Protein AF-0000000073468893 (afdb_homodimer)

Organism: Methanocorpusculum labreanum (strain ATCC 43576 / DSM 4855 / Z) (NCBI:txid410358)

Secondary structure (DSSP, 8-state):
-EEEEEE--TT--HHHHHHHHHHHHH-TTPPTTPPPEEEEEEESSSS-EE-TT--EE--SEEGGG----TTEEEEE---S-TTSGGGHHHHHHHHHHHHTT-EEEEETHHHHHHHHTTTTTTS-B--SSTTHHHHH-TT---GGGB--SSEEEETTEEEE-TT-HHHHHHHHHHHHT-S-HHHHHHHHHHHHH--HHHHHHHHHHS--GGG-/-EEEEEE--TT--HHHHHHHHHHHHH-TTPPTTPPPEEEEEEESSSS-EE-TT--EE--SEEGGG----TTEEEEE---S-TTSGGGHHHHHHHHHHHHTT-EEEEETHHHHHHHHTTTTTTS-B--SSTTHHHHH-TT---GGGB--SSEEEETTEEEE-TT-HHHHHHHHHHHHT-S-HHHHHHHHHHHHH--HHHHHHHHHHS--GGG-

Radius of gyration: 21.03 Å; Cα contacts (8 Å, |Δi|>4): 987; chains: 2; bounding box: 68×58×49 Å

InterPro domains:
  IPR002818 DJ-1/PfpI [PF01965] (4-174)
  IPR029062 Class I glutamine amidotransferase-like [G3DSA:3.40.50.880] (2-208)
  IPR029062 Class I glutamine amidotransferase-like [SSF52317] (1-176)

Sequence (424 aa):
MFTIYVYVLDTLADWETGYVTSELNSGRFFKKGAERVSLKTVSYSNEPITTMGGMTIVPDCLIDDIVVSETSVLILPGANTWNDPKHSAILEKAGEFLSIGATVCAICGATAALANLGLLDKRPHTSNGPGFLEMFCPGYKGQSFYVDEPSVADNNLITAGSTGGLLWAKQIIEHLGVFESNTLEAWYDYFSTGKPEYFFALMQSLPSGKENMFTIYVYVLDTLADWETGYVTSELNSGRFFKKGAERVSLKTVSYSNEPITTMGGMTIVPDCLIDDIVVSETSVLILPGANTWNDPKHSAILEKAGEFLSIGATVCAICGATAALANLGLLDKRPHTSNGPGFLEMFCPGYKGQSFYVDEPSVADNNLITAGSTGGLLWAKQIIEHLGVFESNTLEAWYDYFSTGKPEYFFALMQSLPSGKEN

Nearest PDB structures (foldseek):
  3efe-assembly2_B  TM=9.711E-01  e=8.981E-28  Bacillus anthracis
  2fex-assembly2_C-2  TM=8.981E-01  e=1.646E-16  Agrobacterium fabrum str. C58
  3er6-assembly3_E  TM=7.528E-01  e=3.570E-07  Vibrio parahaemolyticus
  3p9q-assembly1_B  TM=8.268E-01  e=2.074E-05  Escherichia coli K-12
  1qws-assembly1_A  TM=6.050E-01  e=2.662E-05  Escherichia coli

Solvent-accessible surface area (backbone atoms only — not comparable to full-atom values): 21409 Å² total; per-residue (Å²): 104,36,42,34,38,36,52,56,49,52,33,25,43,41,48,45,50,12,56,40,33,24,49,55,52,56,43,82,69,49,35,88,85,40,70,53,65,47,70,43,34,22,16,86,45,76,61,67,32,42,29,29,34,57,49,34,34,47,41,74,40,40,61,86,70,64,74,88,45,57,49,24,34,38,38,35,55,21,37,83,48,67,85,44,72,76,48,49,64,60,56,51,48,46,54,54,32,50,73,64,56,4,31,37,35,27,24,23,45,30,34,36,50,40,26,54,72,50,71,35,37,87,34,61,29,28,32,73,46,91,63,47,48,62,71,74,12,85,68,48,66,23,72,91,27,56,45,99,42,49,41,31,78,41,93,43,37,35,22,10,11,72,55,10,29,67,60,35,25,50,51,53,45,56,73,68,55,31,44,41,72,67,30,47,52,19,47,52,49,17,57,75,67,53,45,65,70,28,47,53,46,27,62,66,54,48,77,76,77,72,82,116,104,36,42,34,38,36,53,55,50,54,33,25,43,42,48,47,50,13,56,40,33,24,49,57,53,58,42,82,67,47,34,87,86,39,70,51,66,46,70,42,35,24,16,84,46,74,60,66,32,42,30,29,35,57,48,33,34,48,42,73,39,40,62,87,68,65,74,86,45,57,49,24,33,38,39,35,55,22,37,82,48,66,86,43,72,75,49,49,64,58,56,52,48,46,54,55,30,51,74,65,56,3,31,36,33,26,24,24,44,30,33,39,52,40,25,54,71,50,73,36,37,86,34,61,29,28,31,72,45,91,62,45,48,63,71,75,12,86,68,50,66,2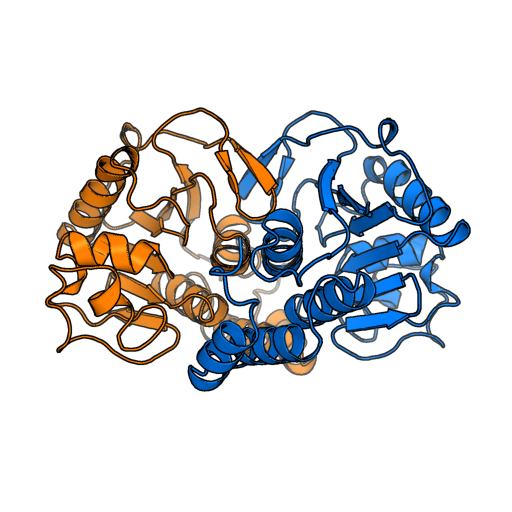3,72,93,26,55,43,100,42,49,42,31,78,43,93,43,36,34,20,10,11,71,55,10,28,66,60,36,26,51,52,52,45,55,72,69,54,31,45,42,72,67,30,47,52,19,47,52,47,17,58,74,68,54,43,64,71,28,47,54,46,27,60,68,53,49,76,75,76,71,79,116

pLDDT: mean 96.66, std 8.34, range [28.33, 99.0]

Foldseek 3Di:
DAEEEEEDAAQFDPVQQVLQCCCQVVVPQFAPPADHYHYFYEYLDQAWHAYVVGDTDGGPYYLVPDDADLRYEYEATDGPCLVPCSCVSVLVVLVVCVVRNHAYEYEENRVLSNQLVVNQQDAQEEEQAPPPSVVSRVNGRNVVRYDGDQWDDDRRYIYGYPPSRLVSSLVVCVNSVRHDPQLSVLVSCCVVPVDVVSVVSNVVRGPDVPPD/DAEEEEEDAAQFDPVQQVLQCCCQVVVPQFAPPADHYHYFYEYLDQAWHAYVVGDTDGGPYYLVPDDADLRYEYEATDGPCLVPCSCVSVLVVLVVCVVRNHAYEYEENRVLSNQLVVNQQDAQEEEQAPPPSVVSRVNGRNVVRYDGDQWDDDRRYIYGYPPSRLVSSLVVCVNSVRHDPQLSVLVSCCVVPVDVVSVVSNVVRGPDVPPD

Structure (mmCIF, N/CA/C/O backbone):
data_AF-0000000073468893-model_v1
#
loop_
_entity.id
_entity.type
_entity.pdbx_description
1 polymer 'ThiJ/PfpI domain protein'
#
loop_
_atom_site.group_PDB
_atom_site.id
_atom_site.type_symbol
_atom_site.label_atom_id
_atom_site.label_alt_id
_atom_site.label_comp_id
_atom_site.label_asym_id
_atom_site.label_entity_id
_atom_site.label_seq_id
_atom_site.pdbx_PDB_ins_code
_atom_site.Cartn_x
_atom_site.Cartn_y
_atom_site.Cartn_z
_atom_site.occupancy
_atom_site.B_iso_or_equiv
_atom_site.auth_seq_id
_atom_site.auth_comp_id
_atom_site.auth_asym_id
_atom_site.auth_atom_id
_atom_site.pdbx_PDB_model_num
ATOM 1 N N . MET A 1 1 ? -17.656 -19.625 -1.646 1 95.44 1 MET A N 1
ATOM 2 C CA . MET A 1 1 ? -16.828 -18.719 -0.859 1 95.44 1 MET A CA 1
ATOM 3 C C . MET A 1 1 ? -15.367 -18.797 -1.302 1 95.44 1 MET A C 1
ATOM 5 O O . MET A 1 1 ? -14.82 -19.891 -1.486 1 95.44 1 MET A O 1
ATOM 9 N N . PHE A 1 2 ? -14.773 -17.641 -1.579 1 98.31 2 PHE A N 1
ATOM 10 C CA . PHE A 1 2 ? -13.344 -17.594 -1.84 1 98.31 2 PHE A CA 1
ATOM 11 C C . PHE A 1 2 ? -12.562 -17.438 -0.54 1 98.31 2 PHE A C 1
ATOM 13 O O . PHE A 1 2 ? -12.93 -16.641 0.326 1 98.31 2 PHE A O 1
ATOM 20 N N . THR A 1 3 ? -11.531 -18.25 -0.362 1 98.75 3 THR A N 1
ATOM 21 C CA . THR A 1 3 ? -10.57 -18.047 0.715 1 98.75 3 THR A CA 1
ATOM 22 C C . THR A 1 3 ? -9.25 -17.531 0.165 1 98.75 3 THR A C 1
ATOM 24 O O . THR A 1 3 ? -8.57 -18.219 -0.593 1 98.75 3 THR A O 1
ATOM 27 N N . ILE A 1 4 ? -8.914 -16.328 0.541 1 98.88 4 ILE A N 1
ATOM 28 C CA . ILE A 1 4 ? -7.699 -15.68 0.067 1 98.88 4 ILE A CA 1
ATOM 29 C C . ILE A 1 4 ? -6.625 -15.734 1.152 1 98.88 4 ILE A C 1
ATOM 31 O O . ILE A 1 4 ? -6.844 -15.273 2.275 1 98.88 4 ILE A O 1
ATOM 35 N N . TYR A 1 5 ? -5.492 -16.328 0.828 1 98.94 5 TYR A N 1
ATOM 36 C CA . TYR A 1 5 ? -4.309 -16.344 1.68 1 98.94 5 TYR A CA 1
ATOM 37 C C . TYR A 1 5 ? -3.268 -15.344 1.186 1 98.94 5 TYR A C 1
ATOM 39 O O . TYR A 1 5 ? -2.736 -15.484 0.082 1 98.94 5 TYR A O 1
ATOM 47 N N . VAL A 1 6 ? -3.02 -14.344 1.93 1 98.94 6 VAL A N 1
ATOM 48 C CA . VAL A 1 6 ? -1.945 -13.398 1.645 1 98.94 6 VAL A CA 1
ATOM 49 C C . VAL A 1 6 ? -0.69 -13.797 2.42 1 98.94 6 VAL A C 1
ATOM 51 O O . VAL A 1 6 ? -0.675 -13.75 3.652 1 98.94 6 VAL A O 1
ATOM 54 N N . TYR A 1 7 ? 0.34 -14.188 1.716 1 99 7 TYR A N 1
ATOM 55 C CA . TYR A 1 7 ? 1.576 -14.547 2.398 1 99 7 TYR A CA 1
ATOM 56 C C . TYR A 1 7 ? 2.326 -13.305 2.869 1 99 7 TYR A C 1
ATOM 58 O O . TYR A 1 7 ? 2.67 -12.438 2.062 1 99 7 TYR A O 1
ATOM 66 N N . VAL A 1 8 ? 2.541 -13.188 4.16 1 98.94 8 VAL A N 1
ATOM 67 C CA . VAL A 1 8 ? 3.293 -12.062 4.711 1 98.94 8 VAL A CA 1
ATOM 68 C C . VAL A 1 8 ? 4.66 -12.547 5.191 1 98.94 8 VAL A C 1
ATOM 70 O O . VAL A 1 8 ? 4.781 -13.633 5.762 1 98.94 8 VAL A O 1
ATOM 73 N N . LEU A 1 9 ? 5.688 -11.758 4.84 1 98.88 9 LEU A N 1
ATOM 74 C CA . LEU A 1 9 ? 7.078 -12.078 5.141 1 98.88 9 LEU A CA 1
ATOM 75 C C . LEU A 1 9 ? 7.891 -10.812 5.375 1 98.88 9 LEU A C 1
ATOM 77 O O . LEU A 1 9 ? 7.465 -9.719 4.988 1 98.88 9 LEU A O 1
ATOM 81 N N . ASP A 1 10 ? 9.023 -10.984 6.066 1 98.75 10 ASP A N 1
ATOM 82 C CA . ASP A 1 10 ? 9.906 -9.844 6.293 1 98.75 10 ASP A CA 1
ATOM 83 C C . ASP A 1 10 ? 10.266 -9.156 4.977 1 98.75 10 ASP A C 1
ATOM 85 O O . ASP A 1 10 ? 10.523 -9.828 3.975 1 98.75 10 ASP A O 1
ATOM 89 N N . THR A 1 11 ? 10.266 -7.852 4.969 1 98.75 11 THR A N 1
ATOM 90 C CA . THR A 1 11 ? 10.664 -6.957 3.885 1 98.75 11 THR A CA 1
ATOM 91 C C . THR A 1 11 ? 9.602 -6.93 2.791 1 98.75 11 THR A C 1
ATOM 93 O O . THR A 1 11 ? 9.852 -6.445 1.685 1 98.75 11 THR A O 1
ATOM 96 N N . LEU A 1 12 ? 8.422 -7.422 3.104 1 98.69 12 LEU A N 1
ATOM 97 C CA . LEU A 1 12 ? 7.301 -7.316 2.178 1 98.69 12 LEU A CA 1
ATOM 98 C C . LEU A 1 12 ? 7.156 -5.891 1.657 1 98.69 12 LEU A C 1
ATOM 100 O O . LEU A 1 12 ? 7.262 -4.934 2.426 1 98.69 12 LEU A O 1
ATOM 104 N N . ALA A 1 13 ? 7.039 -5.734 0.311 1 98.88 13 ALA A N 1
ATOM 105 C CA . ALA A 1 13 ? 6.848 -4.43 -0.317 1 98.88 13 ALA A CA 1
ATOM 106 C C . ALA A 1 13 ? 5.426 -3.92 -0.103 1 98.88 13 ALA A C 1
ATOM 108 O O . ALA A 1 13 ? 4.488 -4.387 -0.753 1 98.88 13 ALA A O 1
ATOM 109 N N . ASP A 1 14 ? 5.262 -2.898 0.65 1 98.81 14 ASP A N 1
ATOM 110 C CA . ASP A 1 14 ? 3.969 -2.457 1.161 1 98.81 14 ASP A CA 1
ATOM 111 C C . ASP A 1 14 ? 3.076 -1.946 0.031 1 98.81 14 ASP A C 1
ATOM 113 O O . ASP A 1 14 ? 1.857 -2.125 0.065 1 98.81 14 ASP A O 1
ATOM 117 N N . TRP A 1 15 ? 3.623 -1.338 -1.012 1 98.75 15 TRP A N 1
ATOM 118 C CA . TRP A 1 15 ? 2.828 -0.643 -2.02 1 98.75 15 TRP A CA 1
ATOM 119 C C . TRP A 1 15 ? 2.162 -1.635 -2.967 1 98.75 15 TRP A C 1
ATOM 121 O O . TRP A 1 15 ? 1.261 -1.269 -3.725 1 98.75 15 TRP A O 1
ATOM 131 N N . GLU A 1 16 ? 2.562 -2.842 -2.898 1 98.94 16 GLU A N 1
ATOM 132 C CA . GLU A 1 16 ? 2.18 -3.771 -3.957 1 98.94 16 GLU A CA 1
ATOM 133 C C . GLU A 1 16 ? 0.814 -4.391 -3.678 1 98.94 16 GLU A C 1
ATOM 135 O O . GLU A 1 16 ? 0.033 -4.629 -4.602 1 98.94 16 GLU A O 1
ATOM 140 N N . THR A 1 17 ? 0.473 -4.641 -2.416 1 98.81 17 THR A N 1
ATOM 141 C CA . THR A 1 17 ? -0.725 -5.426 -2.137 1 98.81 17 THR A CA 1
ATOM 142 C C . THR A 1 17 ? -1.868 -4.52 -1.681 1 98.81 17 THR A C 1
ATOM 144 O O . THR A 1 17 ? -3.002 -4.977 -1.523 1 98.81 17 THR A O 1
ATOM 147 N N . GLY A 1 18 ? -1.596 -3.229 -1.525 1 98.81 18 GLY A N 1
ATOM 148 C CA . GLY A 1 18 ? -2.533 -2.344 -0.851 1 98.81 18 GLY A CA 1
ATOM 149 C C . GLY A 1 18 ? -3.895 -2.295 -1.519 1 98.81 18 GLY A C 1
ATOM 150 O O . GLY A 1 18 ? -4.922 -2.428 -0.853 1 98.81 18 GLY A O 1
ATOM 151 N N . TYR A 1 19 ? -3.943 -2.158 -2.855 1 98.88 19 TYR A N 1
ATOM 152 C CA . TYR A 1 19 ? -5.203 -2.043 -3.578 1 98.88 19 TYR A CA 1
ATOM 153 C C . TYR A 1 19 ? -6.008 -3.336 -3.482 1 98.88 19 TYR A C 1
ATOM 155 O O . TYR A 1 19 ? -7.172 -3.322 -3.072 1 98.88 19 TYR A O 1
ATOM 163 N N . VAL A 1 20 ? -5.375 -4.469 -3.777 1 98.94 20 VAL A N 1
ATOM 164 C CA . VAL A 1 20 ? -6.102 -5.727 -3.941 1 98.94 20 VAL A CA 1
ATOM 165 C C . VAL A 1 20 ? -6.621 -6.203 -2.588 1 98.94 20 VAL A C 1
ATOM 167 O O . VAL A 1 20 ? -7.777 -6.625 -2.473 1 98.94 20 VAL A O 1
ATOM 170 N N . THR A 1 21 ? -5.805 -6.082 -1.514 1 98.94 21 THR A N 1
ATOM 171 C CA . THR A 1 21 ? -6.25 -6.578 -0.216 1 98.94 21 THR A CA 1
ATOM 172 C C . THR A 1 21 ? -7.359 -5.695 0.348 1 98.94 21 THR A C 1
ATOM 174 O O . THR A 1 21 ? -8.32 -6.195 0.933 1 98.94 21 THR A O 1
ATOM 177 N N . SER A 1 22 ? -7.246 -4.352 0.187 1 98.88 22 SER A N 1
ATOM 178 C CA . SER A 1 22 ? -8.266 -3.451 0.71 1 98.88 22 SER A CA 1
ATOM 179 C C . SER A 1 22 ? -9.625 -3.719 0.065 1 98.88 22 SER A C 1
ATOM 181 O O . SER A 1 22 ? -10.641 -3.791 0.755 1 98.88 22 SER A O 1
ATOM 183 N N . GLU A 1 23 ? -9.625 -3.9 -1.253 1 98.81 23 GLU A N 1
ATOM 184 C CA . GLU A 1 23 ? -10.891 -4.09 -1.954 1 98.81 23 GLU A CA 1
ATOM 185 C C . GLU A 1 23 ? -11.492 -5.457 -1.639 1 98.81 23 GLU A C 1
ATOM 187 O O . GLU A 1 23 ? -12.703 -5.57 -1.42 1 98.81 23 GLU A O 1
ATOM 192 N N . LEU A 1 24 ? -10.68 -6.465 -1.558 1 98.88 24 LEU A N 1
ATOM 193 C CA . LEU A 1 24 ? -11.188 -7.82 -1.372 1 98.88 24 LEU A CA 1
ATOM 194 C C . LEU A 1 24 ? -11.617 -8.047 0.073 1 98.88 24 LEU A C 1
ATOM 196 O O . LEU A 1 24 ? -12.602 -8.734 0.331 1 98.88 24 LEU A O 1
ATOM 200 N N . ASN A 1 25 ? -10.867 -7.5 1.003 1 98.88 25 ASN A N 1
ATOM 201 C CA . ASN A 1 25 ? -11.211 -7.688 2.408 1 98.88 25 ASN A CA 1
ATOM 202 C C . ASN A 1 25 ? -12.422 -6.848 2.805 1 98.88 25 ASN A C 1
ATOM 204 O O . ASN A 1 25 ? -13.305 -7.324 3.52 1 98.88 25 ASN A O 1
ATOM 208 N N . SER A 1 26 ? -12.469 -5.566 2.369 1 98.31 26 SER A N 1
ATOM 209 C CA . SER A 1 26 ? -13.547 -4.672 2.762 1 98.31 26 SER A CA 1
ATOM 210 C C . SER A 1 26 ? -14.844 -5.02 2.031 1 98.31 26 SER A C 1
ATOM 212 O O . SER A 1 26 ? -15.938 -4.82 2.566 1 98.31 26 SER A O 1
ATOM 214 N N . GLY A 1 27 ? -14.742 -5.438 0.77 1 98.19 27 GLY A N 1
ATOM 215 C CA . GLY A 1 27 ? -15.914 -5.742 -0.044 1 98.19 27 GLY A CA 1
ATOM 216 C C . GLY A 1 27 ? -16.734 -4.516 -0.378 1 98.19 27 GLY A C 1
ATOM 217 O O . GLY A 1 27 ? -17.906 -4.633 -0.769 1 98.19 27 GLY A O 1
ATOM 218 N N . ARG A 1 28 ? -16.156 -3.385 -0.237 1 96.94 28 ARG A N 1
ATOM 219 C CA . ARG A 1 28 ? -16.922 -2.145 -0.238 1 96.94 28 ARG A CA 1
ATOM 220 C C . ARG A 1 28 ? -17.531 -1.87 -1.614 1 96.94 28 ARG A C 1
ATOM 222 O O . ARG A 1 28 ? -18.484 -1.102 -1.74 1 96.94 28 ARG A O 1
ATOM 229 N N . PHE A 1 29 ? -17.031 -2.525 -2.674 1 98.19 29 PHE A N 1
ATOM 230 C CA . PHE A 1 29 ? -17.547 -2.281 -4.016 1 98.19 29 PHE A CA 1
ATOM 231 C C . PHE A 1 29 ? -18.047 -3.576 -4.641 1 98.19 29 PHE A C 1
ATOM 233 O O . PHE A 1 29 ? -18.141 -3.686 -5.867 1 98.19 29 PHE A O 1
ATOM 240 N N . PHE A 1 30 ? -18.312 -4.586 -3.771 1 98.38 30 PHE A N 1
ATOM 241 C CA . PHE A 1 30 ? -18.797 -5.867 -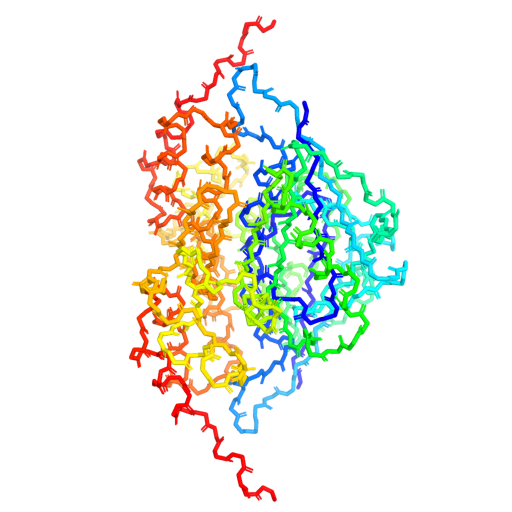4.262 1 98.38 30 PHE A CA 1
ATOM 242 C C . PHE A 1 30 ? -20.188 -5.711 -4.879 1 98.38 30 PHE A C 1
ATOM 244 O O . PHE A 1 30 ? -21 -4.918 -4.398 1 98.38 30 PHE A O 1
ATOM 251 N N . LYS A 1 31 ? -20.422 -6.484 -5.887 1 97.88 31 LYS A N 1
ATOM 252 C CA . LYS A 1 31 ? -21.75 -6.527 -6.488 1 97.88 31 LYS A CA 1
ATOM 253 C C . LYS A 1 31 ? -22.734 -7.277 -5.594 1 97.88 31 LYS A C 1
ATOM 255 O O . LYS A 1 31 ? -22.328 -8.031 -4.711 1 97.88 31 LYS A O 1
ATOM 260 N N . LYS A 1 32 ? -24 -7.051 -5.852 1 95.75 32 LYS A N 1
ATOM 261 C CA . LYS A 1 32 ? -25.031 -7.812 -5.152 1 95.75 32 LYS A CA 1
ATOM 262 C C . LYS A 1 32 ? -24.891 -9.305 -5.438 1 95.75 32 LYS A C 1
ATOM 264 O O . LYS A 1 32 ? -24.734 -9.711 -6.594 1 95.75 32 LYS A O 1
ATOM 269 N N . GLY A 1 33 ? -24.891 -10.031 -4.406 1 95.88 33 GLY A N 1
ATOM 270 C CA . GLY A 1 33 ? -24.844 -11.477 -4.566 1 95.88 33 GLY A CA 1
ATOM 271 C C . GLY A 1 33 ? -23.453 -12.008 -4.828 1 95.88 33 GLY A C 1
ATOM 272 O O . GLY A 1 33 ? -23.281 -13.18 -5.164 1 95.88 33 GLY A O 1
ATOM 273 N N . ALA A 1 34 ? -22.484 -11.156 -4.719 1 97.06 34 ALA A N 1
ATOM 274 C CA . ALA A 1 34 ? -21.109 -11.602 -4.906 1 97.06 34 ALA A CA 1
ATOM 275 C C . ALA A 1 34 ? -20.766 -12.75 -3.957 1 97.06 34 ALA A C 1
ATOM 277 O O . ALA A 1 34 ? -21.281 -12.805 -2.836 1 97.06 34 ALA A O 1
ATOM 278 N N . GLU A 1 35 ? -19.922 -13.648 -4.461 1 97.25 35 GLU A N 1
ATOM 279 C CA . GLU A 1 35 ? -19.391 -14.695 -3.592 1 97.25 35 GLU A CA 1
ATOM 280 C C . GLU A 1 35 ? -18.703 -14.102 -2.361 1 97.25 35 GLU A C 1
ATOM 282 O O . GLU A 1 35 ? -18.031 -13.07 -2.453 1 97.25 35 GLU A O 1
ATOM 287 N N . ARG A 1 36 ? -18.938 -14.75 -1.257 1 97.75 36 ARG A N 1
ATOM 288 C CA . ARG A 1 36 ? -18.266 -14.312 -0.036 1 97.75 36 ARG A CA 1
ATOM 289 C C . ARG A 1 36 ? -16.75 -14.484 -0.15 1 97.75 36 ARG A C 1
ATOM 291 O O . ARG A 1 36 ? -16.281 -15.422 -0.795 1 97.75 36 ARG A O 1
ATOM 298 N N . VAL A 1 37 ? -16.016 -13.586 0.467 1 98.62 37 VAL A N 1
ATOM 299 C CA . VAL A 1 37 ? -14.562 -13.625 0.479 1 98.62 37 VAL A CA 1
ATOM 300 C C . VAL A 1 37 ? -14.055 -13.625 1.92 1 98.62 37 VAL A C 1
ATOM 302 O O . VAL A 1 37 ? -14.508 -12.828 2.744 1 98.62 37 VAL A O 1
ATOM 305 N N . SER A 1 38 ? -13.258 -14.594 2.252 1 98.5 38 SER A N 1
ATOM 306 C CA . SER A 1 38 ? -12.5 -14.602 3.498 1 98.5 38 SER A CA 1
ATOM 307 C C . SER A 1 38 ? -11.016 -14.398 3.24 1 98.5 38 SER A C 1
ATOM 309 O O . SER A 1 38 ? -10.391 -15.164 2.498 1 98.5 38 SER A O 1
ATOM 311 N N . LEU A 1 39 ? -10.469 -13.336 3.785 1 98.75 39 LEU A N 1
ATOM 312 C CA . LEU A 1 39 ? -9.055 -13.031 3.602 1 98.75 39 LEU A CA 1
ATOM 313 C C . LEU A 1 39 ? -8.281 -13.234 4.898 1 98.75 39 LEU A C 1
ATOM 315 O O . LEU A 1 39 ? -8.688 -12.734 5.953 1 98.75 39 LEU A O 1
ATOM 319 N N . LYS A 1 40 ? -7.188 -13.977 4.82 1 98.44 40 LYS A N 1
ATOM 320 C CA . LYS A 1 40 ? -6.301 -14.219 5.953 1 98.44 40 LYS A CA 1
ATOM 321 C C . LYS A 1 40 ? -4.836 -14.062 5.551 1 98.44 40 LYS A C 1
ATOM 323 O O . LYS A 1 40 ? -4.453 -14.406 4.43 1 98.44 40 LYS A O 1
ATOM 328 N N . THR A 1 41 ? -4.094 -13.578 6.5 1 98.88 41 THR A N 1
ATOM 329 C CA . THR A 1 41 ? -2.65 -13.547 6.305 1 98.88 41 THR A CA 1
ATOM 330 C C . THR A 1 41 ? -2.006 -14.836 6.797 1 98.88 41 THR A C 1
ATOM 332 O O . THR A 1 41 ? -2.424 -15.398 7.812 1 98.88 41 THR A O 1
ATOM 335 N N . VAL A 1 42 ? -1.035 -15.305 6.023 1 98.94 42 VAL A N 1
ATOM 336 C CA . VAL A 1 42 ? -0.349 -16.562 6.328 1 98.94 42 VAL A CA 1
ATOM 337 C C . VAL A 1 42 ? 1.162 -16.344 6.297 1 98.94 42 VAL A C 1
ATOM 339 O O . VAL A 1 42 ? 1.661 -15.523 5.516 1 98.94 42 VAL A O 1
ATOM 342 N N . SER A 1 43 ? 1.872 -16.984 7.152 1 98.88 43 SER A N 1
ATOM 343 C CA . SER A 1 43 ? 3.33 -16.891 7.168 1 98.88 43 SER A CA 1
ATOM 344 C C . SER A 1 43 ? 3.953 -18.219 7.594 1 98.88 43 SER A C 1
ATOM 346 O O . SER A 1 43 ? 3.24 -19.188 7.895 1 98.88 43 SER A O 1
ATOM 348 N N . TYR A 1 44 ? 5.281 -18.328 7.477 1 98.62 44 TYR A N 1
ATOM 349 C CA . TYR A 1 44 ? 6.031 -19.531 7.836 1 98.62 44 TYR A CA 1
ATOM 350 C C . TYR A 1 44 ? 6.082 -19.719 9.352 1 98.62 44 TYR A C 1
ATOM 352 O O . TYR A 1 44 ? 6.398 -20.797 9.844 1 98.62 44 TYR A O 1
ATOM 360 N N . SER A 1 45 ? 5.824 -18.641 10.094 1 98.25 45 SER A N 1
ATOM 361 C CA . SER A 1 45 ? 5.754 -18.672 11.547 1 98.25 45 SER A CA 1
ATOM 362 C C . SER A 1 45 ? 4.691 -17.719 12.07 1 98.25 45 SER A C 1
ATOM 364 O O . SER A 1 45 ? 4.168 -16.891 11.32 1 98.25 45 SER A O 1
ATOM 366 N N . ASN A 1 46 ? 4.438 -17.828 13.375 1 97.38 46 ASN A N 1
ATOM 367 C CA . ASN A 1 46 ? 3.457 -16.953 13.992 1 97.38 46 ASN A CA 1
ATOM 368 C C . ASN A 1 46 ? 4.109 -15.68 14.539 1 97.38 46 ASN A C 1
ATOM 370 O O . ASN A 1 46 ? 3.424 -14.797 15.062 1 97.38 46 ASN A O 1
ATOM 374 N N . GLU A 1 47 ? 5.367 -15.562 14.336 1 98.19 47 GLU A N 1
ATOM 375 C CA . GLU A 1 47 ? 6.066 -14.367 14.797 1 98.19 47 GLU A CA 1
ATOM 376 C C . GLU A 1 47 ? 5.746 -13.164 13.914 1 98.19 47 GLU A C 1
ATOM 378 O O . GLU A 1 47 ? 5.574 -13.305 12.703 1 98.19 47 GLU A O 1
ATOM 383 N N . PRO A 1 48 ? 5.652 -12 14.523 1 98.5 48 PRO A N 1
ATOM 384 C CA . PRO A 1 48 ? 5.449 -10.805 13.695 1 98.5 48 PRO A CA 1
ATOM 385 C C . PRO A 1 48 ? 6.539 -10.625 12.641 1 98.5 48 PRO A C 1
ATOM 387 O O . PRO A 1 48 ? 7.691 -11 12.867 1 98.5 48 PRO A O 1
ATOM 390 N N . ILE A 1 49 ? 6.184 -10.141 11.523 1 98.38 49 ILE A N 1
ATOM 391 C CA . ILE A 1 49 ? 7.156 -9.789 10.492 1 98.38 49 ILE A CA 1
ATOM 392 C C . ILE A 1 49 ? 7.219 -8.273 10.344 1 98.38 49 ILE A C 1
ATOM 394 O O . ILE A 1 49 ? 6.301 -7.559 10.758 1 98.38 49 ILE A O 1
ATOM 398 N N . THR A 1 50 ? 8.32 -7.781 9.812 1 98.81 50 THR A N 1
ATOM 399 C CA . THR A 1 50 ? 8.5 -6.359 9.539 1 98.81 50 THR A CA 1
ATOM 400 C C . THR A 1 50 ? 8.555 -6.102 8.039 1 98.81 50 THR A C 1
ATOM 402 O O . THR A 1 50 ? 9.414 -6.633 7.344 1 98.81 50 THR A O 1
ATOM 405 N N . THR A 1 51 ? 7.652 -5.324 7.555 1 98.88 51 THR A N 1
ATOM 406 C CA . THR A 1 51 ? 7.598 -5.02 6.129 1 98.88 51 THR A CA 1
ATOM 407 C C . THR A 1 51 ? 8.711 -4.055 5.738 1 98.88 51 THR A C 1
ATOM 409 O O . THR A 1 51 ? 9.422 -3.531 6.602 1 98.88 51 THR A O 1
ATOM 412 N N . MET A 1 52 ? 8.875 -3.861 4.461 1 98.81 52 MET A N 1
ATOM 413 C CA . MET A 1 52 ? 9.82 -2.869 3.953 1 98.81 52 MET A CA 1
ATOM 414 C C . MET A 1 52 ? 9.492 -1.481 4.5 1 98.81 52 MET A C 1
ATOM 416 O O . MET A 1 52 ? 10.398 -0.691 4.773 1 98.81 52 MET A O 1
ATOM 420 N N . GLY A 1 53 ? 8.188 -1.176 4.684 1 98.81 53 GLY A N 1
ATOM 421 C CA . GLY A 1 53 ? 7.723 0.12 5.152 1 98.81 53 GLY A CA 1
ATOM 422 C C . GLY A 1 53 ? 7.789 0.27 6.66 1 98.81 53 GLY A C 1
ATOM 423 O O . GLY A 1 53 ? 7.434 1.318 7.203 1 98.81 53 GLY A O 1
ATOM 424 N N . GLY A 1 54 ? 8.148 -0.821 7.363 1 98.81 54 GLY A N 1
ATOM 425 C CA . GLY A 1 54 ? 8.336 -0.73 8.805 1 98.81 54 GLY A CA 1
ATOM 426 C C . GLY A 1 54 ? 7.105 -1.131 9.586 1 98.81 54 GLY A C 1
ATOM 427 O O . GLY A 1 54 ? 7.035 -0.907 10.797 1 98.81 54 GLY A O 1
ATOM 428 N N . MET A 1 55 ? 6.098 -1.66 8.961 1 98.88 55 MET A N 1
ATOM 429 C CA . MET A 1 55 ? 4.934 -2.178 9.672 1 98.88 55 MET A CA 1
ATOM 430 C C . MET A 1 55 ? 5.25 -3.512 10.336 1 98.88 55 MET A C 1
ATOM 432 O O . MET A 1 55 ? 5.941 -4.352 9.758 1 98.88 55 MET A O 1
ATOM 436 N N . THR A 1 56 ? 4.797 -3.674 11.539 1 98.88 56 THR A N 1
ATOM 437 C CA . THR A 1 56 ? 4.855 -4.961 12.219 1 98.88 56 THR A CA 1
ATOM 438 C C . THR A 1 56 ? 3.537 -5.715 12.062 1 98.88 56 THR A C 1
ATOM 440 O O . THR A 1 56 ? 2.525 -5.336 12.656 1 98.88 56 THR A O 1
ATOM 443 N N . ILE A 1 57 ? 3.533 -6.77 11.312 1 98.88 57 ILE A N 1
ATOM 444 C CA . ILE A 1 57 ? 2.328 -7.52 10.984 1 98.88 57 ILE A CA 1
ATOM 445 C C . ILE A 1 57 ? 2.312 -8.836 11.758 1 98.88 57 ILE A C 1
ATOM 447 O O . ILE A 1 57 ? 3.322 -9.547 11.812 1 98.88 57 ILE A O 1
ATOM 451 N N . VAL A 1 58 ? 1.176 -9.148 12.336 1 98.81 58 VAL A N 1
ATOM 452 C CA . VAL A 1 58 ? 0.961 -10.453 12.953 1 98.81 58 VAL A CA 1
ATOM 453 C C . VAL A 1 58 ? 0.159 -11.344 12.008 1 98.81 58 VAL A C 1
ATOM 455 O O . VAL A 1 58 ? -0.984 -11.031 11.672 1 98.81 58 VAL A O 1
ATOM 458 N N . PRO A 1 59 ? 0.786 -12.461 11.578 1 98.81 59 PRO A N 1
ATOM 459 C CA . PRO A 1 59 ? 0.049 -13.352 10.68 1 98.81 59 PRO A CA 1
ATOM 460 C C . PRO A 1 59 ? -1.156 -14.008 11.352 1 98.81 59 PRO A C 1
ATOM 462 O O . PRO A 1 59 ? -1.124 -14.273 12.555 1 98.81 59 PRO A O 1
ATOM 465 N N . ASP A 1 60 ? -2.203 -14.312 10.586 1 98.75 60 ASP A N 1
ATOM 466 C CA . ASP A 1 60 ? -3.404 -14.969 11.086 1 98.75 60 ASP A CA 1
ATOM 467 C C . ASP A 1 60 ? -3.166 -16.469 11.289 1 98.75 60 ASP A C 1
ATOM 469 O O . ASP A 1 60 ? -3.785 -17.078 12.164 1 98.75 60 ASP A O 1
ATOM 473 N N . CYS A 1 61 ? -2.352 -17.078 10.422 1 98.69 61 CYS A N 1
ATOM 474 C CA . CYS A 1 61 ? -2.205 -18.516 10.469 1 98.69 61 CYS A CA 1
ATOM 475 C C . CYS A 1 61 ? -0.885 -18.953 9.844 1 98.69 61 CYS A C 1
ATOM 477 O O . CYS A 1 61 ? -0.112 -18.125 9.375 1 98.69 61 CYS A O 1
ATOM 479 N N . LEU A 1 62 ? -0.609 -20.234 9.914 1 98.81 62 LEU A N 1
ATOM 480 C CA . LEU A 1 62 ? 0.593 -20.844 9.359 1 98.81 62 LEU A CA 1
ATOM 481 C C . LEU A 1 62 ? 0.301 -21.484 8 1 98.81 62 LEU A C 1
ATOM 483 O O . LEU A 1 62 ? -0.857 -21.75 7.676 1 98.81 62 LEU A O 1
ATOM 487 N N . ILE A 1 63 ? 1.361 -21.672 7.262 1 98.81 63 ILE A N 1
ATOM 488 C CA . ILE A 1 63 ? 1.253 -22.328 5.961 1 98.81 63 ILE A CA 1
ATOM 489 C C . ILE A 1 63 ? 0.536 -23.672 6.117 1 98.81 63 ILE A C 1
ATOM 491 O O . ILE A 1 63 ? -0.29 -24.047 5.277 1 98.81 63 ILE A O 1
ATOM 495 N N . ASP A 1 64 ? 0.768 -24.359 7.207 1 98.12 64 ASP A N 1
ATOM 496 C CA . ASP A 1 64 ? 0.179 -25.688 7.441 1 98.12 64 ASP A CA 1
ATOM 497 C C . ASP A 1 64 ? -1.334 -25.578 7.621 1 98.12 64 ASP A C 1
ATOM 499 O O . ASP A 1 64 ? -2.045 -26.578 7.516 1 98.12 64 ASP A O 1
ATOM 503 N N . ASP A 1 65 ? -1.844 -24.422 7.918 1 98.19 65 ASP A N 1
ATOM 504 C CA . ASP A 1 65 ? -3.27 -24.219 8.156 1 98.19 65 ASP A CA 1
ATOM 505 C C . ASP A 1 65 ? -4.02 -24.016 6.84 1 98.19 65 ASP A C 1
ATOM 507 O O . ASP A 1 65 ? -5.254 -24.016 6.82 1 98.19 65 ASP A O 1
ATOM 511 N N . ILE A 1 66 ? -3.312 -23.844 5.73 1 98.44 66 ILE A N 1
ATOM 512 C CA . ILE A 1 66 ? -3.939 -23.578 4.441 1 98.44 66 ILE A CA 1
ATOM 513 C C . ILE A 1 66 ? -4.746 -24.797 3.996 1 98.44 66 ILE A C 1
ATOM 515 O O . ILE A 1 66 ? -4.23 -25.922 3.979 1 98.44 66 ILE A O 1
ATOM 519 N N . VAL A 1 67 ? -5.977 -24.562 3.682 1 96.81 67 VAL A N 1
ATOM 520 C CA . VAL A 1 67 ? -6.824 -25.547 3.029 1 96.81 67 VAL A CA 1
ATOM 521 C C . VAL A 1 67 ? -6.961 -25.219 1.545 1 96.81 67 VAL A C 1
ATOM 523 O O . VAL A 1 67 ? -7.594 -24.219 1.183 1 96.81 67 VAL A O 1
ATOM 526 N N . VAL A 1 68 ? -6.438 -26.094 0.723 1 96.94 68 VAL A N 1
ATOM 527 C CA . VAL A 1 68 ? -6.398 -25.828 -0.71 1 96.94 68 VAL A CA 1
ATOM 528 C C . VAL A 1 68 ? -7.664 -26.375 -1.371 1 96.94 68 VAL A C 1
ATOM 530 O O . VAL A 1 68 ? -8.031 -27.531 -1.164 1 96.94 68 VAL A O 1
ATOM 533 N N . SER A 1 69 ? -8.367 -25.609 -2.012 1 97.75 69 SER A N 1
ATOM 534 C CA . SER A 1 69 ? -9.508 -25.953 -2.855 1 97.75 69 SER A CA 1
ATOM 535 C C . SER A 1 69 ? -9.523 -25.109 -4.133 1 97.75 69 SER A C 1
ATOM 537 O O . SER A 1 69 ? -8.703 -24.203 -4.297 1 97.75 69 SER A O 1
ATOM 539 N N . GLU A 1 70 ? -10.414 -25.359 -4.988 1 97.56 70 GLU A N 1
ATOM 540 C CA . GLU A 1 70 ? -10.477 -24.656 -6.266 1 97.56 70 GLU A CA 1
ATOM 541 C C . GLU A 1 70 ? -10.82 -23.188 -6.07 1 97.56 70 GLU A C 1
ATOM 543 O O . GLU A 1 70 ? -10.555 -22.359 -6.945 1 97.56 70 GLU A O 1
ATOM 548 N N . THR A 1 71 ? -11.367 -22.859 -4.914 1 98.06 71 THR A N 1
ATOM 549 C CA . THR A 1 71 ? -11.781 -21.484 -4.641 1 98.06 71 THR A CA 1
ATOM 550 C C . THR A 1 71 ? -10.766 -20.781 -3.748 1 98.06 71 THR A C 1
ATOM 552 O O . THR A 1 71 ? -11.031 -19.703 -3.229 1 98.06 71 THR A O 1
ATOM 555 N N . SER A 1 72 ? -9.578 -21.406 -3.559 1 98.75 72 SER A N 1
ATOM 556 C CA . SER A 1 72 ? -8.5 -20.766 -2.814 1 98.75 72 SER A CA 1
ATOM 557 C C . SER A 1 72 ? -7.684 -19.844 -3.707 1 98.75 72 SER A C 1
ATOM 559 O O . SER A 1 72 ? -7.484 -20.125 -4.891 1 98.75 72 SER A O 1
ATOM 561 N N . VAL A 1 73 ? -7.301 -18.719 -3.184 1 98.94 73 VAL A N 1
ATOM 562 C CA . VAL A 1 73 ? -6.441 -17.734 -3.842 1 98.94 73 VAL A CA 1
ATOM 563 C C . VAL A 1 73 ? -5.207 -17.469 -2.984 1 98.94 73 VAL A C 1
ATOM 565 O O . VAL A 1 73 ? -5.316 -17.234 -1.778 1 98.94 73 VAL A O 1
ATOM 568 N N . LEU A 1 74 ? -4.039 -17.594 -3.545 1 98.94 74 LEU A N 1
ATOM 569 C CA . LEU A 1 74 ? -2.781 -17.281 -2.877 1 98.94 74 LEU A CA 1
ATOM 570 C C . LEU A 1 74 ? -2.166 -16.016 -3.447 1 98.94 74 LEU A C 1
ATOM 572 O O . LEU A 1 74 ? -1.938 -15.914 -4.656 1 98.94 74 LEU A O 1
ATOM 576 N N . ILE A 1 75 ? -1.959 -15.039 -2.629 1 99 75 ILE A N 1
ATOM 577 C CA . ILE A 1 75 ? -1.327 -13.781 -3.01 1 99 75 ILE A CA 1
ATOM 578 C C . ILE A 1 75 ? 0.088 -13.727 -2.439 1 99 75 ILE A C 1
ATOM 580 O O . ILE A 1 75 ? 0.28 -13.82 -1.225 1 99 75 ILE A O 1
ATOM 584 N N . LEU A 1 76 ? 1.052 -13.562 -3.34 1 98.94 76 LEU A N 1
ATOM 585 C CA . LEU A 1 76 ? 2.469 -13.508 -2.996 1 98.94 76 LEU A CA 1
ATOM 586 C C . LEU A 1 76 ? 3.059 -12.148 -3.352 1 98.94 76 LEU A C 1
ATOM 588 O O . LEU A 1 76 ? 3.254 -11.836 -4.531 1 98.94 76 LEU A O 1
ATOM 592 N N . PRO A 1 77 ? 3.385 -11.352 -2.322 1 98.94 77 PRO A N 1
ATOM 593 C CA . PRO A 1 77 ? 3.945 -10.023 -2.572 1 98.94 77 PRO A CA 1
ATOM 594 C C . PRO A 1 77 ? 5.441 -10.055 -2.869 1 98.94 77 PRO A C 1
ATOM 596 O O . PRO A 1 77 ? 6.094 -11.086 -2.66 1 98.94 77 PRO A O 1
ATOM 599 N N . GLY A 1 78 ? 5.973 -8.938 -3.381 1 98.81 78 GLY A N 1
ATOM 600 C CA . GLY A 1 78 ? 7.418 -8.781 -3.449 1 98.81 78 GLY A CA 1
ATOM 601 C C . GLY A 1 78 ? 8.07 -8.648 -2.086 1 98.81 78 GLY A C 1
ATOM 602 O O . GLY A 1 78 ? 7.414 -8.258 -1.115 1 98.81 78 GLY A O 1
ATOM 603 N N . ALA A 1 79 ? 9.281 -8.969 -2.02 1 98.69 79 ALA A N 1
ATOM 604 C CA . ALA A 1 79 ? 10.125 -8.891 -0.828 1 98.69 79 ALA A CA 1
ATOM 605 C C . ALA A 1 79 ? 11.602 -9.039 -1.188 1 98.69 79 ALA A C 1
ATOM 607 O O . ALA A 1 79 ? 11.938 -9.508 -2.277 1 98.69 79 ALA A O 1
ATOM 608 N N . ASN A 1 80 ? 12.43 -8.664 -0.26 1 97.56 80 ASN A N 1
ATOM 609 C CA . ASN A 1 80 ? 13.859 -8.82 -0.468 1 97.56 80 ASN A CA 1
ATOM 610 C C . ASN A 1 80 ? 14.352 -10.188 0.01 1 97.56 80 ASN A C 1
ATOM 612 O O . ASN A 1 80 ? 15.523 -10.523 -0.166 1 97.56 80 ASN A O 1
ATOM 616 N N . THR A 1 81 ? 13.453 -11.016 0.548 1 98 81 THR A N 1
ATOM 617 C CA . THR A 1 81 ? 13.953 -12.164 1.292 1 98 81 THR A CA 1
ATOM 618 C C . THR A 1 81 ? 13.445 -13.469 0.678 1 98 81 THR A C 1
ATOM 620 O O . THR A 1 81 ? 13.531 -14.531 1.302 1 98 81 THR A O 1
ATOM 623 N N . TRP A 1 82 ? 12.961 -13.5 -0.493 1 97.38 82 TRP A N 1
ATOM 624 C CA . TRP A 1 82 ? 12.352 -14.68 -1.103 1 97.38 82 TRP A CA 1
ATOM 625 C C . TRP A 1 82 ? 13.375 -15.797 -1.276 1 97.38 82 TRP A C 1
ATOM 627 O O . TRP A 1 82 ? 13.008 -16.969 -1.402 1 97.38 82 TRP A O 1
ATOM 637 N N . ASN A 1 83 ? 14.68 -15.445 -1.284 1 94.81 83 ASN A N 1
ATOM 638 C CA . ASN A 1 83 ? 15.711 -16.453 -1.472 1 94.81 83 ASN A CA 1
ATOM 639 C C . ASN A 1 83 ? 15.969 -17.25 -0.189 1 94.81 83 ASN A C 1
ATOM 641 O O . ASN A 1 83 ? 16.688 -18.25 -0.2 1 94.81 83 ASN A O 1
ATOM 645 N N . ASP A 1 84 ? 15.391 -16.828 0.914 1 97.5 84 ASP A N 1
ATOM 646 C CA . ASP A 1 84 ? 15.508 -17.547 2.174 1 97.5 84 ASP A CA 1
ATOM 647 C C . ASP A 1 84 ? 14.75 -18.875 2.117 1 97.5 84 ASP A C 1
ATOM 649 O O . ASP A 1 84 ? 13.562 -18.906 1.801 1 97.5 84 ASP A O 1
ATOM 653 N N . PRO A 1 85 ? 15.32 -20 2.488 1 97.31 85 PRO A N 1
ATOM 654 C CA . PRO A 1 85 ? 14.711 -21.328 2.393 1 97.31 85 PRO A CA 1
ATOM 655 C C . PRO A 1 85 ? 13.453 -21.453 3.248 1 97.31 85 PRO A C 1
ATOM 657 O O . PRO A 1 85 ? 12.641 -22.359 3.029 1 97.31 85 PRO A O 1
ATOM 660 N N . LYS A 1 86 ? 13.273 -20.609 4.195 1 97.88 86 LYS A N 1
ATOM 661 C CA . LYS A 1 86 ? 12.102 -20.703 5.062 1 97.88 86 LYS A CA 1
ATOM 662 C C . LYS A 1 86 ? 10.812 -20.469 4.273 1 97.88 86 LYS A C 1
ATOM 664 O O . LYS A 1 86 ? 9.719 -20.781 4.754 1 97.88 86 LYS A O 1
ATOM 669 N N . HIS A 1 87 ? 10.953 -19.953 3.037 1 98.38 87 HIS A N 1
ATOM 670 C CA . HIS A 1 87 ? 9.773 -19.672 2.232 1 98.38 87 HIS A CA 1
ATOM 671 C C . HIS A 1 87 ? 9.484 -20.797 1.259 1 98.38 87 HIS A C 1
ATOM 673 O O . HIS A 1 87 ? 8.516 -20.75 0.497 1 98.38 87 HIS A O 1
ATOM 679 N N . SER A 1 88 ? 10.25 -21.891 1.307 1 98.12 88 SER A N 1
ATOM 680 C CA . SER A 1 88 ? 10.094 -23 0.365 1 98.12 88 SER A CA 1
ATOM 681 C C . SER A 1 88 ? 8.703 -23.625 0.481 1 98.12 88 SER A C 1
ATOM 683 O O . SER A 1 88 ? 8.109 -24 -0.526 1 98.12 88 SER A O 1
ATOM 685 N N . ALA A 1 89 ? 8.156 -23.703 1.706 1 98.62 89 ALA A N 1
ATOM 686 C CA . ALA A 1 89 ? 6.887 -24.391 1.933 1 98.62 89 ALA A CA 1
ATOM 687 C C . ALA A 1 89 ? 5.746 -23.672 1.221 1 98.62 89 ALA A C 1
ATOM 689 O O . ALA A 1 89 ? 4.879 -24.312 0.621 1 98.62 89 ALA A O 1
ATOM 690 N N . ILE A 1 90 ? 5.723 -22.328 1.253 1 98.88 90 ILE A N 1
ATOM 691 C CA . ILE A 1 90 ? 4.637 -21.594 0.617 1 98.88 90 ILE A CA 1
ATOM 692 C C . ILE A 1 90 ? 4.762 -21.703 -0.901 1 98.88 90 ILE A C 1
ATOM 694 O O . ILE A 1 90 ? 3.756 -21.719 -1.613 1 98.88 90 ILE A O 1
ATOM 698 N N . LEU A 1 91 ? 5.988 -21.766 -1.376 1 98.56 91 LEU A N 1
ATOM 699 C CA . LEU A 1 91 ? 6.203 -21.891 -2.812 1 98.56 91 LEU A CA 1
ATOM 700 C C . LEU A 1 91 ? 5.746 -23.266 -3.307 1 98.56 91 LEU A C 1
ATOM 702 O O . LEU A 1 91 ? 5.18 -23.375 -4.395 1 98.56 91 LEU A O 1
ATOM 706 N N . GLU A 1 92 ? 5.98 -24.266 -2.479 1 98.12 92 GLU A N 1
ATOM 707 C CA . GLU A 1 92 ? 5.434 -25.578 -2.789 1 98.12 92 GLU A CA 1
ATOM 708 C C . GLU A 1 92 ? 3.906 -25.547 -2.805 1 98.12 92 GLU A C 1
ATOM 710 O O . GLU A 1 92 ? 3.279 -26.141 -3.684 1 98.12 92 GLU A O 1
ATOM 715 N N . LYS A 1 93 ? 3.316 -24.875 -1.833 1 98.62 93 LYS A N 1
ATOM 716 C CA . LYS A 1 93 ? 1.867 -24.719 -1.794 1 98.62 93 LYS A CA 1
ATOM 717 C C . LYS A 1 93 ? 1.357 -24.031 -3.061 1 98.62 93 LYS A C 1
ATOM 719 O O . LYS A 1 93 ? 0.283 -24.359 -3.562 1 98.62 93 LYS A O 1
ATOM 724 N N . ALA A 1 94 ? 2.072 -23.031 -3.584 1 98.81 94 ALA A N 1
ATOM 725 C CA . ALA A 1 94 ? 1.69 -22.359 -4.824 1 98.81 94 ALA A CA 1
ATOM 726 C C . ALA A 1 94 ? 1.546 -23.359 -5.965 1 98.81 94 ALA A C 1
ATOM 728 O O . ALA A 1 94 ? 0.599 -23.281 -6.754 1 98.81 94 ALA A O 1
ATOM 729 N N . GLY A 1 95 ? 2.516 -24.266 -6.047 1 98.44 95 GLY A N 1
ATOM 730 C CA . GLY A 1 95 ? 2.41 -25.328 -7.039 1 98.44 95 GLY A CA 1
ATOM 731 C C . GLY A 1 95 ? 1.162 -26.172 -6.879 1 98.44 95 GLY A C 1
ATOM 732 O O . GLY A 1 95 ? 0.495 -26.5 -7.863 1 98.44 95 GLY A O 1
ATOM 733 N N . GLU A 1 96 ? 0.873 -26.547 -5.641 1 98.56 96 GLU A N 1
ATOM 734 C CA . GLU A 1 96 ? -0.339 -27.297 -5.34 1 98.56 96 GLU A CA 1
ATOM 735 C C . GLU A 1 96 ? -1.588 -26.531 -5.77 1 98.56 96 GLU A C 1
ATOM 737 O O . GLU A 1 96 ? -2.488 -27.109 -6.391 1 98.56 96 GLU A O 1
ATOM 742 N N . PHE A 1 97 ? -1.661 -25.234 -5.434 1 98.75 97 PHE A N 1
ATOM 743 C CA . PHE A 1 97 ? -2.771 -24.375 -5.844 1 98.75 97 PHE A CA 1
ATOM 744 C C . PHE A 1 97 ? -3.004 -24.469 -7.344 1 98.75 97 PHE A C 1
ATOM 746 O O . PHE A 1 97 ? -4.102 -24.812 -7.789 1 98.75 97 PHE A O 1
ATOM 753 N N . LEU A 1 98 ? -1.952 -24.234 -8.102 1 98.5 98 LEU A N 1
ATOM 754 C CA . LEU A 1 98 ? -2.061 -24.203 -9.562 1 98.5 98 LEU A CA 1
ATOM 755 C C . LEU A 1 98 ? -2.512 -25.547 -10.109 1 98.5 98 LEU A C 1
ATOM 757 O O . LEU A 1 98 ? -3.316 -25.594 -11.047 1 98.5 98 LEU A O 1
ATOM 761 N N . SER A 1 99 ? -2.066 -26.625 -9.508 1 97.75 99 SER A N 1
ATOM 762 C CA . SER A 1 99 ? -2.314 -27.953 -10.039 1 97.75 99 SER A CA 1
ATOM 763 C C . SER A 1 99 ? -3.783 -28.344 -9.898 1 97.75 99 SER A C 1
ATOM 765 O O . SER A 1 99 ? -4.305 -29.125 -10.703 1 97.75 99 SER A O 1
ATOM 767 N N . ILE A 1 100 ? -4.5 -27.766 -8.945 1 97.88 100 ILE A N 1
ATOM 768 C CA . ILE A 1 100 ? -5.871 -28.203 -8.719 1 97.88 100 ILE A CA 1
ATOM 769 C C . ILE A 1 100 ? -6.844 -27.156 -9.266 1 97.88 100 ILE A C 1
ATOM 771 O O . ILE A 1 100 ? -8.047 -27.219 -9.016 1 97.88 100 ILE A O 1
ATOM 775 N N . GLY A 1 101 ? -6.301 -26.109 -9.805 1 97.81 101 GLY A N 1
ATOM 776 C CA . GLY A 1 101 ? -7.148 -25.109 -10.422 1 97.81 101 GLY A CA 1
ATOM 777 C C . GLY A 1 101 ? -7.391 -23.906 -9.531 1 97.81 101 GLY A C 1
ATOM 778 O O . GLY A 1 101 ? -8.141 -23 -9.891 1 97.81 101 GLY A O 1
ATOM 779 N N . ALA A 1 102 ? -6.758 -23.891 -8.344 1 98.69 102 ALA A N 1
ATOM 780 C CA . ALA A 1 102 ? -6.793 -22.703 -7.48 1 98.69 102 ALA A CA 1
ATOM 781 C C . ALA A 1 102 ? -5.922 -21.594 -8.047 1 98.69 102 ALA A C 1
ATOM 783 O O . ALA A 1 102 ? -5.16 -21.812 -8.992 1 98.69 102 ALA A O 1
ATOM 784 N N . THR A 1 103 ? -6.035 -20.359 -7.57 1 98.88 103 THR A N 1
ATOM 785 C CA . THR A 1 103 ? -5.422 -19.188 -8.164 1 98.88 103 THR A CA 1
ATOM 786 C C . THR A 1 103 ? -4.176 -18.766 -7.391 1 98.88 103 THR A C 1
ATOM 788 O O . THR A 1 103 ? -4.168 -18.781 -6.16 1 98.88 103 THR A O 1
ATOM 791 N N . VAL A 1 104 ? -3.125 -18.5 -8.102 1 98.94 104 VAL A N 1
ATOM 792 C CA . VAL A 1 104 ? -1.904 -17.938 -7.535 1 98.94 104 VAL A CA 1
ATOM 793 C C . VAL A 1 104 ? -1.627 -16.562 -8.156 1 98.94 104 VAL A C 1
ATOM 795 O O . VAL A 1 104 ? -1.606 -16.422 -9.375 1 98.94 104 VAL A O 1
ATOM 798 N N . CYS A 1 105 ? -1.459 -15.578 -7.316 1 99 105 CYS A N 1
ATOM 799 C CA . CYS A 1 105 ? -1.121 -14.211 -7.699 1 99 105 CYS A CA 1
ATOM 800 C C . CYS A 1 105 ? 0.237 -13.812 -7.137 1 99 105 CYS A C 1
ATOM 802 O O . CYS A 1 105 ? 0.42 -13.758 -5.918 1 99 105 CYS A O 1
ATOM 804 N N . ALA A 1 106 ? 1.174 -13.539 -8 1 98.94 106 ALA A N 1
ATOM 805 C CA . ALA A 1 106 ? 2.533 -13.211 -7.582 1 98.94 106 ALA A CA 1
ATOM 806 C C . ALA A 1 106 ? 2.992 -11.891 -8.203 1 98.94 106 ALA A C 1
ATOM 808 O O . ALA A 1 106 ? 2.734 -11.633 -9.383 1 98.94 106 ALA A O 1
ATOM 809 N N . ILE A 1 107 ? 3.635 -11.086 -7.43 1 98.94 107 ILE A N 1
ATOM 810 C CA . ILE A 1 107 ? 4.09 -9.789 -7.914 1 98.94 107 ILE A CA 1
ATOM 811 C C . ILE A 1 107 ? 5.551 -9.57 -7.516 1 98.94 107 ILE A C 1
ATOM 813 O O . ILE A 1 107 ? 5.965 -9.961 -6.422 1 98.94 107 ILE A O 1
ATOM 817 N N . CYS A 1 108 ? 6.391 -8.914 -8.484 1 98.62 108 CYS A N 1
ATOM 818 C CA . CYS A 1 108 ? 7.75 -8.461 -8.203 1 98.62 108 CYS A CA 1
ATOM 819 C C . CYS A 1 108 ? 8.641 -9.633 -7.793 1 98.62 108 CYS A C 1
ATOM 821 O O . CYS A 1 108 ? 8.734 -10.625 -8.516 1 98.62 108 CYS A O 1
ATOM 823 N N . GLY A 1 109 ? 9.273 -9.641 -6.652 1 97.94 109 GLY A N 1
ATOM 824 C CA . GLY A 1 109 ? 10.203 -10.672 -6.223 1 97.94 109 GLY A CA 1
ATOM 825 C C . GLY A 1 109 ? 9.562 -12.047 -6.129 1 97.94 109 GLY A C 1
ATOM 826 O O . GLY A 1 109 ? 10.227 -13.062 -6.312 1 97.94 109 GLY A O 1
ATOM 827 N N . ALA A 1 110 ? 8.305 -12.125 -5.898 1 98.75 110 ALA A N 1
ATOM 828 C CA . ALA A 1 110 ? 7.594 -13.391 -5.801 1 98.75 110 ALA A CA 1
ATOM 829 C C . ALA A 1 110 ? 7.594 -14.125 -7.141 1 98.75 110 ALA A C 1
ATOM 831 O O . ALA A 1 110 ? 7.598 -15.359 -7.18 1 98.75 110 ALA A O 1
ATOM 832 N N . THR A 1 111 ? 7.57 -13.383 -8.234 1 98.75 111 THR A N 1
ATOM 833 C CA . THR A 1 111 ? 7.605 -14.016 -9.547 1 98.75 111 THR A CA 1
ATOM 834 C C . THR A 1 111 ? 8.93 -14.742 -9.766 1 98.75 111 THR A C 1
ATOM 836 O O . THR A 1 111 ? 8.961 -15.812 -10.375 1 98.75 111 THR A O 1
ATOM 839 N N . ALA A 1 112 ? 10.062 -14.117 -9.273 1 97.94 112 ALA A N 1
ATOM 840 C CA . ALA A 1 112 ? 11.359 -14.789 -9.383 1 97.94 112 ALA A CA 1
ATOM 841 C C . ALA A 1 112 ? 11.367 -16.094 -8.578 1 97.94 112 ALA A C 1
ATOM 843 O O . ALA A 1 112 ? 11.93 -17.094 -9.023 1 97.94 112 ALA A O 1
ATOM 844 N N . ALA A 1 113 ? 10.766 -16.031 -7.402 1 97.62 113 ALA A N 1
ATOM 845 C CA . ALA A 1 113 ? 10.688 -17.234 -6.566 1 97.62 113 ALA A CA 1
ATOM 846 C C . ALA A 1 113 ? 9.914 -18.344 -7.273 1 97.62 113 ALA A C 1
ATOM 848 O O . ALA A 1 113 ? 10.344 -19.5 -7.266 1 97.62 113 ALA A O 1
ATOM 849 N N . LEU A 1 114 ? 8.773 -18.031 -7.922 1 98.25 114 LEU A N 1
ATOM 850 C CA . LEU A 1 114 ? 7.984 -19.016 -8.664 1 98.25 114 LEU A CA 1
ATOM 851 C C . LEU A 1 114 ? 8.758 -19.531 -9.875 1 98.25 114 LEU A C 1
ATOM 853 O O . LEU A 1 114 ? 8.711 -20.719 -10.18 1 98.25 114 LEU A O 1
ATOM 857 N N . ALA A 1 115 ? 9.438 -18.594 -10.531 1 98.19 115 ALA A N 1
ATOM 858 C CA . ALA A 1 115 ? 10.227 -18.969 -11.711 1 98.19 115 ALA A CA 1
ATOM 859 C C . ALA A 1 115 ? 11.312 -19.969 -11.352 1 98.19 115 ALA A C 1
ATOM 861 O O . ALA A 1 115 ? 11.578 -20.906 -12.109 1 98.19 115 ALA A O 1
ATOM 862 N N . ASN A 1 116 ? 11.922 -19.766 -10.227 1 96.19 116 ASN A N 1
ATOM 863 C CA . ASN A 1 116 ? 12.992 -20.641 -9.758 1 96.19 116 ASN A CA 1
ATOM 864 C C . ASN A 1 116 ? 12.492 -22.062 -9.555 1 96.19 116 ASN A C 1
ATOM 866 O O . ASN A 1 116 ? 13.281 -23.016 -9.594 1 96.19 116 ASN A O 1
ATOM 870 N N . LEU A 1 117 ? 11.227 -22.266 -9.352 1 95.81 117 LEU A N 1
ATOM 871 C CA . LEU A 1 117 ? 10.633 -23.578 -9.148 1 95.81 117 LEU A CA 1
ATOM 872 C C . LEU A 1 117 ? 10.07 -24.125 -10.461 1 95.81 117 LEU A C 1
ATOM 874 O O . LEU A 1 117 ? 9.484 -25.203 -10.484 1 95.81 117 LEU A O 1
ATOM 878 N N . GLY A 1 118 ? 10.18 -23.344 -11.5 1 97.25 118 GLY A N 1
ATOM 879 C CA . GLY A 1 118 ? 9.711 -23.766 -12.812 1 97.25 118 GLY A CA 1
ATOM 880 C C . GLY A 1 118 ? 8.219 -23.594 -13 1 97.25 118 GLY A C 1
ATOM 881 O O . GLY A 1 118 ? 7.652 -24.062 -13.992 1 97.25 118 GLY A O 1
ATOM 882 N N . LEU A 1 119 ? 7.531 -22.859 -12.117 1 97.69 119 LEU A N 1
ATOM 883 C CA . LEU A 1 119 ? 6.078 -22.734 -12.133 1 97.69 119 LEU A CA 1
ATOM 884 C C . LEU A 1 119 ? 5.633 -21.766 -13.227 1 97.69 119 LEU A C 1
ATOM 886 O O . LEU A 1 119 ? 4.449 -21.719 -13.578 1 97.69 119 LEU A O 1
ATOM 890 N N . LEU A 1 120 ? 6.59 -21 -13.797 1 98.31 120 LEU A N 1
ATOM 891 C CA . LEU A 1 120 ? 6.254 -20.016 -14.82 1 98.31 120 LEU A CA 1
ATOM 892 C C . LEU A 1 120 ? 6.664 -20.516 -16.203 1 98.31 120 LEU A C 1
ATOM 894 O O . LEU A 1 120 ? 6.352 -19.875 -17.219 1 98.31 120 LEU A O 1
ATOM 898 N N . ASP A 1 121 ? 7.289 -21.688 -16.344 1 97.62 121 ASP A N 1
ATOM 899 C CA . ASP A 1 121 ? 7.996 -22.125 -17.531 1 97.62 121 ASP A CA 1
ATOM 900 C C . ASP A 1 121 ? 7.031 -22.328 -18.703 1 97.62 121 ASP A C 1
ATOM 902 O O . ASP A 1 121 ? 7.426 -22.203 -19.859 1 97.62 121 ASP A O 1
ATOM 906 N N . LYS A 1 122 ? 5.758 -22.609 -18.391 1 97.69 122 LYS A N 1
ATOM 907 C CA . LYS A 1 122 ? 4.832 -22.984 -19.453 1 97.69 122 LYS A CA 1
ATOM 908 C C . LYS A 1 122 ? 3.547 -22.156 -19.375 1 97.69 122 LYS A C 1
ATOM 910 O O . LYS A 1 122 ? 2.488 -22.609 -19.828 1 97.69 122 LYS A O 1
ATOM 915 N N . ARG A 1 123 ? 3.615 -21.062 -18.734 1 98 123 ARG A N 1
ATOM 916 C CA . ARG A 1 123 ? 2.453 -20.203 -18.531 1 98 123 ARG A CA 1
ATOM 917 C C . ARG A 1 123 ? 2.783 -18.75 -18.859 1 98 123 ARG A C 1
ATOM 919 O O . ARG A 1 123 ? 3.826 -18.25 -18.438 1 98 123 ARG A O 1
ATOM 926 N N . PRO A 1 124 ? 1.893 -18.078 -19.641 1 98.75 124 PRO A N 1
ATOM 927 C CA . PRO A 1 124 ? 2.105 -16.625 -19.781 1 98.75 124 PRO A CA 1
ATOM 928 C C . PRO A 1 124 ? 2.285 -15.938 -18.422 1 98.75 124 PRO A C 1
ATOM 930 O O . PRO A 1 124 ? 1.559 -16.234 -17.469 1 98.75 124 PRO A O 1
ATOM 933 N N . HIS A 1 125 ? 3.275 -15.172 -18.281 1 98.88 125 HIS A N 1
ATOM 934 C CA . HIS A 1 125 ? 3.602 -14.469 -17.047 1 98.88 125 HIS A CA 1
ATOM 935 C C . HIS A 1 125 ? 4.406 -13.203 -17.328 1 98.88 125 HIS A C 1
ATOM 937 O O . HIS A 1 125 ? 4.855 -12.984 -18.453 1 98.88 125 HIS A O 1
ATOM 943 N N . THR A 1 126 ? 4.5 -12.328 -16.375 1 98.88 126 THR A N 1
ATOM 944 C CA . THR A 1 126 ? 5.379 -11.172 -16.391 1 98.88 126 THR A CA 1
ATOM 945 C C . THR A 1 126 ? 6.137 -11.039 -15.062 1 98.88 126 THR A C 1
ATOM 947 O O . THR A 1 126 ? 6.066 -11.93 -14.219 1 98.88 126 THR A O 1
ATOM 950 N N . SER A 1 127 ? 6.965 -10.086 -14.969 1 98.5 127 SER A N 1
ATOM 951 C CA . SER A 1 127 ? 7.758 -9.734 -13.797 1 98.5 127 SER A CA 1
ATOM 952 C C . SER A 1 127 ? 8.219 -8.281 -13.852 1 98.5 127 SER A C 1
ATOM 954 O O . SER A 1 127 ? 7.473 -7.402 -14.305 1 98.5 127 SER A O 1
ATOM 956 N N . ASN A 1 128 ? 9.375 -7.945 -13.273 1 97.62 128 ASN A N 1
ATOM 957 C CA . ASN A 1 128 ? 9.82 -6.57 -13.07 1 97.62 128 ASN A CA 1
ATOM 958 C C . ASN A 1 128 ? 10.422 -5.984 -14.344 1 97.62 128 ASN A C 1
ATOM 960 O O . ASN A 1 128 ? 10.961 -4.879 -14.328 1 97.62 128 ASN A O 1
ATOM 964 N N . GLY A 1 129 ? 10.297 -6.684 -15.453 1 96.19 129 GLY A N 1
ATOM 965 C CA . GLY A 1 129 ? 10.836 -6.258 -16.734 1 96.19 129 GLY A CA 1
ATOM 966 C C . GLY A 1 129 ? 11.617 -7.352 -17.453 1 96.19 129 GLY A C 1
ATOM 967 O O . GLY A 1 129 ? 12.008 -8.344 -16.828 1 96.19 129 GLY A O 1
ATOM 968 N N . PRO A 1 130 ? 11.758 -7.113 -18.766 1 94 130 PRO A N 1
ATOM 969 C CA . PRO A 1 130 ? 12.578 -8.086 -19.5 1 94 130 PRO A CA 1
ATOM 970 C C . PRO A 1 130 ? 13.969 -8.25 -18.906 1 94 130 PRO A C 1
ATOM 972 O O . PRO A 1 130 ? 14.617 -7.262 -18.547 1 94 130 PRO A O 1
ATOM 975 N N . GLY A 1 131 ? 14.422 -9.508 -18.766 1 93.25 131 GLY A N 1
ATOM 976 C CA . GLY A 1 131 ? 15.766 -9.766 -18.281 1 93.25 131 GLY A CA 1
ATOM 977 C C . GLY A 1 131 ? 15.828 -9.961 -16.766 1 93.25 131 GLY A C 1
ATOM 978 O O . GLY A 1 131 ? 16.781 -10.531 -16.25 1 93.25 131 GLY A O 1
ATOM 979 N N . PHE A 1 132 ? 14.875 -9.477 -16.078 1 95.38 132 PHE A N 1
ATOM 980 C CA . PHE A 1 132 ? 14.883 -9.578 -14.617 1 95.38 132 PHE A CA 1
ATOM 981 C C . PHE A 1 132 ? 14.945 -11.039 -14.18 1 95.38 132 PHE A C 1
ATOM 983 O O . PHE A 1 132 ? 15.805 -11.414 -13.375 1 95.38 132 PHE A O 1
ATOM 990 N N . LEU A 1 133 ? 14.055 -11.867 -14.68 1 97.44 133 LEU A N 1
ATOM 991 C CA . LEU A 1 133 ? 13.992 -13.258 -14.258 1 97.44 133 LEU A CA 1
ATOM 992 C C . LEU A 1 133 ? 15.258 -14.008 -14.656 1 97.44 133 LEU A C 1
ATOM 994 O O . LEU A 1 133 ? 15.742 -14.859 -13.914 1 97.44 133 LEU A O 1
ATOM 998 N N . GLU A 1 134 ? 15.828 -13.672 -15.797 1 95.31 134 GLU A N 1
ATOM 999 C CA . GLU A 1 134 ? 17.094 -14.273 -16.219 1 95.31 134 GLU A CA 1
ATOM 1000 C C . GLU A 1 134 ? 18.219 -13.93 -15.242 1 95.31 134 GLU A C 1
ATOM 1002 O O . GLU A 1 134 ? 19.094 -14.75 -14.984 1 95.31 134 GLU A O 1
ATOM 1007 N N . MET A 1 135 ? 18.125 -12.797 -14.734 1 92.06 135 MET A N 1
ATOM 1008 C CA . MET A 1 135 ? 19.172 -12.305 -13.844 1 92.06 135 MET A CA 1
ATOM 1009 C C . MET A 1 135 ? 19.078 -12.961 -12.477 1 92.06 135 MET A C 1
ATOM 1011 O O . MET A 1 135 ? 20.094 -13.289 -11.867 1 92.06 135 MET A O 1
ATOM 1015 N N . PHE A 1 136 ? 17.891 -13.211 -12 1 92.12 136 PHE A N 1
ATOM 1016 C CA . PHE A 1 136 ? 17.734 -13.57 -10.594 1 92.12 136 PHE A CA 1
ATOM 1017 C C . PHE A 1 136 ? 17.328 -15.039 -10.461 1 92.12 136 PHE A C 1
ATOM 1019 O O . PHE A 1 136 ? 17.312 -15.578 -9.352 1 92.12 136 PHE A O 1
ATOM 1026 N N . CYS A 1 137 ? 17.031 -15.648 -11.586 1 93 137 CYS A N 1
ATOM 1027 C CA . CYS A 1 137 ? 16.625 -17.047 -11.586 1 93 137 CYS A CA 1
ATOM 1028 C C . CYS A 1 137 ? 17.453 -17.859 -12.586 1 93 137 CYS A C 1
ATOM 1030 O O . CYS A 1 137 ? 17.078 -17.984 -13.75 1 93 137 CYS A O 1
ATOM 1032 N N . PRO A 1 138 ? 18.531 -18.484 -12.203 1 87.5 138 PRO A N 1
ATOM 1033 C CA . PRO A 1 138 ? 19.406 -19.219 -13.125 1 87.5 138 PRO A CA 1
ATOM 1034 C C . PRO A 1 138 ? 18.672 -20.344 -13.852 1 87.5 138 PRO A C 1
ATOM 1036 O O . PRO A 1 138 ? 19 -20.656 -15 1 87.5 138 PRO A O 1
ATOM 1039 N N . GLY A 1 139 ? 17.656 -20.906 -13.281 1 89.62 139 GLY A N 1
ATOM 1040 C CA . GLY A 1 139 ? 16.969 -22.031 -13.891 1 89.62 139 GLY A CA 1
ATOM 1041 C C . GLY A 1 139 ? 15.703 -21.625 -14.625 1 89.62 139 GLY A C 1
ATOM 1042 O O . GLY A 1 139 ? 14.906 -22.484 -15.016 1 89.62 139 GLY A O 1
ATOM 1043 N N . TYR A 1 140 ? 15.617 -20.344 -14.828 1 96.31 140 TYR A N 1
ATOM 1044 C CA . TYR A 1 140 ? 14.43 -19.812 -15.492 1 96.31 140 TYR A CA 1
ATOM 1045 C C . TYR A 1 140 ? 14.359 -20.297 -16.938 1 96.31 140 TYR A C 1
ATOM 1047 O O . TYR A 1 140 ? 15.32 -20.141 -17.703 1 96.31 140 TYR A O 1
ATOM 1055 N N . LYS A 1 141 ? 13.234 -20.891 -17.344 1 97.38 141 LYS A N 1
ATOM 1056 C CA . LYS A 1 141 ? 13.07 -21.438 -18.688 1 97.38 141 LYS A CA 1
ATOM 1057 C C . LYS A 1 141 ? 11.766 -20.969 -19.328 1 97.38 141 LYS A C 1
ATOM 1059 O O . LYS A 1 141 ? 11.242 -21.609 -20.234 1 97.38 141 LYS A O 1
ATOM 1064 N N . GLY A 1 142 ? 11.18 -19.953 -18.812 1 97.62 142 GLY A N 1
ATOM 1065 C CA . GLY A 1 142 ? 9.859 -19.547 -19.25 1 97.62 142 GLY A CA 1
ATOM 1066 C C . GLY A 1 142 ? 9.898 -18.391 -20.25 1 97.62 142 GLY A C 1
ATOM 1067 O O . GLY A 1 142 ? 8.906 -17.703 -20.453 1 97.62 142 GLY A O 1
ATOM 1068 N N . GLN A 1 143 ? 11.047 -18.109 -20.953 1 97.31 143 GLN A N 1
ATOM 1069 C CA . GLN A 1 143 ? 11.242 -16.953 -21.812 1 97.31 143 GLN A CA 1
ATOM 1070 C C . GLN A 1 143 ? 10.172 -16.891 -22.906 1 97.31 143 GLN A C 1
ATOM 1072 O O . GLN A 1 143 ? 9.695 -15.805 -23.25 1 97.31 143 GLN A O 1
ATOM 1077 N N . SER A 1 144 ? 9.758 -17.953 -23.453 1 97.75 144 SER A N 1
ATOM 1078 C CA . SER A 1 144 ? 8.805 -18 -24.562 1 97.75 144 SER A CA 1
ATOM 1079 C C . SER A 1 144 ? 7.402 -17.625 -24.094 1 97.75 144 SER A C 1
ATOM 1081 O O . SER A 1 144 ? 6.535 -17.328 -24.922 1 97.75 144 SER A O 1
ATOM 1083 N N . PHE A 1 145 ? 7.145 -17.578 -22.797 1 98.44 145 PHE A N 1
ATOM 1084 C CA . PHE A 1 145 ? 5.824 -17.281 -22.25 1 98.44 145 PHE A CA 1
ATOM 1085 C C . PHE A 1 145 ? 5.832 -15.938 -21.531 1 98.44 145 PHE A C 1
ATOM 1087 O O . PHE A 1 145 ? 4.805 -15.492 -21.016 1 98.44 145 PHE A O 1
ATOM 1094 N N . TYR A 1 146 ? 6.98 -15.258 -21.531 1 98.56 146 TYR A N 1
ATOM 1095 C CA . TYR A 1 146 ? 7.051 -13.945 -20.906 1 98.56 146 TYR A CA 1
ATOM 1096 C C . TYR A 1 146 ? 6.289 -12.906 -21.719 1 98.56 146 TYR A C 1
ATOM 1098 O O . TYR A 1 146 ? 6.449 -12.828 -22.938 1 98.56 146 TYR A O 1
ATOM 1106 N N . VAL A 1 147 ? 5.43 -12.18 -21.094 1 98.62 147 VAL A N 1
ATOM 1107 C CA . VAL A 1 147 ? 4.691 -11.078 -21.703 1 98.62 147 VAL A CA 1
ATOM 1108 C C . VAL A 1 147 ? 5.109 -9.758 -21.062 1 98.62 147 VAL A C 1
ATOM 1110 O O . VAL A 1 147 ? 5 -9.594 -19.844 1 98.62 147 VAL A O 1
ATOM 1113 N N . ASP A 1 148 ? 5.57 -8.805 -21.844 1 97.81 148 ASP A N 1
ATOM 1114 C CA . ASP A 1 148 ? 6.074 -7.531 -21.344 1 97.81 148 ASP A CA 1
ATOM 1115 C C . ASP A 1 148 ? 4.93 -6.555 -21.094 1 97.81 148 ASP A C 1
ATOM 1117 O O . ASP A 1 148 ? 4.711 -5.629 -21.875 1 97.81 148 ASP A O 1
ATOM 1121 N N . GLU A 1 149 ? 4.199 -6.785 -20.031 1 98.25 149 GLU A N 1
ATOM 1122 C CA . GLU A 1 149 ? 3.098 -5.973 -19.531 1 98.25 149 GLU A CA 1
ATOM 1123 C C . GLU A 1 149 ? 3.184 -5.801 -18.016 1 98.25 149 GLU A C 1
ATOM 1125 O O . GLU A 1 149 ? 3.826 -6.598 -17.344 1 98.25 149 GLU A O 1
ATOM 1130 N N . PRO A 1 150 ? 2.609 -4.75 -17.516 1 98.5 150 PRO A N 1
ATOM 1131 C CA . PRO A 1 150 ? 2.695 -4.512 -16.062 1 98.5 150 PRO A CA 1
ATOM 1132 C C . PRO A 1 150 ? 2.104 -5.652 -15.242 1 98.5 150 PRO A C 1
ATOM 1134 O O . PRO A 1 150 ? 2.539 -5.895 -14.117 1 98.5 150 PRO A O 1
ATOM 1137 N N . SER A 1 151 ? 1.104 -6.281 -15.773 1 98.88 151 SER A N 1
ATOM 1138 C CA . SER A 1 151 ? 0.432 -7.422 -15.164 1 98.88 151 SER A CA 1
ATOM 1139 C C . SER A 1 151 ? -0.147 -8.352 -16.219 1 98.88 151 SER A C 1
ATOM 1141 O O . SER A 1 151 ? -0.592 -7.902 -17.281 1 98.88 151 SER A O 1
ATOM 1143 N N . VAL A 1 152 ? -0.095 -9.625 -15.961 1 98.94 152 VAL A N 1
ATOM 1144 C CA . VAL A 1 152 ? -0.578 -10.648 -16.891 1 98.94 152 VAL A CA 1
ATOM 1145 C C . VAL A 1 152 ? -1.446 -11.656 -16.141 1 98.94 152 VAL A C 1
ATOM 1147 O O . VAL A 1 152 ? -1.034 -12.195 -15.109 1 98.94 152 VAL A O 1
ATOM 1150 N N . ALA A 1 153 ? -2.656 -11.844 -16.594 1 98.81 153 ALA A N 1
ATOM 1151 C CA . ALA A 1 153 ? -3.568 -12.867 -16.078 1 98.81 153 ALA A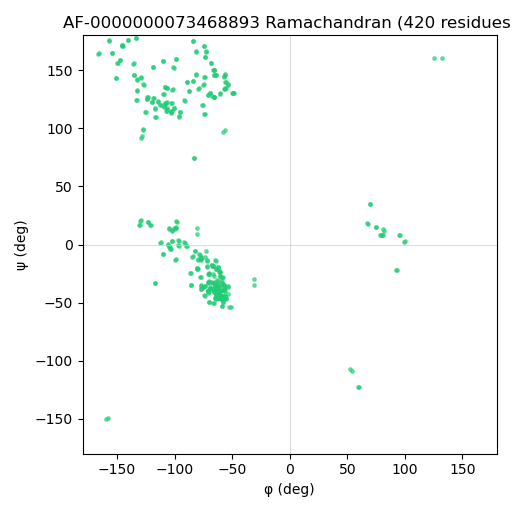 CA 1
ATOM 1152 C C . ALA A 1 153 ? -3.713 -14.016 -17.078 1 98.81 153 ALA A C 1
ATOM 1154 O O . ALA A 1 153 ? -4.141 -13.812 -18.219 1 98.81 153 ALA A O 1
ATOM 1155 N N . ASP A 1 154 ? -3.291 -15.164 -16.641 1 97.56 154 ASP A N 1
ATOM 1156 C CA . ASP A 1 154 ? -3.451 -16.375 -17.438 1 97.56 154 ASP A CA 1
ATOM 1157 C C . ASP A 1 154 ? -4.141 -17.469 -16.625 1 97.56 154 ASP A C 1
ATOM 1159 O O . ASP A 1 154 ? -3.486 -18.203 -15.875 1 97.56 154 ASP A O 1
ATOM 1163 N N . ASN A 1 155 ? -5.484 -17.609 -16.875 1 94.38 155 ASN A N 1
ATOM 1164 C CA . ASN A 1 155 ? -6.289 -18.562 -16.125 1 94.38 155 ASN A CA 1
ATOM 1165 C C . ASN A 1 155 ? -6.133 -18.391 -14.617 1 94.38 155 ASN A C 1
ATOM 1167 O O . ASN A 1 155 ? -6.527 -17.359 -14.07 1 94.38 155 ASN A O 1
ATOM 1171 N N . ASN A 1 156 ? -5.406 -19.359 -13.953 1 98.06 156 ASN A N 1
ATOM 1172 C CA . ASN A 1 156 ? -5.355 -19.297 -12.5 1 98.06 156 ASN A CA 1
ATOM 1173 C C . ASN A 1 156 ? -4.008 -18.781 -12 1 98.06 156 ASN A C 1
ATOM 1175 O O . ASN A 1 156 ? -3.672 -18.953 -10.828 1 98.06 156 ASN A O 1
ATOM 1179 N N . LEU A 1 157 ? -3.189 -18.188 -12.898 1 98.94 157 LEU A N 1
ATOM 1180 C CA . LEU A 1 157 ? -1.947 -17.516 -12.539 1 98.94 157 LEU A CA 1
ATOM 1181 C C . LEU A 1 157 ? -1.986 -16.047 -12.953 1 98.94 157 LEU A C 1
ATOM 1183 O O . LEU A 1 157 ? -2.191 -15.742 -14.133 1 98.94 157 LEU A O 1
ATOM 1187 N N . ILE A 1 158 ? -1.812 -15.133 -12.023 1 98.94 158 ILE A N 1
ATOM 1188 C CA . ILE A 1 158 ? -1.775 -13.695 -12.281 1 98.94 158 ILE A CA 1
ATOM 1189 C C . ILE A 1 158 ? -0.482 -13.109 -11.727 1 98.94 158 ILE A C 1
ATOM 1191 O O . ILE A 1 158 ? -0.244 -13.148 -10.516 1 98.94 158 ILE A O 1
ATOM 1195 N N . THR A 1 159 ? 0.402 -12.609 -12.578 1 98.94 159 THR A N 1
ATOM 1196 C CA . THR A 1 159 ? 1.715 -12.094 -12.203 1 98.94 159 THR A CA 1
ATOM 1197 C C . THR A 1 159 ? 1.839 -10.617 -12.555 1 98.94 159 THR A C 1
ATOM 1199 O O . THR A 1 159 ? 1.171 -10.133 -13.477 1 98.94 159 THR A O 1
ATOM 1202 N N . ALA A 1 160 ? 2.629 -9.898 -11.867 1 98.94 160 ALA A N 1
ATOM 1203 C CA . ALA A 1 160 ? 2.854 -8.477 -12.125 1 98.94 160 ALA A CA 1
ATOM 1204 C C . ALA A 1 160 ? 4.266 -8.062 -11.727 1 98.94 160 ALA A C 1
ATOM 1206 O O . ALA A 1 160 ? 4.949 -8.789 -11 1 98.94 160 ALA A O 1
ATOM 1207 N N . GLY A 1 161 ? 4.742 -6.98 -12.344 1 98.69 161 GLY A N 1
ATOM 1208 C CA . GLY A 1 161 ? 5.949 -6.312 -11.883 1 98.69 161 GLY A CA 1
ATOM 1209 C C . GLY A 1 161 ? 5.695 -5.324 -10.766 1 98.69 161 GLY A C 1
ATOM 1210 O O . GLY A 1 161 ? 4.543 -5.035 -10.43 1 98.69 161 GLY A O 1
ATOM 1211 N N . SER A 1 162 ? 6.754 -4.781 -10.258 1 98.38 162 SER A N 1
ATOM 1212 C CA . SER A 1 162 ? 6.727 -3.936 -9.07 1 98.38 162 SER A CA 1
ATOM 1213 C C . SER A 1 162 ? 5.848 -2.707 -9.289 1 98.38 162 SER A C 1
ATOM 1215 O O . SER A 1 162 ? 5.34 -2.125 -8.328 1 98.38 162 SER A O 1
ATOM 1217 N N . THR A 1 163 ? 5.609 -2.244 -10.516 1 98.44 163 THR A N 1
ATOM 1218 C CA . THR A 1 163 ? 4.828 -1.048 -10.812 1 98.44 163 THR A CA 1
ATOM 1219 C C . THR A 1 163 ? 3.426 -1.42 -11.281 1 98.44 163 THR A C 1
ATOM 1221 O O . THR A 1 163 ? 2.65 -0.552 -11.688 1 98.44 163 THR A O 1
ATOM 1224 N N . GLY A 1 164 ? 3.109 -2.684 -11.289 1 98.75 164 GLY A N 1
ATOM 1225 C CA . GLY A 1 164 ? 1.865 -3.135 -11.891 1 98.75 164 GLY A CA 1
ATOM 1226 C C . GLY A 1 164 ? 0.772 -3.402 -10.875 1 98.75 164 GLY A C 1
ATOM 1227 O O . GLY A 1 164 ? -0.231 -4.047 -11.188 1 98.75 164 GLY A O 1
ATOM 1228 N N . GLY A 1 165 ? 0.938 -2.945 -9.625 1 98.81 165 GLY A N 1
ATOM 1229 C CA . GLY A 1 165 ? 0.066 -3.301 -8.516 1 98.81 165 GLY A CA 1
ATOM 1230 C C . GLY A 1 165 ? -1.392 -2.967 -8.773 1 98.81 165 GLY A C 1
ATOM 1231 O O . GLY A 1 165 ? -2.283 -3.727 -8.391 1 98.81 165 GLY A O 1
ATOM 1232 N N . LEU A 1 166 ? -1.694 -1.806 -9.406 1 98.88 166 LEU A N 1
ATOM 1233 C CA . LEU A 1 166 ? -3.072 -1.393 -9.648 1 98.88 166 LEU A CA 1
ATOM 1234 C C . LEU A 1 166 ? -3.73 -2.287 -10.695 1 98.88 166 LEU A C 1
ATOM 1236 O O . LEU A 1 166 ? -4.844 -2.777 -10.484 1 98.88 166 LEU A O 1
ATOM 1240 N N . LEU A 1 167 ? -3.072 -2.494 -11.836 1 98.88 167 LEU A N 1
ATOM 1241 C CA . LEU A 1 167 ? -3.611 -3.389 -12.852 1 98.88 167 LEU A CA 1
ATOM 1242 C C . LEU A 1 167 ? -3.715 -4.816 -12.32 1 98.88 167 LEU A C 1
ATOM 1244 O O . LEU A 1 167 ? -4.668 -5.531 -12.641 1 98.88 167 LEU A O 1
ATOM 1248 N N . TRP A 1 168 ? -2.707 -5.242 -11.547 1 98.94 168 TRP A N 1
ATOM 1249 C CA . TRP A 1 168 ? -2.709 -6.551 -10.906 1 98.94 168 TRP A CA 1
ATOM 1250 C C . TRP A 1 168 ? -3.961 -6.734 -10.055 1 98.94 168 TRP A C 1
ATOM 1252 O O . TRP A 1 168 ? -4.645 -7.754 -10.156 1 98.94 168 TRP A O 1
ATOM 1262 N N . ALA A 1 169 ? -4.293 -5.707 -9.242 1 98.94 169 ALA A N 1
ATOM 1263 C CA . ALA A 1 169 ? -5.5 -5.723 -8.422 1 98.94 169 ALA A CA 1
ATOM 1264 C C . ALA A 1 169 ? -6.75 -5.844 -9.289 1 98.94 169 ALA A C 1
ATOM 1266 O O . ALA A 1 169 ? -7.645 -6.641 -8.992 1 98.94 169 ALA A O 1
ATOM 1267 N N . LYS A 1 170 ? -6.809 -5.07 -10.336 1 98.94 170 LYS A N 1
ATOM 1268 C CA . LYS A 1 170 ? -7.953 -5.121 -11.242 1 98.94 170 LYS A CA 1
ATOM 1269 C C . LYS A 1 170 ? -8.164 -6.527 -11.789 1 98.94 170 LYS A C 1
ATOM 1271 O O . LYS A 1 170 ? -9.281 -7.043 -11.773 1 98.94 170 LYS A O 1
ATOM 1276 N N . GLN A 1 171 ? -7.09 -7.145 -12.219 1 98.94 171 GLN A N 1
ATOM 1277 C CA . GLN A 1 171 ? -7.184 -8.453 -12.859 1 98.94 171 GLN A CA 1
ATOM 1278 C C . GLN A 1 171 ? -7.582 -9.531 -11.852 1 98.94 171 GLN A C 1
ATOM 1280 O O . GLN A 1 171 ? -8.336 -10.445 -12.18 1 98.94 171 GLN A O 1
ATOM 1285 N N . ILE A 1 172 ? -7.059 -9.43 -10.633 1 98.94 172 ILE A N 1
ATOM 1286 C CA . ILE A 1 172 ? -7.418 -10.391 -9.594 1 98.94 172 ILE A CA 1
ATOM 1287 C C . ILE A 1 172 ? -8.898 -10.25 -9.25 1 98.94 172 ILE A C 1
ATOM 1289 O O . ILE A 1 172 ? -9.617 -11.25 -9.18 1 98.94 172 ILE A O 1
ATOM 1293 N N . ILE A 1 173 ? -9.375 -9.008 -9.07 1 98.88 173 ILE A N 1
ATOM 1294 C CA . ILE A 1 173 ? -10.773 -8.742 -8.75 1 98.88 173 ILE A CA 1
ATOM 1295 C C . ILE A 1 173 ? -11.672 -9.227 -9.883 1 98.88 173 ILE A C 1
ATOM 1297 O O . ILE A 1 173 ? -12.719 -9.82 -9.648 1 98.88 173 ILE A O 1
ATOM 1301 N N . GLU A 1 174 ? -11.242 -8.945 -11.102 1 98.75 174 GLU A N 1
ATOM 1302 C CA . GLU A 1 174 ? -11.969 -9.422 -12.273 1 98.75 174 GLU A CA 1
ATOM 1303 C C . GLU A 1 174 ? -12.062 -10.945 -12.289 1 98.75 174 GLU A C 1
ATOM 1305 O O . GLU A 1 174 ? -13.133 -11.5 -12.539 1 98.75 174 GLU A O 1
ATOM 1310 N N . HIS A 1 175 ? -10.953 -11.602 -12.047 1 98.69 175 HIS A N 1
ATOM 1311 C CA . HIS A 1 175 ? -10.891 -13.055 -12.031 1 98.69 175 HIS A CA 1
ATOM 1312 C C . HIS A 1 175 ? -11.875 -13.641 -11.016 1 98.69 175 HIS A C 1
ATOM 1314 O O . HIS A 1 175 ? -12.523 -14.656 -11.281 1 98.69 175 HIS A O 1
ATOM 1320 N N . LEU A 1 176 ? -12.023 -13 -9.875 1 98.56 176 LEU A N 1
ATOM 1321 C CA . LEU A 1 176 ? -12.891 -13.492 -8.812 1 98.56 176 LEU A CA 1
ATOM 1322 C C . LEU A 1 176 ? -14.352 -13.141 -9.094 1 98.56 176 LEU A C 1
ATOM 1324 O O . LEU A 1 176 ? -15.258 -13.719 -8.484 1 98.56 176 LEU A O 1
ATOM 1328 N N . GLY A 1 177 ? -14.555 -12.141 -9.953 1 98.38 177 GLY A N 1
ATOM 1329 C CA . GLY A 1 177 ? -15.898 -11.797 -10.383 1 98.38 177 GLY A CA 1
ATOM 1330 C C . GLY A 1 177 ? -16.734 -11.172 -9.281 1 98.38 177 GLY A C 1
ATOM 1331 O O . GLY A 1 177 ? -17.953 -11.367 -9.227 1 98.38 177 GLY A O 1
ATOM 1332 N N . VAL A 1 178 ? -16.094 -10.398 -8.43 1 98.56 178 VAL A N 1
ATOM 1333 C CA . VAL A 1 178 ? -16.828 -9.914 -7.266 1 98.56 178 VAL A CA 1
ATOM 1334 C C . VAL A 1 178 ? -17.312 -8.484 -7.512 1 98.56 178 VAL A C 1
ATOM 1336 O O . VAL A 1 178 ? -18.109 -7.953 -6.746 1 98.56 178 VAL A O 1
ATOM 1339 N N . PHE A 1 179 ? -16.828 -7.801 -8.539 1 98.69 179 PHE A N 1
ATOM 1340 C CA . PHE A 1 179 ? -17.312 -6.492 -8.969 1 98.69 179 PHE A CA 1
ATOM 1341 C C . PHE A 1 179 ? -18.234 -6.621 -10.18 1 98.69 179 PHE A C 1
ATOM 1343 O O . PHE A 1 179 ? -18.078 -7.547 -10.984 1 98.69 179 PHE A O 1
ATOM 1350 N N . GLU A 1 180 ? -19.156 -5.652 -10.32 1 98.31 180 GLU A N 1
ATOM 1351 C CA . GLU A 1 180 ? -19.734 -5.441 -11.641 1 98.31 180 GLU A CA 1
ATOM 1352 C C . GLU A 1 180 ? -18.688 -4.922 -12.625 1 98.31 180 GLU A C 1
ATOM 1354 O O . GLU A 1 180 ? -17.75 -4.23 -12.234 1 98.31 180 GLU A O 1
ATOM 1359 N N . SER A 1 181 ? -18.906 -5.281 -13.914 1 98.12 181 SER A N 1
ATOM 1360 C CA . SER A 1 181 ? -17.922 -4.887 -14.93 1 98.12 181 SER A CA 1
ATOM 1361 C C . SER A 1 181 ? -17.75 -3.375 -14.969 1 98.12 181 SER A C 1
ATOM 1363 O O . SER A 1 181 ? -16.625 -2.879 -15.023 1 98.12 181 SER A O 1
ATOM 1365 N N . ASN A 1 182 ? -18.844 -2.635 -14.93 1 98.38 182 ASN A N 1
ATOM 1366 C CA . ASN A 1 182 ? -18.75 -1.18 -14.992 1 98.38 182 ASN A CA 1
ATOM 1367 C C . ASN A 1 182 ? -18.156 -0.602 -13.711 1 98.38 182 ASN A C 1
ATOM 1369 O O . ASN A 1 182 ? -17.469 0.423 -13.75 1 98.38 182 ASN A O 1
ATOM 1373 N N . THR A 1 183 ? -18.391 -1.255 -12.508 1 98.81 183 THR A N 1
ATOM 1374 C CA . THR A 1 183 ? -17.766 -0.857 -11.25 1 98.81 183 THR A CA 1
ATOM 1375 C C . THR A 1 183 ? -16.25 -1.021 -11.32 1 98.81 183 THR A C 1
ATOM 1377 O O . THR A 1 183 ? -15.508 -0.11 -10.961 1 98.81 183 THR A O 1
ATOM 1380 N N . LEU A 1 184 ? -15.859 -2.156 -11.836 1 98.88 184 LEU A N 1
ATOM 1381 C CA . LEU A 1 184 ? -14.438 -2.445 -11.93 1 98.88 184 LEU A CA 1
ATOM 1382 C C . LEU A 1 184 ? -13.742 -1.455 -12.859 1 98.88 184 LEU A C 1
ATOM 1384 O O . LEU A 1 184 ? -12.656 -0.963 -12.555 1 98.88 184 LEU A O 1
ATOM 1388 N N . GLU A 1 185 ? -14.328 -1.166 -13.992 1 98.81 185 GLU A N 1
ATOM 1389 C CA . GLU A 1 185 ? -13.75 -0.223 -14.945 1 98.81 185 GLU A CA 1
ATOM 1390 C C . GLU A 1 185 ? -13.656 1.178 -14.344 1 98.81 185 GLU A C 1
ATOM 1392 O O . GLU A 1 185 ? -12.625 1.84 -14.469 1 98.81 185 GLU A O 1
ATOM 1397 N N . ALA A 1 186 ? -14.695 1.656 -13.695 1 98.81 186 ALA A N 1
ATOM 1398 C CA . ALA A 1 186 ? -14.695 2.975 -13.07 1 98.81 186 ALA A CA 1
ATOM 1399 C C . ALA A 1 186 ? -13.68 3.045 -11.938 1 98.81 186 ALA A C 1
ATOM 1401 O O . ALA A 1 186 ? -12.992 4.055 -11.766 1 98.81 186 ALA A O 1
ATOM 1402 N N . TRP A 1 187 ? -13.625 1.937 -11.164 1 98.88 187 TRP A N 1
ATOM 1403 C CA . TRP A 1 187 ? -12.656 1.836 -10.078 1 98.88 187 TRP A CA 1
ATOM 1404 C C . TRP A 1 187 ? -11.227 1.993 -10.602 1 98.88 187 TRP A C 1
ATOM 1406 O O . TRP A 1 187 ? -10.453 2.799 -10.078 1 98.88 187 TRP A O 1
ATOM 1416 N N . TYR A 1 188 ? -10.898 1.247 -11.656 1 98.94 188 TYR A N 1
ATOM 1417 C CA . TYR A 1 188 ? -9.562 1.299 -12.227 1 98.94 188 TYR A CA 1
ATOM 1418 C C . TYR A 1 188 ? -9.266 2.682 -12.797 1 98.94 188 TYR A C 1
ATOM 1420 O O . TYR A 1 188 ? -8.172 3.221 -12.594 1 98.94 188 TYR A O 1
ATOM 1428 N N . ASP A 1 189 ? -10.227 3.264 -13.508 1 98.75 189 ASP A N 1
ATOM 1429 C CA . ASP A 1 189 ? -10.055 4.59 -14.086 1 98.75 189 ASP A CA 1
ATOM 1430 C C . ASP A 1 189 ? -9.852 5.645 -13 1 98.75 189 ASP A C 1
ATOM 1432 O O . ASP A 1 189 ? -9.008 6.539 -13.141 1 98.75 189 ASP A O 1
ATOM 1436 N N . TYR A 1 190 ? -10.586 5.516 -11.93 1 98.56 190 TYR A N 1
ATOM 1437 C CA . TYR A 1 190 ? -10.461 6.473 -10.836 1 98.56 190 TYR A CA 1
ATOM 1438 C C . TYR A 1 190 ? -9.07 6.406 -10.211 1 98.56 190 TYR A C 1
ATOM 1440 O O . TYR A 1 190 ? -8.367 7.418 -10.133 1 98.56 190 TYR A O 1
ATOM 1448 N N . PHE A 1 191 ? -8.57 5.23 -9.922 1 98.62 191 PHE A N 1
ATOM 1449 C CA . PHE A 1 191 ? -7.316 5.102 -9.195 1 98.62 191 PHE A CA 1
ATOM 1450 C C . PHE A 1 191 ? -6.125 5.301 -10.125 1 98.62 191 PHE A C 1
ATOM 1452 O O . PHE A 1 191 ? -5.031 5.648 -9.68 1 98.62 191 PHE A O 1
ATOM 1459 N N . SER A 1 192 ? -6.309 5.121 -11.453 1 98.06 192 SER A N 1
ATOM 1460 C CA . SER A 1 192 ? -5.199 5.312 -12.383 1 98.06 192 SER A CA 1
ATOM 1461 C C . SER A 1 192 ? -5.074 6.773 -12.797 1 98.06 192 SER A C 1
ATOM 1463 O O . SER A 1 192 ? -3.984 7.238 -13.148 1 98.06 192 SER A O 1
ATOM 1465 N N . THR A 1 193 ? -6.254 7.555 -12.703 1 97.06 193 THR A N 1
ATOM 1466 C CA . THR A 1 193 ? -6.219 8.898 -13.266 1 97.06 193 THR A CA 1
ATOM 1467 C C . THR A 1 193 ? -6.422 9.945 -12.172 1 97.06 193 THR A C 1
ATOM 1469 O O . THR A 1 193 ? -5.969 11.086 -12.305 1 97.06 193 THR A O 1
ATOM 1472 N N . GLY A 1 194 ? -7.242 9.555 -11.172 1 96.81 194 GLY A N 1
ATOM 1473 C CA . GLY A 1 194 ? -7.609 10.492 -10.117 1 96.81 194 GLY A CA 1
ATOM 1474 C C . GLY A 1 194 ? -8.688 11.469 -10.539 1 96.81 194 GLY A C 1
ATOM 1475 O O . GLY A 1 194 ? -8.992 12.422 -9.812 1 96.81 194 GLY A O 1
ATOM 1476 N N . LYS A 1 195 ? -9.281 11.273 -11.695 1 96.25 195 LYS A N 1
ATOM 1477 C CA . LYS A 1 195 ? -10.273 12.219 -12.211 1 96.25 195 LYS A CA 1
ATOM 1478 C C . LYS A 1 195 ? -11.625 12.008 -11.539 1 96.25 195 LYS A C 1
ATOM 1480 O O . LYS A 1 195 ? -12.102 10.875 -11.438 1 96.25 195 LYS A O 1
ATOM 1485 N N . PRO A 1 196 ? -12.297 13.031 -11.117 1 94.81 196 PRO A N 1
ATOM 1486 C CA . PRO A 1 196 ? -13.531 12.93 -10.336 1 94.81 196 PRO A CA 1
ATOM 1487 C C . PRO A 1 196 ? -14.664 12.258 -11.109 1 94.81 196 PRO A C 1
ATOM 1489 O O . PRO A 1 196 ? -15.516 11.594 -10.516 1 94.81 196 PRO A O 1
ATOM 1492 N N . GLU A 1 197 ? -14.672 12.422 -12.461 1 96.5 197 GLU A N 1
ATOM 1493 C CA . GLU A 1 197 ? -15.742 11.812 -13.25 1 96.5 197 GLU A CA 1
ATOM 1494 C C . GLU A 1 197 ? -15.789 10.305 -13.055 1 96.5 197 GLU A C 1
ATOM 1496 O O . GLU A 1 197 ? -16.859 9.695 -13.078 1 96.5 197 GLU A O 1
ATOM 1501 N N . TYR A 1 198 ? -14.633 9.727 -12.875 1 97.69 198 TYR A N 1
ATOM 1502 C CA . TYR A 1 198 ? -14.594 8.281 -12.695 1 97.69 198 TYR A CA 1
ATOM 1503 C C . TYR A 1 198 ? -15.008 7.898 -11.273 1 97.69 198 TYR A C 1
ATOM 1505 O O . TYR A 1 198 ? -15.523 6.801 -11.047 1 97.69 198 TYR A O 1
ATOM 1513 N N . PHE A 1 199 ? 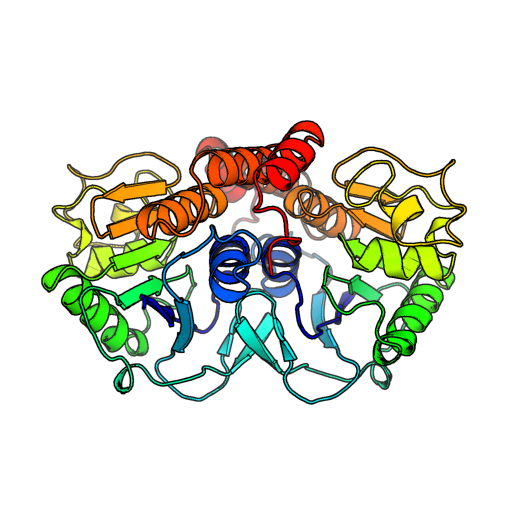-14.797 8.766 -10.305 1 96 199 PHE A N 1
ATOM 1514 C CA . PHE A 1 199 ? -15.336 8.531 -8.977 1 96 199 PHE A CA 1
ATOM 1515 C C . PHE A 1 199 ? -16.859 8.516 -8.992 1 96 199 PHE A C 1
ATOM 1517 O O . PHE A 1 199 ? -17.484 7.629 -8.406 1 96 199 PHE A O 1
ATOM 1524 N N . PHE A 1 200 ? -17.406 9.508 -9.672 1 96 200 PHE A N 1
ATOM 1525 C CA . PHE A 1 200 ? -18.859 9.578 -9.789 1 96 200 PHE A CA 1
ATOM 1526 C C . PHE A 1 200 ? -19.406 8.344 -10.492 1 96 200 PHE A C 1
ATOM 1528 O O . PHE A 1 200 ? -20.422 7.773 -10.07 1 96 200 PHE A O 1
ATOM 1535 N N . ALA A 1 201 ? -18.719 7.93 -11.531 1 97.69 201 ALA A N 1
ATOM 1536 C CA . ALA A 1 201 ? -19.125 6.715 -12.234 1 97.69 201 ALA A CA 1
ATOM 1537 C C . ALA A 1 201 ? -19.062 5.5 -11.32 1 97.69 201 ALA A C 1
ATOM 1539 O O . ALA A 1 201 ? -19.953 4.645 -11.359 1 97.69 201 ALA A O 1
ATOM 1540 N N . LEU A 1 202 ? -18.047 5.434 -10.492 1 97.88 202 LEU A N 1
ATOM 1541 C CA . LEU A 1 202 ? -17.891 4.344 -9.539 1 97.88 202 LEU A CA 1
ATOM 1542 C C . LEU A 1 202 ? -19.047 4.312 -8.547 1 97.88 202 LEU A C 1
ATOM 1544 O O . LEU A 1 202 ? -19.688 3.271 -8.359 1 97.88 202 LEU A O 1
ATOM 1548 N N . MET A 1 203 ? -19.406 5.445 -8.016 1 95.81 203 MET A N 1
ATOM 1549 C CA . MET A 1 203 ? -20.484 5.527 -7.039 1 95.81 203 MET A CA 1
ATOM 1550 C C . MET A 1 203 ? -21.812 5.172 -7.68 1 95.81 203 MET A C 1
ATOM 1552 O O . MET A 1 203 ? -22.641 4.488 -7.07 1 95.81 203 MET A O 1
ATOM 1556 N N . GLN A 1 204 ? -21.969 5.586 -8.852 1 96.19 204 GLN A N 1
ATOM 1557 C CA . GLN A 1 204 ? -23.219 5.344 -9.562 1 96.19 204 GLN A CA 1
ATOM 1558 C C . GLN A 1 204 ? -23.375 3.865 -9.914 1 96.19 204 GLN A C 1
ATOM 1560 O O . GLN A 1 204 ? -24.5 3.381 -10.094 1 96.19 204 GLN A O 1
ATOM 1565 N N . SER A 1 205 ? -22.297 3.197 -10.016 1 96.69 205 SER A N 1
ATOM 1566 C CA . SER A 1 205 ? -22.312 1.804 -10.453 1 96.69 205 SER A CA 1
ATOM 1567 C C . SER A 1 205 ? -22.703 0.874 -9.305 1 96.69 205 SER A C 1
ATOM 1569 O O . SER A 1 205 ? -23 -0.301 -9.523 1 96.69 205 SER A O 1
ATOM 1571 N N . LEU A 1 206 ? -22.703 1.373 -8.062 1 94.38 206 LEU A N 1
ATOM 1572 C CA . LEU A 1 206 ? -22.906 0.534 -6.887 1 94.38 206 LEU A CA 1
ATOM 1573 C C . LEU A 1 206 ? -24.391 0.267 -6.664 1 94.38 206 LEU A C 1
ATOM 1575 O O . LEU A 1 206 ? -25.234 1.08 -7.047 1 94.38 206 LEU A O 1
ATOM 1579 N N . PRO A 1 207 ? -24.734 -0.982 -6.148 1 84.75 207 PRO A N 1
ATOM 1580 C CA . PRO A 1 207 ? -26.141 -1.296 -5.891 1 84.75 207 PRO A CA 1
ATOM 1581 C C . PRO A 1 207 ? -26.812 -0.292 -4.953 1 84.75 207 PRO A C 1
ATOM 1583 O O . PRO A 1 207 ? -26.156 0.239 -4.047 1 84.75 207 PRO A O 1
ATOM 1586 N N . SER A 1 208 ? -28.047 0.195 -5.305 1 70.75 208 SER A N 1
ATOM 1587 C CA . SER A 1 208 ? -28.828 1.139 -4.512 1 70.75 208 SER A CA 1
ATOM 1588 C C . SER A 1 208 ? -29.078 0.605 -3.105 1 70.75 208 SER A C 1
ATOM 1590 O O . SER A 1 208 ? -29.344 -0.583 -2.928 1 70.75 208 SER A O 1
ATOM 1592 N N . GLY A 1 209 ? -28.359 0.945 -2.031 1 55.62 209 GLY A N 1
ATOM 1593 C CA . GLY A 1 209 ? -28.641 0.59 -0.649 1 55.62 209 GLY A CA 1
ATOM 1594 C C . GLY A 1 209 ? -30.125 0.448 -0.353 1 55.62 209 GLY A C 1
ATOM 1595 O O . GLY A 1 209 ? -30.516 0.145 0.778 1 55.62 209 GLY A O 1
ATOM 1596 N N . LYS A 1 210 ? -31.172 1.111 -0.839 1 41.91 210 LYS A N 1
ATOM 1597 C CA . LYS A 1 210 ? -32.562 1.164 -0.357 1 41.91 210 LYS A CA 1
ATOM 1598 C C . LYS A 1 210 ? -33.125 -0.238 -0.202 1 41.91 210 LYS A C 1
ATOM 1600 O O . LYS A 1 210 ? -34.25 -0.4 0.284 1 41.91 210 LYS A O 1
ATOM 1605 N N . GLU A 1 211 ? -32.906 -1.194 -1.126 1 35.69 211 GLU A N 1
ATOM 1606 C CA . GLU A 1 211 ? -33.938 -2.234 -1.133 1 35.69 211 GLU A CA 1
ATOM 1607 C C . GLU A 1 211 ? -33.812 -3.145 0.085 1 35.69 211 GLU A C 1
ATOM 1609 O O . GLU A 1 211 ? -34.531 -4.137 0.206 1 35.69 211 GLU A O 1
ATOM 1614 N N . ASN A 1 212 ? -32.812 -3.137 1.069 1 28.33 212 ASN A N 1
ATOM 1615 C CA . ASN A 1 212 ? -33.375 -3.943 2.141 1 28.33 212 ASN A CA 1
ATOM 1616 C C . ASN A 1 212 ? -34.375 -3.135 2.98 1 28.33 212 ASN A C 1
ATOM 1618 O O . ASN A 1 212 ? -34.125 -1.962 3.271 1 28.33 212 ASN A O 1
ATOM 1622 N N . MET B 1 1 ? 18.688 14.141 12.258 1 95.44 1 MET B N 1
ATOM 1623 C CA . MET B 1 1 ? 17.906 12.922 12.125 1 95.44 1 MET B CA 1
ATOM 1624 C C . MET B 1 1 ? 16.422 13.242 12.062 1 95.44 1 MET B C 1
ATOM 1626 O O . MET B 1 1 ? 15.914 14.039 12.852 1 95.44 1 MET B O 1
ATOM 1630 N N . PHE B 1 2 ? 15.742 12.703 11.062 1 98.31 2 PHE B N 1
ATOM 1631 C CA . PHE B 1 2 ? 14.289 12.805 11.008 1 98.31 2 PHE B CA 1
ATOM 1632 C C . PHE B 1 2 ? 13.641 11.664 11.781 1 98.31 2 PHE B C 1
ATOM 1634 O O . PHE B 1 2 ? 14.055 10.508 11.664 1 98.31 2 PHE B O 1
ATOM 1641 N N . THR B 1 3 ? 12.68 11.984 12.625 1 98.75 3 THR B N 1
ATOM 1642 C CA . THR B 1 3 ? 11.82 10.977 13.234 1 98.75 3 THR B CA 1
ATOM 1643 C C . THR B 1 3 ? 10.43 11.008 12.625 1 98.75 3 THR B C 1
ATOM 1645 O O . THR B 1 3 ? 9.711 12 12.758 1 98.75 3 THR B O 1
ATOM 1648 N N . ILE B 1 4 ? 10.07 9.953 11.969 1 98.88 4 ILE B N 1
ATOM 1649 C CA . ILE B 1 4 ? 8.781 9.852 11.289 1 98.88 4 ILE B CA 1
ATOM 1650 C C . ILE B 1 4 ? 7.832 8.992 12.109 1 98.88 4 ILE B C 1
ATOM 1652 O O . ILE B 1 4 ? 8.141 7.84 12.43 1 98.88 4 ILE B O 1
ATOM 1656 N N . TYR B 1 5 ? 6.699 9.555 12.484 1 98.94 5 TYR B N 1
ATOM 1657 C CA . TYR B 1 5 ? 5.613 8.844 13.141 1 98.94 5 TYR B CA 1
ATOM 1658 C C . TYR B 1 5 ? 4.48 8.547 12.164 1 98.94 5 TYR B C 1
ATOM 1660 O O . TYR B 1 5 ? 3.846 9.469 11.648 1 98.94 5 TYR B O 1
ATOM 1668 N N . VAL B 1 6 ? 4.262 7.332 11.883 1 98.94 6 VAL B N 1
ATOM 1669 C CA . VAL B 1 6 ? 3.119 6.91 11.078 1 98.94 6 VAL B CA 1
ATOM 1670 C C . VAL B 1 6 ? 1.973 6.492 11.992 1 98.94 6 VAL B C 1
ATOM 1672 O O . VAL B 1 6 ? 2.082 5.504 12.727 1 98.94 6 VAL B O 1
ATOM 1675 N N . TYR B 1 7 ? 0.899 7.234 11.969 1 99 7 TYR B N 1
ATOM 1676 C CA . TYR B 1 7 ? -0.242 6.867 12.797 1 99 7 TYR B CA 1
ATOM 1677 C C . TYR B 1 7 ? -0.997 5.688 12.203 1 99 7 TYR B C 1
ATOM 1679 O O . TYR B 1 7 ? -1.451 5.746 11.055 1 99 7 TYR B O 1
ATOM 1687 N N . VAL B 1 8 ? -1.092 4.598 12.938 1 98.94 8 VAL B N 1
ATOM 1688 C CA . VAL B 1 8 ? -1.838 3.428 12.484 1 98.94 8 VAL B CA 1
ATOM 1689 C C . VAL B 1 8 ? -3.123 3.287 13.297 1 98.94 8 VAL B C 1
ATOM 1691 O O . VAL B 1 8 ? -3.129 3.527 14.508 1 98.94 8 VAL B O 1
ATOM 1694 N N . LEU B 1 9 ? -4.215 3.014 12.57 1 98.88 9 LEU B N 1
ATOM 1695 C CA . LEU B 1 9 ? -5.551 2.91 13.148 1 98.88 9 LEU B CA 1
ATOM 1696 C C . LEU B 1 9 ? -6.395 1.893 12.391 1 98.88 9 LEU B C 1
ATOM 1698 O O . LEU B 1 9 ? -6.074 1.531 11.258 1 98.88 9 LEU B O 1
ATOM 1702 N N . ASP B 1 10 ? -7.445 1.406 13.078 1 98.81 10 ASP B N 1
ATOM 1703 C CA . ASP B 1 10 ? -8.352 0.473 12.422 1 98.81 10 ASP B CA 1
ATOM 1704 C C . ASP B 1 10 ? -8.883 1.05 11.117 1 98.81 10 ASP B C 1
ATOM 1706 O O . ASP B 1 10 ? -9.211 2.236 11.039 1 98.81 10 ASP B O 1
ATOM 1710 N N . THR B 1 11 ? -8.945 0.25 10.094 1 98.75 11 THR B N 1
ATOM 1711 C CA . THR B 1 11 ? -9.5 0.512 8.766 1 98.75 11 THR B CA 1
ATOM 1712 C C . THR B 1 11 ? -8.555 1.399 7.957 1 98.75 11 THR B C 1
ATOM 1714 O O . THR B 1 11 ? -8.945 1.938 6.918 1 98.75 11 THR B O 1
ATOM 1717 N N . LEU B 1 12 ? -7.332 1.518 8.406 1 98.69 12 LEU B N 1
ATOM 1718 C CA . LEU B 1 12 ? -6.32 2.229 7.637 1 98.69 12 LEU B CA 1
ATOM 1719 C C . LEU B 1 12 ? -6.301 1.743 6.188 1 98.69 12 LEU B C 1
ATOM 1721 O O . LEU B 1 12 ? -6.371 0.539 5.934 1 98.69 12 LEU B O 1
ATOM 1725 N N . ALA B 1 13 ? -6.336 2.701 5.219 1 98.88 13 ALA B N 1
ATOM 1726 C CA . ALA B 1 13 ? -6.277 2.379 3.797 1 98.88 13 ALA B CA 1
ATOM 1727 C C . ALA B 1 13 ? -4.867 1.96 3.385 1 98.88 13 ALA B C 1
ATOM 1729 O O . ALA B 1 13 ? -3.98 2.803 3.246 1 98.88 13 ALA B O 1
ATOM 1730 N N . ASP B 1 14 ? -4.676 0.744 3.033 1 98.81 14 ASP B N 1
ATOM 1731 C CA . ASP B 1 14 ? -3.359 0.132 2.875 1 98.81 14 ASP B CA 1
ATOM 1732 C C . ASP B 1 14 ? -2.611 0.733 1.688 1 98.81 14 ASP B C 1
ATOM 1734 O O . ASP B 1 14 ? -1.387 0.867 1.721 1 98.81 14 ASP B O 1
ATOM 1738 N N . TRP B 1 15 ? -3.291 1.143 0.628 1 98.75 15 TRP B N 1
ATOM 1739 C CA . TRP B 1 15 ? -2.639 1.527 -0.619 1 98.75 15 TRP B CA 1
ATOM 1740 C C . TRP B 1 15 ? -2.027 2.92 -0.507 1 98.75 15 TRP B C 1
ATOM 1742 O O . TRP B 1 15 ? -1.231 3.326 -1.357 1 98.75 15 TRP B O 1
ATOM 1752 N N . GLU B 1 16 ? -2.354 3.604 0.525 1 98.94 16 GLU B N 1
ATOM 1753 C CA . GLU B 1 16 ? -2.037 5.027 0.551 1 98.94 16 GLU B CA 1
ATOM 1754 C C . GLU B 1 16 ? -0.619 5.27 1.06 1 98.94 16 GLU B C 1
ATOM 1756 O O . GLU B 1 16 ? 0.073 6.172 0.583 1 98.94 16 GLU B O 1
ATOM 1761 N N . THR B 1 17 ? -0.129 4.465 1.996 1 98.81 17 THR B N 1
ATOM 1762 C CA . THR B 1 17 ? 1.131 4.801 2.65 1 98.81 17 THR B CA 1
ATOM 1763 C C . THR B 1 17 ? 2.268 3.932 2.115 1 98.81 17 THR B C 1
ATOM 1765 O O . THR B 1 17 ? 3.434 4.152 2.449 1 98.81 17 THR B O 1
ATOM 1768 N N . GLY B 1 18 ? 1.945 2.986 1.234 1 98.81 18 GLY B N 1
ATOM 1769 C CA . GLY B 1 18 ? 2.902 1.953 0.871 1 98.81 18 GLY B CA 1
ATOM 1770 C C . GLY B 1 18 ? 4.184 2.508 0.278 1 98.81 18 GLY B C 1
ATOM 1771 O O . GLY B 1 18 ? 5.281 2.117 0.68 1 98.81 18 GLY B O 1
ATOM 1772 N N . TYR B 1 19 ? 4.09 3.467 -0.659 1 98.88 19 TYR B N 1
ATOM 1773 C CA . TYR B 1 19 ? 5.262 4.02 -1.327 1 98.88 19 TYR B CA 1
ATOM 1774 C C . TYR B 1 19 ? 6.133 4.793 -0.346 1 98.88 19 TYR B C 1
ATOM 1776 O O . TYR B 1 19 ? 7.332 4.531 -0.231 1 98.88 19 TYR B O 1
ATOM 1784 N N . VAL B 1 20 ? 5.527 5.699 0.424 1 98.94 20 VAL B N 1
ATOM 1785 C CA . VAL B 1 20 ? 6.293 6.652 1.226 1 98.94 20 VAL B CA 1
ATOM 1786 C C . VAL B 1 20 ? 6.973 5.922 2.383 1 98.94 20 VAL B C 1
ATOM 1788 O O . VAL B 1 20 ? 8.148 6.152 2.662 1 98.94 20 VAL B O 1
ATOM 1791 N N . THR B 1 21 ? 6.262 4.973 3.037 1 98.94 21 THR B N 1
ATOM 1792 C CA . THR B 1 21 ? 6.859 4.297 4.18 1 98.94 21 THR B CA 1
ATOM 1793 C C . THR B 1 21 ? 7.977 3.359 3.729 1 98.94 21 THR B C 1
ATOM 1795 O O . THR B 1 21 ? 9.016 3.266 4.379 1 98.94 21 THR B O 1
ATOM 1798 N N . SER B 1 22 ? 7.785 2.639 2.596 1 98.88 22 SER B N 1
ATOM 1799 C CA . SER B 1 22 ? 8.812 1.718 2.111 1 98.88 22 SER B CA 1
ATOM 1800 C C . SER B 1 22 ? 10.102 2.455 1.778 1 98.88 22 SER B C 1
ATOM 1802 O O . SER B 1 22 ? 11.188 2.014 2.154 1 98.88 22 SER B O 1
ATOM 1804 N N . GLU B 1 23 ? 9.977 3.594 1.105 1 98.81 23 GLU B N 1
ATOM 1805 C CA . GLU B 1 23 ? 11.172 4.32 0.685 1 98.81 23 GLU B CA 1
ATOM 1806 C C . GLU B 1 23 ? 11.875 4.961 1.877 1 98.81 23 GLU B C 1
ATOM 1808 O O . GLU B 1 23 ? 13.102 4.926 1.974 1 98.81 23 GLU B O 1
ATOM 1813 N N . LEU B 1 24 ? 11.117 5.488 2.803 1 98.88 24 LEU B N 1
ATOM 1814 C CA . LEU B 1 24 ? 11.711 6.219 3.918 1 98.88 24 LEU B CA 1
ATOM 1815 C C . LEU B 1 24 ? 12.297 5.258 4.945 1 98.88 24 LEU B C 1
ATOM 1817 O O . LEU B 1 24 ? 13.344 5.535 5.539 1 98.88 24 LEU B O 1
ATOM 1821 N N . ASN B 1 25 ? 11.617 4.148 5.176 1 98.88 25 ASN B N 1
ATOM 1822 C CA . ASN B 1 25 ? 12.117 3.189 6.152 1 98.88 25 ASN B CA 1
ATOM 1823 C C . ASN B 1 25 ? 13.32 2.414 5.621 1 98.88 25 ASN B C 1
ATOM 1825 O O . ASN B 1 25 ? 14.289 2.203 6.344 1 98.88 25 ASN B O 1
ATOM 1829 N N . SER B 1 26 ? 13.25 1.952 4.348 1 98.31 26 SER B N 1
ATOM 1830 C CA . SER B 1 26 ? 14.32 1.137 3.785 1 98.31 26 SER B CA 1
ATOM 1831 C C . SER B 1 26 ? 15.547 1.981 3.469 1 98.31 26 SER B C 1
ATOM 1833 O O . SER B 1 26 ? 16.688 1.492 3.537 1 98.31 26 SER B O 1
ATOM 1835 N N . GLY B 1 27 ? 15.344 3.225 3.027 1 98.19 27 GLY B N 1
ATOM 1836 C CA . GLY B 1 27 ? 16.438 4.102 2.641 1 98.19 27 GLY B CA 1
ATOM 1837 C C . GLY B 1 27 ? 17.172 3.635 1.395 1 98.19 27 GLY B C 1
ATOM 1838 O O . GLY B 1 27 ? 18.281 4.074 1.124 1 98.19 27 GLY B O 1
ATOM 1839 N N . ARG B 1 28 ? 16.547 2.789 0.662 1 96.94 28 ARG B N 1
ATOM 1840 C CA . ARG B 1 28 ? 17.234 2.049 -0.385 1 96.94 28 ARG B CA 1
ATOM 1841 C C . ARG B 1 28 ? 17.672 2.977 -1.512 1 96.94 28 ARG B C 1
ATOM 1843 O O . ARG B 1 28 ? 18.578 2.639 -2.289 1 96.94 28 ARG B O 1
ATOM 1850 N N . PHE B 1 29 ? 17.109 4.188 -1.604 1 98.19 29 PHE B N 1
ATOM 1851 C CA . PHE B 1 29 ? 17.469 5.105 -2.678 1 98.19 29 PHE B CA 1
ATOM 1852 C C . PHE B 1 29 ? 17.969 6.43 -2.111 1 98.19 29 PHE B C 1
ATOM 1854 O O . PHE B 1 29 ? 17.953 7.453 -2.797 1 98.19 29 PHE B O 1
ATOM 1861 N N . PHE B 1 30 ? 18.375 6.395 -0.815 1 98.38 30 PHE B N 1
ATOM 1862 C CA . PHE B 1 30 ? 18.875 7.605 -0.175 1 98.38 30 PHE B CA 1
ATOM 1863 C C . PHE B 1 30 ? 20.188 8.055 -0.82 1 98.38 30 PHE B C 1
ATOM 1865 O O . PHE B 1 30 ? 21 7.223 -1.225 1 98.38 30 PHE B O 1
ATOM 1872 N N . LYS B 1 31 ? 20.344 9.336 -0.863 1 97.88 31 LYS B N 1
ATOM 1873 C CA . LYS B 1 31 ? 21.609 9.898 -1.338 1 97.88 31 LYS B CA 1
ATOM 1874 C C . LYS B 1 31 ? 22.719 9.719 -0.302 1 97.88 31 LYS B C 1
ATOM 1876 O O . LYS B 1 31 ? 22.438 9.477 0.876 1 97.88 31 LYS B O 1
ATOM 1881 N N . LYS B 1 32 ? 23.938 9.836 -0.768 1 95.75 32 LYS B N 1
ATOM 1882 C CA . LYS B 1 32 ? 25.062 9.828 0.156 1 95.75 32 LYS B CA 1
ATOM 1883 C C . LYS B 1 32 ? 24.969 10.977 1.153 1 95.75 32 LYS B C 1
ATOM 1885 O O . LYS B 1 32 ? 24.719 12.117 0.768 1 95.75 32 LYS B O 1
ATOM 1890 N N . GLY B 1 33 ? 25.125 10.633 2.357 1 95.88 33 GLY B N 1
ATOM 1891 C CA . GLY B 1 33 ? 25.141 11.664 3.387 1 95.88 33 GLY B CA 1
ATOM 1892 C C . GLY B 1 33 ? 23.75 12.125 3.777 1 95.88 33 GLY B C 1
ATOM 1893 O O . GLY B 1 33 ? 23.594 13.117 4.496 1 95.88 33 GLY B O 1
ATOM 1894 N N . ALA B 1 34 ? 22.75 11.453 3.279 1 97.06 34 ALA B N 1
ATOM 1895 C CA . ALA B 1 34 ? 21.375 11.812 3.654 1 97.06 34 ALA B CA 1
ATOM 1896 C C . ALA B 1 34 ? 21.203 11.773 5.168 1 97.06 34 ALA B C 1
ATOM 1898 O O . ALA B 1 34 ? 21.828 10.961 5.855 1 97.06 34 ALA B O 1
ATOM 1899 N N . GLU B 1 35 ? 20.344 12.688 5.645 1 97.25 35 GLU B N 1
ATOM 1900 C CA . GLU B 1 35 ? 19.969 12.641 7.051 1 97.25 35 GLU B CA 1
ATOM 1901 C C . GLU B 1 35 ? 19.391 11.281 7.422 1 97.25 35 GLU B C 1
ATOM 1903 O O . GLU B 1 35 ? 18.656 10.68 6.637 1 97.25 35 GLU B O 1
ATOM 1908 N N . ARG B 1 36 ? 19.766 10.844 8.586 1 97.75 36 ARG B N 1
ATOM 1909 C CA . ARG B 1 36 ? 19.203 9.586 9.078 1 97.75 36 ARG B CA 1
ATOM 1910 C C . ARG B 1 36 ? 17.688 9.711 9.297 1 97.75 36 ARG B C 1
ATOM 1912 O O . ARG B 1 36 ? 17.203 10.773 9.672 1 97.75 36 ARG B O 1
ATOM 1919 N N . VAL B 1 37 ? 16.984 8.633 9.055 1 98.62 37 VAL B N 1
ATOM 1920 C CA . VAL B 1 37 ? 15.547 8.578 9.242 1 98.62 37 VAL B CA 1
ATOM 1921 C C . VAL B 1 37 ? 15.188 7.438 10.195 1 98.62 37 VAL B C 1
ATOM 1923 O O . VAL B 1 37 ? 15.688 6.316 10.039 1 98.62 37 VAL B O 1
ATOM 1926 N N . SER B 1 38 ? 14.484 7.746 11.227 1 98.5 38 SER B N 1
ATOM 1927 C CA . SER B 1 38 ? 13.859 6.754 12.094 1 98.5 38 SER B CA 1
ATOM 1928 C C . SER B 1 38 ? 12.344 6.75 11.922 1 98.5 38 SER B C 1
ATOM 1930 O O . SER B 1 38 ? 11.688 7.773 12.133 1 98.5 38 SER B O 1
ATOM 1932 N N . LEU B 1 39 ? 11.805 5.633 11.484 1 98.75 39 LEU B N 1
ATOM 1933 C CA . LEU B 1 39 ? 10.367 5.512 11.281 1 98.75 39 LEU B CA 1
ATOM 1934 C C . LEU B 1 39 ? 9.742 4.59 12.32 1 98.75 39 LEU B C 1
ATOM 1936 O O . LEU B 1 39 ? 10.227 3.479 12.539 1 98.75 39 LEU B O 1
ATOM 1940 N N . LYS B 1 40 ? 8.688 5.062 12.961 1 98.44 40 LYS B N 1
ATOM 1941 C CA . LYS B 1 40 ? 7.934 4.285 13.945 1 98.44 40 LYS B CA 1
ATOM 1942 C C . LYS B 1 40 ? 6.43 4.43 13.719 1 98.44 40 LYS B C 1
ATOM 1944 O O . LYS B 1 40 ? 5.957 5.496 13.328 1 98.44 40 LYS B O 1
ATOM 1949 N N . THR B 1 41 ? 5.77 3.348 14.008 1 98.88 41 THR B N 1
ATOM 1950 C CA . THR B 1 41 ? 4.312 3.408 14.008 1 98.88 41 THR B CA 1
ATOM 1951 C C . THR B 1 41 ? 3.785 3.799 15.391 1 98.88 41 THR B C 1
ATOM 1953 O O . THR B 1 41 ? 4.332 3.379 16.406 1 98.88 41 THR B O 1
ATOM 1956 N N . VAL B 1 42 ? 2.762 4.652 15.367 1 98.94 42 VAL B N 1
ATOM 1957 C CA . VAL B 1 42 ? 2.174 5.16 16.609 1 98.94 42 VAL B CA 1
ATOM 1958 C C . VAL B 1 42 ? 0.658 4.973 16.562 1 98.94 42 VAL B C 1
ATOM 1960 O O . VAL B 1 42 ? 0.041 5.055 15.508 1 98.94 42 VAL B O 1
ATOM 1963 N N . SER B 1 43 ? 0.072 4.668 17.672 1 98.88 43 SER B N 1
ATOM 1964 C CA . SER B 1 43 ? -1.378 4.535 17.766 1 98.88 43 SER B CA 1
ATOM 1965 C C . SER B 1 43 ? -1.885 5.004 19.125 1 98.88 43 SER B C 1
ATOM 1967 O O . SER B 1 43 ? -1.097 5.406 19.984 1 98.88 43 SER B O 1
ATOM 1969 N N . TYR B 1 44 ? -3.215 5.102 19.281 1 98.62 44 TYR B N 1
ATOM 1970 C CA . TYR B 1 44 ? -3.859 5.539 20.516 1 98.62 44 TYR B CA 1
ATOM 1971 C C . TYR B 1 44 ? -3.746 4.473 21.594 1 98.62 44 TYR B C 1
ATOM 1973 O O . TYR B 1 44 ? -3.951 4.758 22.781 1 98.62 44 TYR B O 1
ATOM 1981 N N . SER B 1 45 ? -3.457 3.248 21.203 1 98.25 45 SER B N 1
ATOM 1982 C CA . SER B 1 45 ? -3.236 2.137 22.125 1 98.25 45 SER B CA 1
ATOM 1983 C C . SER B 1 45 ? -2.176 1.181 21.594 1 98.25 45 SER B C 1
ATOM 1985 O O . SER B 1 45 ? -1.776 1.272 20.438 1 98.25 45 SER B O 1
ATOM 1987 N N . ASN B 1 46 ? -1.79 0.241 22.469 1 97.44 46 ASN B N 1
ATOM 1988 C CA . ASN B 1 46 ? -0.796 -0.748 22.062 1 97.44 46 ASN B CA 1
ATOM 1989 C C . ASN B 1 46 ? -1.451 -1.993 21.469 1 97.44 46 ASN B C 1
ATOM 1991 O O . ASN B 1 46 ? -0.761 -2.92 21.047 1 97.44 46 ASN B O 1
ATOM 1995 N N . GLU B 1 47 ? -2.727 -1.962 21.391 1 98.25 47 GLU B N 1
ATOM 1996 C CA . GLU B 1 47 ? -3.436 -3.102 20.812 1 98.25 47 GLU B CA 1
ATOM 1997 C C . GLU B 1 47 ? -3.264 -3.154 19.297 1 98.25 47 GLU B C 1
ATOM 1999 O O . GLU B 1 47 ? -3.207 -2.113 18.641 1 98.25 47 GLU B O 1
ATOM 2004 N N . PRO B 1 48 ? -3.172 -4.359 18.766 1 98.5 48 PRO B N 1
ATOM 2005 C CA . PRO B 1 48 ? -3.115 -4.461 17.297 1 98.5 48 PRO B CA 1
ATOM 2006 C C . PRO B 1 48 ? -4.312 -3.803 16.625 1 98.5 48 PRO B C 1
ATOM 2008 O O . PRO B 1 48 ? -5.418 -3.797 17.172 1 98.5 48 PRO B O 1
ATOM 2011 N N . ILE B 1 49 ? -4.098 -3.215 15.516 1 98.44 49 ILE B N 1
ATOM 2012 C CA . ILE B 1 49 ? -5.188 -2.682 14.703 1 98.44 49 ILE B CA 1
ATOM 2013 C C . ILE B 1 49 ? -5.34 -3.521 13.43 1 98.44 49 ILE B C 1
ATOM 2015 O O . ILE B 1 49 ? -4.422 -4.242 13.039 1 98.44 49 ILE B O 1
ATOM 2019 N N . THR B 1 50 ? -6.516 -3.469 12.844 1 98.81 50 THR B N 1
ATOM 2020 C CA . THR B 1 50 ? -6.789 -4.156 11.586 1 98.81 50 THR B CA 1
ATOM 2021 C C . THR B 1 50 ? -7.012 -3.156 10.453 1 98.81 50 THR B C 1
ATOM 2023 O O . THR B 1 50 ? -7.918 -2.322 10.531 1 98.81 50 THR B O 1
ATOM 2026 N N . THR B 1 51 ? -6.219 -3.223 9.453 1 98.88 51 THR B N 1
ATOM 2027 C CA . THR B 1 51 ? -6.328 -2.305 8.328 1 98.88 51 THR B CA 1
ATOM 2028 C C . THR B 1 51 ? -7.527 -2.658 7.453 1 98.88 51 THR B C 1
ATOM 2030 O O . THR B 1 51 ? -8.164 -3.693 7.656 1 98.88 51 THR B O 1
ATOM 2033 N N . MET B 1 52 ? -7.832 -1.791 6.523 1 98.81 52 MET B N 1
ATOM 2034 C CA . MET B 1 52 ? -8.867 -2.066 5.535 1 98.81 52 MET B CA 1
ATOM 2035 C C . MET B 1 52 ? -8.562 -3.344 4.762 1 98.81 52 MET B C 1
ATOM 2037 O O . MET B 1 52 ? -9.469 -4.098 4.41 1 98.81 52 MET B O 1
ATOM 2041 N N . GLY B 1 53 ? -7.258 -3.619 4.5 1 98.81 53 GLY B N 1
ATOM 2042 C CA . GLY B 1 53 ? -6.816 -4.773 3.736 1 98.81 53 GLY B CA 1
ATOM 2043 C C . GLY B 1 53 ? -6.727 -6.043 4.562 1 98.81 53 GLY B C 1
ATOM 2044 O O . GLY B 1 53 ? -6.363 -7.102 4.047 1 98.81 53 GLY B O 1
ATOM 2045 N N . GLY B 1 54 ? -6.949 -5.918 5.883 1 98.75 54 GLY B N 1
ATOM 2046 C CA . GLY B 1 54 ? -6.988 -7.102 6.727 1 98.75 54 GLY B CA 1
ATOM 2047 C C . GLY B 1 54 ? -5.664 -7.398 7.398 1 98.75 54 GLY B C 1
ATOM 2048 O O . GLY B 1 54 ? -5.477 -8.477 7.969 1 98.75 54 GLY B O 1
ATOM 2049 N N . MET B 1 55 ? -4.703 -6.539 7.312 1 98.88 55 MET B N 1
ATOM 2050 C CA . MET B 1 55 ? -3.443 -6.707 8.039 1 98.88 55 MET B CA 1
ATOM 2051 C C . MET B 1 55 ? -3.625 -6.406 9.516 1 98.88 55 MET B C 1
ATOM 2053 O O . MET B 1 55 ? -4.328 -5.461 9.883 1 98.88 55 MET B O 1
ATOM 2057 N N . THR B 1 56 ? -3.037 -7.211 10.344 1 98.88 56 THR B N 1
ATOM 2058 C CA . THR B 1 56 ? -2.961 -6.938 11.773 1 98.88 56 THR B CA 1
ATOM 2059 C C . THR B 1 56 ? -1.63 -6.281 12.133 1 98.88 56 THR B C 1
ATOM 2061 O O . THR B 1 56 ? -0.582 -6.926 12.094 1 98.88 56 THR B O 1
ATOM 2064 N N . ILE B 1 57 ? -1.655 -5.039 12.492 1 98.88 57 ILE B N 1
ATOM 2065 C CA . ILE B 1 57 ? -0.455 -4.25 12.75 1 98.88 57 ILE B CA 1
ATOM 2066 C C . ILE B 1 57 ? -0.293 -4.023 14.25 1 98.88 57 ILE B C 1
ATOM 2068 O O . ILE B 1 57 ? -1.256 -3.678 14.938 1 98.88 57 ILE B O 1
ATOM 2072 N N . VAL B 1 58 ? 0.909 -4.215 14.734 1 98.81 58 VAL B N 1
ATOM 2073 C CA . VAL B 1 58 ? 1.252 -3.869 16.109 1 98.81 58 VAL B CA 1
ATOM 2074 C C . VAL B 1 58 ? 1.998 -2.535 16.125 1 98.81 58 VAL B C 1
ATOM 2076 O O . VAL B 1 58 ? 3.08 -2.412 15.555 1 98.81 58 VAL B O 1
ATOM 2079 N N . PRO B 1 59 ? 1.388 -1.543 16.781 1 98.81 59 PRO B N 1
ATOM 2080 C CA . PRO B 1 59 ? 2.072 -0.249 16.844 1 98.81 59 PRO B CA 1
ATOM 2081 C C . PRO B 1 59 ? 3.369 -0.302 17.641 1 98.81 59 PRO B C 1
ATOM 2083 O O . PRO B 1 59 ? 3.475 -1.065 18.609 1 98.81 59 PRO B O 1
ATOM 2086 N N . ASP B 1 60 ? 4.344 0.536 17.312 1 98.75 60 ASP B N 1
ATOM 2087 C CA . ASP B 1 60 ? 5.625 0.619 18 1 98.75 60 ASP B CA 1
ATOM 2088 C C . ASP B 1 60 ? 5.48 1.382 19.328 1 98.75 60 ASP B C 1
ATOM 2090 O O . ASP B 1 60 ? 6.215 1.122 20.281 1 98.75 60 ASP B O 1
ATOM 2094 N N . CYS B 1 61 ? 4.613 2.4 19.344 1 98.69 61 CYS B N 1
ATOM 2095 C CA . CYS B 1 61 ? 4.543 3.268 20.516 1 98.69 61 CYS B CA 1
ATOM 2096 C C . CYS B 1 61 ? 3.188 3.957 20.594 1 98.69 61 CYS B C 1
ATOM 2098 O O . CYS B 1 61 ? 2.328 3.758 19.734 1 98.69 61 CYS B O 1
ATOM 2100 N N . LEU B 1 62 ? 2.984 4.691 21.672 1 98.81 62 LEU B N 1
ATOM 2101 C CA . LEU B 1 62 ? 1.761 5.445 21.922 1 98.81 62 LEU B CA 1
ATOM 2102 C C . LEU B 1 62 ? 1.94 6.914 21.547 1 98.81 62 LEU B C 1
ATOM 2104 O O . LEU B 1 62 ? 3.068 7.398 21.438 1 98.81 62 LEU B O 1
ATOM 2108 N N . ILE B 1 63 ? 0.829 7.559 21.344 1 98.81 63 ILE B N 1
ATOM 2109 C CA . ILE B 1 63 ? 0.833 8.984 21.031 1 98.81 63 ILE B CA 1
ATOM 2110 C C . ILE B 1 63 ? 1.625 9.742 22.094 1 98.81 63 ILE B C 1
ATOM 2112 O O . ILE B 1 63 ? 2.377 10.664 21.781 1 98.81 63 ILE B O 1
ATOM 2116 N N . ASP B 1 64 ? 1.533 9.32 23.344 1 98.12 64 ASP B N 1
ATOM 2117 C CA . ASP B 1 64 ? 2.205 9.992 24.453 1 98.12 64 ASP B CA 1
ATOM 2118 C C . ASP B 1 64 ? 3.723 9.859 24.328 1 98.12 64 ASP B C 1
ATOM 2120 O O . ASP B 1 64 ? 4.465 10.602 24.969 1 98.12 64 ASP B O 1
ATOM 2124 N N . ASP B 1 65 ? 4.211 8.93 23.547 1 98.25 65 ASP B N 1
ATOM 2125 C CA . ASP B 1 65 ? 5.641 8.688 23.391 1 98.25 65 ASP B CA 1
ATOM 2126 C C . ASP B 1 65 ? 6.242 9.625 22.344 1 98.25 65 ASP B C 1
ATOM 2128 O O . ASP B 1 65 ? 7.465 9.703 22.203 1 98.25 65 ASP B O 1
ATOM 2132 N N . ILE B 1 66 ? 5.414 10.344 21.594 1 98.44 66 ILE B N 1
ATOM 2133 C CA . ILE B 1 66 ? 5.895 11.211 20.516 1 98.44 66 ILE B CA 1
ATOM 2134 C C . ILE B 1 66 ? 6.711 12.359 21.109 1 98.44 66 ILE B C 1
ATOM 2136 O O . ILE B 1 66 ? 6.254 13.047 22.031 1 98.44 66 ILE B O 1
ATOM 2140 N N . VAL B 1 67 ? 7.887 12.516 20.609 1 96.88 67 VAL B N 1
ATOM 2141 C CA . VAL B 1 67 ? 8.711 13.688 20.875 1 96.88 67 VAL B CA 1
ATOM 2142 C C . VAL B 1 67 ? 8.68 14.633 19.688 1 96.88 67 VAL B C 1
ATOM 2144 O O . VAL B 1 67 ? 9.211 14.32 18.625 1 96.88 67 VAL B O 1
ATOM 2147 N N . VAL B 1 68 ? 8.125 15.797 19.922 1 97 68 VAL B N 1
ATOM 2148 C CA . VAL B 1 68 ? 7.926 16.734 18.812 1 97 68 VAL B CA 1
ATOM 2149 C C . VAL B 1 68 ? 9.141 17.656 18.703 1 97 68 VAL B C 1
ATOM 2151 O O . VAL B 1 68 ? 9.586 18.234 19.688 1 97 68 VAL B O 1
ATOM 2154 N N . SER B 1 69 ? 9.727 17.719 17.641 1 97.75 69 SER B N 1
ATOM 2155 C CA . SER B 1 69 ? 10.789 18.641 17.266 1 97.75 69 SER B CA 1
ATOM 2156 C C . SER B 1 69 ? 10.633 19.125 15.82 1 97.75 69 SER B C 1
ATOM 2158 O O . SER B 1 69 ? 9.758 18.641 15.094 1 97.75 69 SER B O 1
ATOM 2160 N N . GLU B 1 70 ? 11.453 19.984 15.398 1 97.56 70 GLU B N 1
ATOM 2161 C CA . GLU B 1 70 ? 11.352 20.531 14.047 1 97.56 70 GLU B CA 1
ATOM 2162 C C . GLU B 1 70 ? 11.641 19.469 12.992 1 97.56 70 GLU B C 1
ATOM 2164 O O . GLU B 1 70 ? 11.25 19.625 11.836 1 97.56 70 GLU B O 1
ATOM 2169 N N . THR B 1 71 ? 12.281 18.406 13.406 1 98.06 71 THR B N 1
ATOM 2170 C CA . THR B 1 71 ? 12.648 17.344 12.461 1 98.06 71 THR B CA 1
ATOM 2171 C C . THR B 1 71 ? 11.695 16.156 12.578 1 98.06 71 THR B C 1
ATOM 2173 O O . THR B 1 71 ? 11.961 15.086 12.031 1 98.06 71 THR B O 1
ATOM 2176 N N . SER B 1 72 ? 10.562 16.359 13.297 1 98.75 72 SER B N 1
ATOM 2177 C CA . SER B 1 72 ? 9.531 15.328 13.383 1 98.75 72 SER B CA 1
ATOM 2178 C C . SER B 1 72 ? 8.586 15.391 12.188 1 98.75 72 SER B C 1
ATOM 2180 O O . SER B 1 72 ? 8.281 16.484 11.688 1 98.75 72 SER B O 1
ATOM 2182 N N . VAL B 1 73 ? 8.195 14.258 11.68 1 98.94 73 VAL B N 1
ATOM 2183 C CA . VAL B 1 73 ? 7.23 14.117 10.594 1 98.94 73 VAL B CA 1
ATOM 2184 C C . VAL B 1 73 ? 6.078 13.219 11.047 1 98.94 73 VAL B C 1
ATOM 2186 O O . VAL B 1 73 ? 6.301 12.141 11.602 1 98.94 73 VAL B O 1
ATOM 2189 N N . LEU B 1 74 ? 4.867 13.688 10.914 1 98.94 74 LEU B N 1
ATOM 2190 C CA . LEU B 1 74 ? 3.672 12.906 11.219 1 98.94 74 LEU B CA 1
ATOM 2191 C C . LEU B 1 74 ? 2.939 12.523 9.938 1 98.94 74 LEU B C 1
ATOM 2193 O O . LEU B 1 74 ? 2.588 13.391 9.133 1 98.94 74 LEU B O 1
ATOM 2197 N N . ILE B 1 75 ? 2.768 11.266 9.711 1 99 75 ILE B N 1
ATOM 2198 C CA . ILE B 1 75 ? 2.041 10.742 8.562 1 99 75 ILE B CA 1
ATOM 2199 C C . ILE B 1 75 ? 0.689 10.188 9.016 1 99 75 ILE B C 1
ATOM 2201 O O . ILE B 1 75 ? 0.628 9.297 9.859 1 99 75 ILE B O 1
ATOM 2205 N N . LEU B 1 76 ? -0.364 10.742 8.43 1 98.94 76 LEU B N 1
ATOM 2206 C CA . LEU B 1 76 ? -1.738 10.375 8.742 1 98.94 76 LEU B CA 1
ATOM 2207 C C . LEU B 1 76 ? -2.43 9.766 7.523 1 98.94 76 LEU B C 1
ATOM 2209 O O . LEU B 1 76 ? -2.76 10.484 6.57 1 98.94 76 LEU B O 1
ATOM 2213 N N . PRO B 1 77 ? -2.689 8.453 7.578 1 98.94 77 PRO B N 1
ATOM 2214 C CA . PRO B 1 77 ? -3.34 7.781 6.445 1 98.94 77 PRO B CA 1
ATOM 2215 C C . PRO B 1 77 ? -4.855 7.961 6.449 1 98.94 77 PRO B C 1
ATOM 2217 O O . PRO B 1 77 ? -5.43 8.406 7.445 1 98.94 77 PRO B O 1
ATOM 2220 N N . GLY B 1 78 ? -5.484 7.633 5.309 1 98.81 78 GLY B N 1
ATOM 2221 C CA . GLY B 1 78 ? -6.934 7.52 5.293 1 98.81 78 GLY B CA 1
ATOM 2222 C C . GLY B 1 78 ? -7.445 6.34 6.102 1 98.81 78 GLY B C 1
ATOM 2223 O O . GLY B 1 78 ? -6.719 5.371 6.32 1 98.81 78 GLY B O 1
ATOM 2224 N N . ALA B 1 79 ? -8.625 6.434 6.523 1 98.69 79 ALA B N 1
ATOM 2225 C CA . ALA B 1 79 ? -9.352 5.414 7.285 1 98.69 79 ALA B CA 1
ATOM 2226 C C . ALA B 1 79 ? -10.844 5.715 7.32 1 98.69 79 ALA B C 1
ATOM 2228 O O . ALA B 1 79 ? -11.266 6.84 7.051 1 98.69 79 ALA B O 1
ATOM 2229 N N . ASN B 1 80 ? -11.594 4.723 7.699 1 97.56 80 ASN B N 1
ATOM 2230 C CA . ASN B 1 80 ? -13.039 4.91 7.84 1 97.56 80 ASN B CA 1
ATOM 2231 C C . ASN B 1 80 ? -13.406 5.367 9.25 1 97.56 80 ASN B C 1
ATOM 2233 O O . ASN B 1 80 ? -14.57 5.66 9.523 1 97.56 80 ASN B O 1
ATOM 2237 N N . THR B 1 81 ? -12.406 5.508 10.133 1 98 81 THR B N 1
ATOM 2238 C CA . THR B 1 81 ? -12.773 5.625 11.539 1 98 81 THR B CA 1
ATOM 2239 C C . THR B 1 81 ? -12.266 6.941 12.117 1 98 81 THR B C 1
ATOM 2241 O O . THR B 1 81 ? -12.234 7.117 13.336 1 98 81 THR B O 1
ATOM 2244 N N . TRP B 1 82 ? -11.906 7.898 11.367 1 97.44 82 TRP B N 1
ATOM 2245 C CA . TRP B 1 82 ? -11.305 9.141 11.844 1 97.44 82 TRP B CA 1
ATOM 2246 C C . TRP B 1 82 ? -12.281 9.922 12.711 1 97.44 82 TRP B C 1
ATOM 2248 O O . TRP B 1 82 ? -11.875 10.773 13.5 1 97.44 82 TRP B O 1
ATOM 2258 N N . ASN B 1 83 ? -13.594 9.648 12.578 1 95 83 ASN B N 1
ATOM 2259 C CA . ASN B 1 83 ? -14.594 10.383 13.352 1 95 83 ASN B CA 1
ATOM 2260 C C . ASN B 1 83 ? -14.672 9.859 14.789 1 95 83 ASN B C 1
ATOM 2262 O O . ASN B 1 83 ? -15.344 10.461 15.625 1 95 83 ASN B O 1
ATOM 2266 N N . ASP B 1 84 ? -14 8.766 15.086 1 97.56 84 ASP B N 1
ATOM 2267 C CA . ASP B 1 84 ? -13.945 8.234 16.453 1 97.56 84 ASP B CA 1
ATOM 2268 C C . ASP B 1 84 ? -13.141 9.148 17.359 1 97.56 84 ASP B C 1
ATOM 2270 O O . ASP B 1 84 ? -11.984 9.469 17.062 1 97.56 84 ASP B O 1
ATOM 2274 N N . PRO B 1 85 ? -13.609 9.531 18.516 1 97.31 85 PRO B N 1
ATOM 2275 C CA . PRO B 1 85 ? -12.945 10.469 19.438 1 97.31 85 PRO B CA 1
ATOM 2276 C C . PRO B 1 85 ? -11.602 9.953 19.938 1 97.31 85 PRO B C 1
ATOM 2278 O O . PRO B 1 85 ? -10.781 10.734 20.422 1 97.31 85 PRO B O 1
ATOM 2281 N N . LYS B 1 86 ? -11.367 8.695 19.844 1 97.94 86 LYS B N 1
ATOM 2282 C CA . LYS B 1 86 ? -10.109 8.141 20.328 1 97.94 86 LYS B CA 1
ATOM 2283 C C . LYS B 1 86 ? -8.93 8.672 19.531 1 97.94 86 LYS B C 1
ATOM 2285 O O . LYS B 1 86 ? -7.777 8.555 19.953 1 97.94 86 LYS B O 1
ATOM 2290 N N . HIS B 1 87 ? -9.219 9.289 18.375 1 98.38 87 HIS B N 1
ATOM 2291 C CA . HIS B 1 87 ? -8.148 9.797 17.531 1 98.38 87 HIS B CA 1
ATOM 2292 C C . HIS B 1 87 ? -7.902 11.281 17.781 1 98.38 87 HIS B C 1
ATOM 2294 O O . HIS B 1 87 ? -7.023 11.883 17.156 1 98.38 87 HIS B O 1
ATOM 2300 N N . SER B 1 88 ? -8.609 11.898 18.734 1 98.12 88 SER B N 1
ATOM 2301 C CA . SER B 1 88 ? -8.492 13.328 19 1 98.12 88 SER B CA 1
ATOM 2302 C C . SER B 1 88 ? -7.074 13.695 19.422 1 98.12 88 SER B C 1
ATOM 2304 O O . SER B 1 88 ? -6.562 14.75 19.031 1 98.12 88 SER B O 1
ATOM 2306 N N . ALA B 1 89 ? -6.398 12.82 20.172 1 98.62 89 ALA B N 1
ATOM 2307 C CA . ALA B 1 89 ? -5.074 13.133 20.719 1 98.62 89 ALA B CA 1
ATOM 2308 C C . ALA B 1 89 ? -4.051 13.289 19.594 1 98.62 89 ALA B C 1
ATOM 2310 O O . ALA B 1 89 ? -3.219 14.195 19.625 1 98.62 89 ALA B O 1
ATOM 2311 N N . ILE B 1 90 ? -4.102 12.422 18.562 1 98.88 90 ILE B N 1
ATOM 2312 C CA . ILE B 1 90 ? -3.121 12.516 17.484 1 98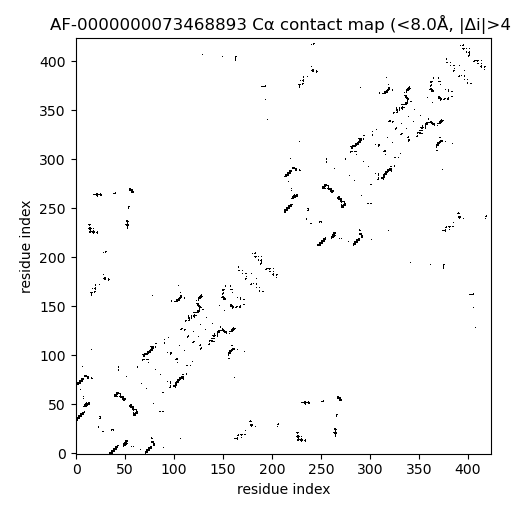.88 90 ILE B CA 1
ATOM 2313 C C . ILE B 1 90 ? -3.398 13.75 16.641 1 98.88 90 ILE B C 1
ATOM 2315 O O . ILE B 1 90 ? -2.471 14.367 16.109 1 98.88 90 ILE B O 1
ATOM 2319 N N . LEU B 1 91 ? -4.664 14.102 16.531 1 98.56 91 LEU B N 1
ATOM 2320 C CA . LEU B 1 91 ? -5.016 15.289 15.758 1 98.56 91 LEU B CA 1
ATOM 2321 C C . LEU B 1 91 ? -4.543 16.562 16.469 1 98.56 91 LEU B C 1
ATOM 2323 O O . LEU B 1 91 ? -4.086 17.5 15.828 1 98.56 91 LEU B O 1
ATOM 2327 N N . GLU B 1 92 ? -4.641 16.531 17.797 1 98.12 92 GLU B N 1
ATOM 2328 C CA . GLU B 1 92 ? -4.059 17.625 18.562 1 98.12 92 GLU B CA 1
ATOM 2329 C C . GLU B 1 92 ? -2.547 17.688 18.375 1 98.12 92 GLU B C 1
ATOM 2331 O O . GLU B 1 92 ? -1.983 18.781 18.234 1 98.12 92 GLU B O 1
ATOM 2336 N N . LYS B 1 93 ? -1.887 16.547 18.391 1 98.62 93 LYS B N 1
ATOM 2337 C CA . LYS B 1 93 ? -0.451 16.484 18.125 1 98.62 93 LYS B CA 1
ATOM 2338 C C . LYS B 1 93 ? -0.111 17.062 16.766 1 98.62 93 LYS B C 1
ATOM 2340 O O . LYS B 1 93 ? 0.922 17.719 16.594 1 98.62 93 LYS B O 1
ATOM 2345 N N . ALA B 1 94 ? -0.938 16.812 15.742 1 98.81 94 ALA B N 1
ATOM 2346 C CA . ALA B 1 94 ? -0.723 17.375 14.414 1 98.81 94 ALA B CA 1
ATOM 2347 C C . ALA B 1 94 ? -0.646 18.906 14.469 1 98.81 94 ALA B C 1
ATOM 2349 O O . ALA B 1 94 ? 0.209 19.516 13.82 1 98.81 94 ALA B O 1
ATOM 2350 N N . GLY B 1 95 ? -1.563 19.484 15.219 1 98.44 95 GLY B N 1
ATOM 2351 C CA . GLY B 1 95 ? -1.509 20.922 15.414 1 98.44 95 GLY B CA 1
ATOM 2352 C C . GLY B 1 95 ? -0.211 21.391 16.047 1 98.44 95 GLY B C 1
ATOM 2353 O O . GLY B 1 95 ? 0.366 22.391 15.625 1 98.44 95 GLY B O 1
ATOM 2354 N N . GLU B 1 96 ? 0.23 20.656 17.078 1 98.56 96 GLU B N 1
ATOM 2355 C CA . GLU B 1 96 ? 1.503 20.969 17.719 1 98.56 96 GLU B CA 1
ATOM 2356 C C . GLU B 1 96 ? 2.66 20.875 16.734 1 98.56 96 GLU B C 1
ATOM 2358 O O . GLU B 1 96 ? 3.521 21.766 16.703 1 98.56 96 GLU B O 1
ATOM 2363 N N . PHE B 1 97 ? 2.686 19.812 15.914 1 98.81 97 PHE B N 1
ATOM 2364 C CA . PHE B 1 97 ? 3.705 19.641 14.883 1 98.81 97 PHE B CA 1
ATOM 2365 C C . PHE B 1 97 ? 3.785 20.891 14 1 98.81 97 PHE B C 1
ATOM 2367 O O . PHE B 1 97 ? 4.848 21.5 13.875 1 98.81 97 PHE B O 1
ATOM 2374 N N . LEU B 1 98 ? 2.654 21.281 13.461 1 98.5 98 LEU B N 1
ATOM 2375 C CA . LEU B 1 98 ? 2.609 22.391 12.516 1 98.5 98 LEU B CA 1
ATOM 2376 C C . LEU B 1 98 ? 3.07 23.688 13.172 1 98.5 98 LEU B C 1
ATOM 2378 O O . LEU B 1 98 ? 3.773 24.484 12.555 1 98.5 98 LEU B O 1
ATOM 2382 N N . SER B 1 99 ? 2.748 23.875 14.438 1 97.75 99 SER B N 1
ATOM 2383 C CA . SER B 1 99 ? 3.008 25.141 15.125 1 97.75 99 SER B CA 1
ATOM 2384 C C . SER B 1 99 ? 4.5 25.344 15.352 1 97.75 99 SER B C 1
ATOM 2386 O O . SER B 1 99 ? 4.977 26.469 15.406 1 97.75 99 SER B O 1
ATOM 2388 N N . ILE B 1 100 ? 5.289 24.266 15.414 1 97.81 100 ILE B N 1
ATOM 2389 C CA . ILE B 1 100 ? 6.699 24.438 15.75 1 97.81 100 ILE B CA 1
ATOM 2390 C C . ILE B 1 100 ? 7.555 24.25 14.5 1 97.81 100 ILE B C 1
ATOM 2392 O O . ILE B 1 100 ? 8.781 24.156 14.586 1 97.81 100 ILE B O 1
ATOM 2396 N N . GLY B 1 101 ? 6.902 24 13.414 1 97.75 101 GLY B N 1
ATOM 2397 C CA . GLY B 1 101 ? 7.629 23.875 12.164 1 97.75 101 GLY B CA 1
ATOM 2398 C C . GLY B 1 101 ? 7.898 22.453 11.75 1 97.75 101 GLY B C 1
ATOM 2399 O O . GLY B 1 101 ? 8.562 22.203 10.742 1 97.75 101 GLY B O 1
ATOM 2400 N N . ALA B 1 102 ? 7.395 21.484 12.547 1 98.69 102 ALA B N 1
ATOM 2401 C CA . ALA B 1 102 ? 7.457 20.062 12.156 1 98.69 102 ALA B CA 1
ATOM 2402 C C . ALA B 1 102 ? 6.477 19.766 11.031 1 98.69 102 ALA B C 1
ATOM 2404 O O . ALA B 1 102 ? 5.633 20.594 10.695 1 98.69 102 ALA B O 1
ATOM 2405 N N . THR B 1 103 ? 6.582 18.641 10.367 1 98.88 103 THR B N 1
ATOM 2406 C CA . THR B 1 103 ? 5.855 18.328 9.141 1 98.88 103 THR B CA 1
ATOM 2407 C C . THR B 1 103 ? 4.672 17.406 9.43 1 98.88 103 THR B C 1
ATOM 2409 O O . THR B 1 103 ? 4.797 16.469 10.211 1 98.88 103 THR B O 1
ATOM 2412 N N . VAL B 1 104 ? 3.539 17.734 8.875 1 98.94 104 VAL B N 1
ATOM 2413 C CA . VAL B 1 104 ? 2.357 16.891 8.914 1 98.94 104 VAL B CA 1
ATOM 2414 C C . VAL B 1 104 ? 1.949 16.5 7.496 1 98.94 104 VAL B C 1
ATOM 2416 O O . VAL B 1 104 ? 1.795 17.359 6.629 1 98.94 104 VAL B O 1
ATOM 2419 N N . CYS B 1 105 ? 1.818 15.219 7.273 1 99 105 CYS B N 1
ATOM 2420 C CA . CYS B 1 105 ? 1.374 14.648 6.008 1 99 105 CYS B CA 1
ATOM 2421 C C . CYS B 1 105 ? 0.063 13.891 6.184 1 99 105 CYS B C 1
ATOM 2423 O O . CYS B 1 105 ? 0.004 12.906 6.922 1 99 105 CYS B O 1
ATOM 2425 N N . ALA B 1 106 ? -0.967 14.344 5.527 1 98.94 106 ALA B N 1
ATOM 2426 C CA . ALA B 1 106 ? -2.291 13.742 5.672 1 98.94 106 ALA B CA 1
ATOM 2427 C C . ALA B 1 106 ? -2.875 13.383 4.309 1 98.94 106 ALA B C 1
ATOM 2429 O O . ALA B 1 106 ? -2.754 14.148 3.35 1 98.94 106 ALA B O 1
ATOM 2430 N N . ILE B 1 107 ? -3.479 12.242 4.227 1 98.94 107 ILE B N 1
ATOM 2431 C CA . ILE B 1 107 ? -4.047 11.781 2.965 1 98.94 107 ILE B CA 1
ATOM 2432 C C . ILE B 1 107 ? -5.469 11.266 3.195 1 98.94 107 ILE B C 1
ATOM 2434 O O . ILE B 1 107 ? -5.75 10.641 4.219 1 98.94 107 ILE B O 1
ATOM 2438 N N . CYS B 1 108 ? -6.43 11.555 2.168 1 98.62 108 CYS B N 1
ATOM 2439 C CA . CYS B 1 108 ? -7.773 11 2.127 1 98.62 108 CYS B CA 1
ATOM 2440 C C . CYS B 1 108 ? -8.555 11.367 3.383 1 98.62 108 CYS B C 1
ATOM 2442 O O . CYS B 1 108 ? -8.68 12.547 3.719 1 98.62 108 CYS B O 1
ATOM 2444 N N . GLY B 1 109 ? -9.07 10.461 4.164 1 97.94 109 GLY B N 1
ATOM 2445 C CA . GLY B 1 109 ? -9.891 10.734 5.332 1 97.94 109 GLY B CA 1
ATOM 2446 C C . GLY B 1 109 ? -9.18 11.547 6.391 1 97.94 109 GLY B C 1
ATOM 2447 O O . GLY B 1 109 ? -9.812 12.305 7.133 1 97.94 109 GLY B O 1
ATOM 2448 N N . ALA B 1 110 ? -7.91 11.469 6.469 1 98.75 110 ALA B N 1
ATOM 2449 C CA . ALA B 1 110 ? -7.133 12.227 7.445 1 98.75 110 ALA B CA 1
ATOM 2450 C C . ALA B 1 110 ? -7.23 13.727 7.184 1 98.75 110 ALA B C 1
ATOM 2452 O O . ALA B 1 110 ? -7.176 14.531 8.117 1 98.75 110 ALA B O 1
ATOM 2453 N N . THR B 1 111 ? -7.359 14.109 5.93 1 98.75 111 THR B N 1
ATOM 2454 C CA . THR B 1 111 ? -7.496 15.523 5.605 1 98.75 111 THR B CA 1
ATOM 2455 C C . THR B 1 111 ? -8.797 16.094 6.18 1 98.75 111 THR B C 1
ATOM 2457 O O . THR B 1 111 ? -8.836 17.234 6.629 1 98.75 111 THR B O 1
ATOM 2460 N N . ALA B 1 112 ? -9.898 15.266 6.113 1 97.94 112 ALA B N 1
ATOM 2461 C CA . ALA B 1 112 ? -11.156 15.703 6.699 1 97.94 112 ALA B CA 1
ATOM 2462 C C . ALA B 1 112 ? -11.023 15.898 8.211 1 97.94 112 ALA B C 1
ATOM 2464 O O . ALA B 1 112 ? -11.57 16.859 8.773 1 97.94 112 ALA B O 1
ATOM 2465 N N . ALA B 1 113 ? -10.305 14.977 8.844 1 97.69 113 ALA B N 1
ATOM 2466 C CA . ALA B 1 113 ? -10.086 15.086 10.281 1 97.69 113 ALA B CA 1
ATOM 2467 C C . ALA B 1 113 ? -9.336 16.375 10.625 1 97.69 113 ALA B C 1
ATOM 2469 O O . ALA B 1 113 ? -9.695 17.078 11.578 1 97.69 113 ALA B O 1
ATOM 2470 N N . LEU B 1 114 ? -8.289 16.734 9.859 1 98.25 114 LEU B N 1
ATOM 2471 C CA . LEU B 1 114 ? -7.535 17.953 10.078 1 98.25 114 LEU B CA 1
ATOM 2472 C C . LEU B 1 114 ? -8.398 19.188 9.805 1 98.25 114 LEU B C 1
ATOM 2474 O O . LEU B 1 114 ? -8.328 20.172 10.539 1 98.25 114 LEU B O 1
ATOM 2478 N N . ALA B 1 115 ? -9.195 19.078 8.742 1 98.19 115 ALA B N 1
ATOM 2479 C CA . ALA B 1 115 ? -10.078 20.188 8.375 1 98.19 115 ALA B CA 1
ATOM 2480 C C . ALA B 1 115 ? -11.07 20.484 9.5 1 98.19 115 ALA B C 1
ATOM 2482 O O . ALA B 1 115 ? -11.359 21.641 9.781 1 98.19 115 ALA B O 1
ATOM 2483 N N . ASN B 1 116 ? -11.562 19.453 10.094 1 96.12 116 ASN B N 1
ATOM 2484 C CA . ASN B 1 116 ? -12.531 19.594 11.18 1 96.12 116 ASN B CA 1
ATOM 2485 C C . ASN B 1 116 ? -11.945 20.344 12.367 1 96.12 116 ASN B C 1
ATOM 2487 O O . ASN B 1 116 ? -12.68 20.938 13.164 1 96.12 116 ASN B O 1
ATOM 2491 N N . LEU B 1 117 ? -10.648 20.375 12.5 1 95.75 117 LEU B N 1
ATOM 2492 C CA . LEU B 1 117 ? -9.977 21.078 13.586 1 95.75 117 LEU B CA 1
ATOM 2493 C C . LEU B 1 117 ? -9.523 22.453 13.141 1 95.75 117 LEU B C 1
ATOM 2495 O O . LEU B 1 117 ? -8.883 23.188 13.914 1 95.75 117 LEU B O 1
ATOM 2499 N N . GLY B 1 118 ? -9.773 22.781 11.906 1 97.25 118 GLY B N 1
ATOM 2500 C CA . GLY B 1 118 ? -9.422 24.094 11.383 1 97.25 118 GLY B CA 1
ATOM 2501 C C . GLY B 1 118 ? -7.965 24.188 10.961 1 97.25 118 GLY B C 1
ATOM 2502 O O . GLY B 1 118 ? -7.48 25.281 10.648 1 97.25 118 GLY B O 1
ATOM 2503 N N . LEU B 1 11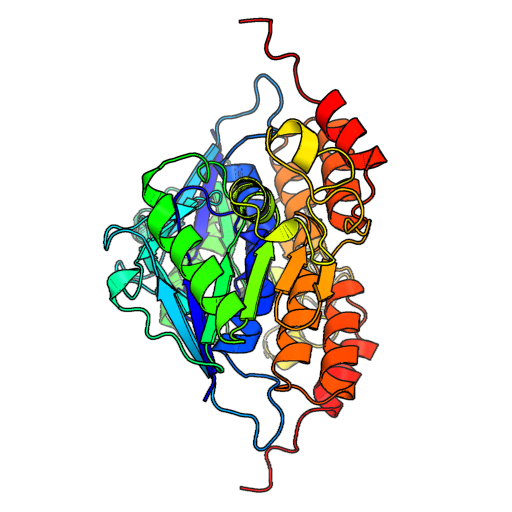9 ? -7.23 23.078 10.875 1 97.69 119 LEU B N 1
ATOM 2504 C CA . LEU B 1 119 ? -5.797 23.078 10.609 1 97.69 119 LEU B CA 1
ATOM 2505 C C . LEU B 1 119 ? -5.52 23.344 9.133 1 97.69 119 LEU B C 1
ATOM 2507 O O . LEU B 1 119 ? -4.387 23.641 8.75 1 97.69 119 LEU B O 1
ATOM 2511 N N . LEU B 1 120 ? -6.574 23.25 8.281 1 98.31 120 LEU B N 1
ATOM 2512 C CA . LEU B 1 120 ? -6.398 23.453 6.844 1 98.31 120 LEU B CA 1
ATOM 2513 C C . LEU B 1 120 ? -6.926 24.812 6.418 1 98.31 120 LEU B C 1
ATOM 2515 O O . LEU B 1 120 ? -6.758 25.219 5.262 1 98.31 120 LEU B O 1
ATOM 2519 N N . ASP B 1 121 ? -7.5 25.625 7.309 1 97.62 121 ASP B N 1
ATOM 2520 C CA . ASP B 1 121 ? -8.305 26.797 6.984 1 97.62 121 ASP B CA 1
ATOM 2521 C C . ASP B 1 121 ? -7.453 27.875 6.312 1 97.62 121 ASP B C 1
ATOM 2523 O O . ASP B 1 121 ? -7.965 28.672 5.523 1 97.62 121 ASP B O 1
ATOM 2527 N N . LYS B 1 122 ? -6.137 27.875 6.609 1 97.69 122 LYS B N 1
ATOM 2528 C CA . LYS B 1 122 ? -5.309 28.984 6.133 1 97.69 122 LYS B CA 1
ATOM 2529 C C . LYS B 1 122 ? -4.062 28.469 5.418 1 97.69 122 LYS B C 1
ATOM 2531 O O . LYS B 1 122 ? -3.037 29.156 5.375 1 97.69 122 LYS B O 1
ATOM 2536 N N . ARG B 1 123 ? -4.113 27.281 4.969 1 98 123 ARG B N 1
ATOM 2537 C CA . ARG B 1 123 ? -2.98 26.641 4.309 1 98 123 ARG B CA 1
ATOM 2538 C C . ARG B 1 123 ? -3.416 25.953 3.014 1 98 123 ARG B C 1
ATOM 2540 O O . ARG B 1 123 ? -4.434 25.266 2.982 1 98 123 ARG B O 1
ATOM 2547 N N . PRO B 1 124 ? -2.646 26.203 1.895 1 98.75 124 PRO B N 1
ATOM 2548 C CA . PRO B 1 124 ? -2.945 25.391 0.716 1 98.75 124 PRO B CA 1
ATOM 2549 C C . PRO B 1 124 ? -3.02 23.891 1.035 1 98.75 124 PRO B C 1
ATOM 2551 O O . PRO B 1 124 ? -2.188 23.375 1.784 1 98.75 124 PRO B O 1
ATOM 2554 N N . HIS B 1 125 ? -4.023 23.25 0.628 1 98.88 125 HIS B N 1
ATOM 2555 C CA . HIS B 1 125 ? -4.258 21.828 0.885 1 98.88 125 HIS B CA 1
ATOM 2556 C C . HIS B 1 125 ? -5.145 21.219 -0.191 1 98.88 125 HIS B C 1
ATOM 2558 O O . HIS B 1 125 ? -5.715 21.922 -1.018 1 98.88 125 HIS B O 1
ATOM 2564 N N . THR B 1 126 ? -5.188 19.922 -0.264 1 98.81 126 THR B N 1
ATOM 2565 C CA . THR B 1 126 ? -6.121 19.156 -1.087 1 98.81 126 THR B CA 1
ATOM 2566 C C . THR B 1 126 ? -6.746 18.016 -0.285 1 98.81 126 THR B C 1
ATOM 2568 O O . THR B 1 126 ? -6.547 17.922 0.928 1 98.81 126 THR B O 1
ATOM 2571 N N . SER B 1 127 ? -7.609 17.297 -0.884 1 98.5 127 SER B N 1
ATOM 2572 C CA . SER B 1 127 ? -8.305 16.125 -0.344 1 98.5 127 SER B CA 1
ATOM 2573 C C . SER B 1 127 ? -8.852 15.25 -1.459 1 98.5 127 SER B C 1
ATOM 2575 O O . SER B 1 127 ? -8.211 15.086 -2.5 1 98.5 127 SER B O 1
ATOM 2577 N N . ASN B 1 128 ? -9.961 14.531 -1.226 1 97.56 128 ASN B N 1
ATOM 2578 C CA . ASN B 1 128 ? -10.477 13.5 -2.121 1 97.56 128 ASN B CA 1
ATOM 2579 C C . ASN B 1 128 ? -11.258 14.109 -3.283 1 97.56 128 ASN B C 1
ATOM 2581 O O . ASN B 1 128 ? -11.984 13.398 -3.986 1 97.56 128 ASN B O 1
ATOM 2585 N N . GLY B 1 129 ? -11.133 15.406 -3.496 1 96 129 GLY B N 1
ATOM 2586 C CA . GLY B 1 129 ? -11.836 16.109 -4.555 1 96 129 GLY B CA 1
ATOM 2587 C C . GLY B 1 129 ? -12.641 17.297 -4.055 1 96 129 GLY B C 1
ATOM 2588 O O . GLY B 1 129 ? -12.906 17.406 -2.857 1 96 129 GLY B O 1
ATOM 2589 N N . PRO B 1 130 ? -12.938 18.172 -5.039 1 93.75 130 PRO B N 1
ATOM 2590 C CA . PRO B 1 130 ? -13.781 19.312 -4.645 1 93.75 130 PRO B CA 1
ATOM 2591 C C . PRO B 1 130 ? -15.102 18.875 -4.008 1 93.75 130 PRO B C 1
ATOM 2593 O O . PRO B 1 130 ? -15.742 17.938 -4.492 1 93.75 130 PRO B O 1
ATOM 2596 N N . GLY B 1 131 ? -15.469 19.516 -2.904 1 93.12 131 GLY B N 1
ATOM 2597 C CA . GLY B 1 131 ? -16.75 19.219 -2.262 1 93.12 131 GLY B CA 1
ATOM 2598 C C . GLY B 1 131 ? -16.641 18.172 -1.171 1 93.12 131 GLY B C 1
ATOM 2599 O O . GLY B 1 131 ? -17.5 18.078 -0.303 1 93.12 131 GLY B O 1
ATOM 2600 N N . PHE B 1 132 ? -15.625 17.375 -1.208 1 95.31 132 PHE B N 1
ATOM 2601 C CA . PHE B 1 132 ? -15.477 16.312 -0.222 1 95.31 132 PHE B CA 1
ATOM 2602 C C . PHE B 1 132 ? -15.422 16.891 1.188 1 95.31 132 PHE B C 1
ATOM 2604 O O . PHE B 1 132 ? -16.172 16.469 2.068 1 95.31 132 PHE B O 1
ATOM 2611 N N . LEU B 1 133 ? -14.547 17.844 1.419 1 97.44 133 LEU B N 1
ATOM 2612 C CA . LEU B 1 133 ? -14.375 18.406 2.758 1 97.44 133 LEU B CA 1
ATOM 2613 C C . LEU B 1 133 ? -15.633 19.125 3.217 1 97.44 133 LEU B C 1
ATOM 2615 O O . LEU B 1 133 ? -15.992 19.078 4.395 1 97.44 133 LEU B O 1
ATOM 2619 N N . GLU B 1 134 ? -16.328 19.766 2.318 1 95.31 134 GLU B N 1
ATOM 2620 C CA . GLU B 1 134 ? -17.594 20.406 2.656 1 95.31 134 GLU B CA 1
ATOM 2621 C C . GLU B 1 134 ? -18.625 19.391 3.113 1 95.31 134 GLU B C 1
ATOM 2623 O O . GLU B 1 134 ? -19.438 19.656 4 1 95.31 134 GLU B O 1
ATOM 2628 N N . MET B 1 135 ? -18.562 18.281 2.539 1 92.12 135 MET B N 1
ATOM 2629 C CA . MET B 1 135 ? -19.531 17.234 2.82 1 92.12 135 MET B CA 1
ATOM 2630 C C . MET B 1 135 ? -19.25 16.594 4.172 1 92.12 135 MET B C 1
ATOM 2632 O O . MET B 1 135 ? -20.188 16.281 4.918 1 92.12 135 MET B O 1
ATOM 2636 N N . PHE B 1 136 ? -18 16.438 4.531 1 92.19 136 PHE B N 1
ATOM 2637 C CA . PHE B 1 136 ? -17.672 15.578 5.668 1 92.19 136 PHE B CA 1
ATOM 2638 C C . PHE B 1 136 ? -17.188 16.406 6.844 1 92.19 136 PHE B C 1
ATOM 2640 O O . PHE B 1 136 ? -17.016 15.898 7.949 1 92.19 136 PHE B O 1
ATOM 2647 N N . CYS B 1 137 ? -17 17.688 6.582 1 93.12 137 CYS B N 1
ATOM 2648 C CA . CYS B 1 137 ? -16.516 18.594 7.625 1 93.12 137 CYS B CA 1
ATOM 2649 C C . CYS B 1 137 ? -17.391 19.828 7.723 1 93.12 137 CYS B C 1
ATOM 2651 O O . CYS B 1 137 ? -17.125 20.844 7.07 1 93.12 137 CYS B O 1
ATOM 2653 N N . PRO B 1 138 ? -18.406 19.875 8.539 1 87.5 138 PRO B N 1
ATOM 2654 C CA . PRO B 1 138 ? -19.328 21.016 8.633 1 87.5 138 PRO B CA 1
ATOM 2655 C C . PRO B 1 138 ? -18.625 22.328 8.984 1 87.5 138 PRO B C 1
ATOM 2657 O O . PRO B 1 138 ? -19.047 23.391 8.547 1 87.5 138 PRO B O 1
ATOM 2660 N N . GLY B 1 139 ? -17.531 22.281 9.68 1 89.5 139 GLY B N 1
ATOM 2661 C CA . GLY B 1 139 ? -16.844 23.5 10.109 1 89.5 139 GLY B CA 1
ATOM 2662 C C . GLY B 1 139 ? -15.68 23.875 9.219 1 89.5 139 GLY B C 1
ATOM 2663 O O . GLY B 1 139 ? -14.883 24.75 9.57 1 89.5 139 GLY B O 1
ATOM 2664 N N . TYR B 1 140 ? -15.688 23.234 8.07 1 96.38 140 TYR B N 1
ATOM 2665 C CA . TYR B 1 140 ? -14.594 23.484 7.141 1 96.38 140 TYR B CA 1
ATOM 2666 C C . TYR B 1 140 ? -14.656 24.906 6.598 1 96.38 140 TYR B C 1
ATOM 2668 O O . TYR B 1 140 ? -15.695 25.344 6.109 1 96.38 140 TYR B O 1
ATOM 2676 N N . LYS B 1 141 ? -13.531 25.641 6.695 1 97.38 141 LYS B N 1
ATOM 2677 C CA . LYS B 1 141 ? -13.477 27.031 6.266 1 97.38 141 LYS B CA 1
ATOM 2678 C C . LYS B 1 141 ? -12.273 27.281 5.359 1 97.38 141 LYS B C 1
ATOM 2680 O O . LYS B 1 141 ? -11.805 28.422 5.234 1 97.38 141 LYS B O 1
ATOM 2685 N N . GLY B 1 142 ? -11.695 26.281 4.844 1 97.69 142 GLY B N 1
ATOM 2686 C CA . GLY B 1 142 ? -10.453 26.422 4.105 1 97.69 142 GLY B CA 1
ATOM 2687 C C . GLY B 1 142 ? -10.656 26.469 2.602 1 97.69 142 GLY B C 1
ATOM 2688 O O . GLY B 1 142 ? -9.719 26.234 1.834 1 97.69 142 GLY B O 1
ATOM 2689 N N . GLN B 1 143 ? -11.883 26.781 2.068 1 97.25 143 GLN B N 1
ATOM 2690 C CA . GLN B 1 143 ? -12.227 26.719 0.651 1 97.25 143 GLN B CA 1
ATOM 2691 C C . GLN B 1 143 ? -11.281 27.578 -0.186 1 97.25 143 GLN B C 1
ATOM 2693 O O . GLN B 1 143 ? -10.898 27.188 -1.291 1 97.25 143 GLN B O 1
ATOM 2698 N N . SER B 1 144 ? -10.859 28.703 0.263 1 97.75 144 SER B N 1
ATOM 2699 C CA . SER B 1 144 ? -10.031 29.641 -0.49 1 97.75 144 SER B CA 1
ATOM 2700 C C . SER B 1 144 ? -8.609 29.109 -0.653 1 97.75 144 SER B C 1
ATOM 2702 O O . SER B 1 144 ? -7.848 29.594 -1.488 1 97.75 144 SER B O 1
ATOM 2704 N N . PHE B 1 145 ? -8.227 28.078 0.108 1 98.44 145 PHE B N 1
ATOM 2705 C CA . PHE B 1 145 ? -6.871 27.531 0.065 1 98.44 145 PHE B CA 1
ATOM 2706 C C . PHE B 1 145 ? -6.875 26.125 -0.529 1 98.44 145 PHE B C 1
ATOM 2708 O O . PHE B 1 145 ? -5.82 25.5 -0.655 1 98.44 145 PHE B O 1
ATOM 2715 N N . TYR B 1 146 ? -8.047 25.641 -0.938 1 98.5 146 TYR B N 1
ATOM 2716 C CA . TYR B 1 146 ? -8.117 24.328 -1.558 1 98.5 146 TYR B CA 1
ATOM 2717 C C . TYR B 1 146 ? -7.5 24.344 -2.951 1 98.5 146 TYR B C 1
ATOM 2719 O O . TYR B 1 146 ? -7.789 25.234 -3.752 1 98.5 146 TYR B O 1
ATOM 2727 N N . VAL B 1 147 ? -6.625 23.453 -3.221 1 98.62 147 VAL B N 1
ATOM 2728 C CA . VAL B 1 147 ? -6.012 23.266 -4.531 1 98.62 147 VAL B CA 1
ATOM 2729 C C . VAL B 1 147 ? -6.422 21.906 -5.105 1 98.62 147 VAL B C 1
ATOM 2731 O O . VAL B 1 147 ? -6.184 20.859 -4.488 1 98.62 147 VAL B O 1
ATOM 2734 N N . ASP B 1 148 ? -7.023 21.891 -6.285 1 97.75 148 ASP B N 1
ATOM 2735 C CA . ASP B 1 148 ? -7.531 20.672 -6.898 1 97.75 148 ASP B CA 1
ATOM 2736 C C . ASP B 1 148 ? -6.422 19.922 -7.625 1 97.75 148 ASP B C 1
ATOM 2738 O O . ASP B 1 148 ? -6.344 19.953 -8.852 1 97.75 148 ASP B O 1
ATOM 2742 N N . GLU B 1 149 ? -5.574 19.297 -6.875 1 98.19 149 GLU B N 1
ATOM 2743 C CA . GLU B 1 149 ? -4.465 18.453 -7.312 1 98.19 149 GLU B CA 1
ATOM 2744 C C . GLU B 1 149 ? -4.395 17.156 -6.5 1 98.19 149 GLU B C 1
ATOM 2746 O O . GLU B 1 149 ? -4.918 17.094 -5.387 1 98.19 149 GLU B O 1
ATOM 2751 N N . PRO B 1 150 ? -3.812 16.141 -7.055 1 98.44 150 PRO B N 1
ATOM 2752 C CA . PRO B 1 150 ? -3.754 14.859 -6.336 1 98.44 150 PRO B CA 1
ATOM 2753 C C . PRO B 1 150 ? -3.025 14.969 -5 1 98.44 150 PRO B C 1
ATOM 2755 O O . PRO B 1 150 ? -3.33 14.227 -4.062 1 98.44 150 PRO B O 1
ATOM 2758 N N . SER B 1 151 ? -2.061 15.836 -4.945 1 98.88 151 SER B N 1
ATOM 2759 C CA . SER B 1 151 ? -1.271 16.109 -3.75 1 98.88 151 SER B CA 1
ATOM 2760 C C . SER B 1 151 ? -0.76 17.547 -3.742 1 98.88 151 SER B C 1
ATOM 2762 O O . SER B 1 151 ? -0.449 18.109 -4.797 1 98.88 151 SER B O 1
ATOM 2764 N N . VAL B 1 152 ? -0.716 18.141 -2.578 1 98.94 152 VAL B N 1
ATOM 2765 C CA . VAL B 1 152 ? -0.284 19.516 -2.414 1 98.94 152 VAL B CA 1
ATOM 2766 C C . VAL B 1 152 ? 0.707 19.625 -1.256 1 98.94 152 VAL B C 1
ATOM 2768 O O . VAL B 1 152 ? 0.435 19.125 -0.156 1 98.94 152 VAL B O 1
ATOM 2771 N N . ALA B 1 153 ? 1.863 20.156 -1.521 1 98.81 153 ALA B N 1
ATOM 2772 C CA . ALA B 1 153 ? 2.873 20.438 -0.506 1 98.81 153 ALA B CA 1
ATOM 2773 C C . ALA B 1 153 ? 2.969 21.938 -0.242 1 98.81 153 ALA B C 1
ATOM 2775 O O . ALA B 1 153 ? 3.26 22.719 -1.152 1 98.81 153 ALA B O 1
ATOM 2776 N N . ASP B 1 154 ? 2.654 22.297 0.967 1 97.56 154 ASP B N 1
ATOM 2777 C CA . ASP B 1 154 ? 2.793 23.688 1.407 1 97.56 154 ASP B CA 1
ATOM 2778 C C . ASP B 1 154 ? 3.613 23.781 2.693 1 97.56 154 ASP B C 1
ATOM 2780 O O . ASP B 1 154 ? 3.074 23.625 3.791 1 97.56 154 ASP B O 1
ATOM 2784 N N . ASN B 1 155 ? 4.934 24.109 2.5 1 94.31 155 ASN B N 1
ATOM 2785 C CA . ASN B 1 155 ? 5.855 24.188 3.631 1 94.31 155 ASN B CA 1
ATOM 2786 C C . ASN B 1 155 ? 5.844 22.891 4.438 1 94.31 155 ASN B C 1
ATOM 2788 O O . ASN B 1 155 ? 6.23 21.828 3.932 1 94.31 155 ASN B O 1
ATOM 2792 N N . ASN B 1 156 ? 5.242 22.938 5.684 1 98 156 ASN B N 1
ATOM 2793 C CA . ASN B 1 156 ? 5.344 21.766 6.551 1 98 156 ASN B CA 1
ATOM 2794 C C . ASN B 1 156 ? 4.031 20.984 6.594 1 98 156 ASN B C 1
ATOM 2796 O O . ASN B 1 156 ? 3.828 20.156 7.473 1 98 156 ASN B O 1
ATOM 2800 N N . LEU B 1 157 ? 3.096 21.281 5.656 1 98.94 157 LEU B N 1
ATOM 2801 C CA . LEU B 1 157 ? 1.866 20.516 5.48 1 98.94 157 LEU B CA 1
ATOM 2802 C C . LEU B 1 157 ? 1.791 19.922 4.078 1 98.94 157 LEU B C 1
ATOM 2804 O O . LEU B 1 157 ? 1.858 20.656 3.086 1 98.94 157 LEU B O 1
ATOM 2808 N N . ILE B 1 158 ? 1.668 18.625 3.957 1 98.94 158 ILE B N 1
ATOM 2809 C CA . ILE B 1 158 ? 1.533 17.922 2.684 1 98.94 158 ILE B CA 1
ATOM 2810 C C . ILE B 1 158 ? 0.278 17.047 2.703 1 98.94 158 ILE B C 1
ATOM 2812 O O . ILE B 1 158 ? 0.166 16.125 3.516 1 98.94 158 ILE B O 1
ATOM 2816 N N . THR B 1 159 ? -0.713 17.359 1.868 1 98.94 159 THR B N 1
ATOM 2817 C CA . THR B 1 159 ? -2.002 16.672 1.841 1 98.94 159 THR B CA 1
ATOM 2818 C C . THR B 1 159 ? -2.238 16.016 0.484 1 98.94 159 THR B C 1
ATOM 2820 O O . THR B 1 159 ? -1.693 16.453 -0.529 1 98.94 159 THR B O 1
ATOM 2823 N N . ALA B 1 160 ? -2.99 14.984 0.438 1 98.94 160 ALA B N 1
ATOM 2824 C CA . ALA B 1 160 ? -3.314 14.289 -0.804 1 98.94 160 ALA B CA 1
ATOM 2825 C C . ALA B 1 160 ? -4.699 13.648 -0.728 1 98.94 160 ALA B C 1
ATOM 2827 O O . ALA B 1 160 ? -5.262 13.5 0.359 1 98.94 160 ALA B O 1
ATOM 2828 N N . GLY B 1 161 ? -5.293 13.43 -1.897 1 98.69 161 GLY B N 1
ATOM 2829 C CA . GLY B 1 161 ? -6.477 12.594 -2.006 1 98.69 161 GLY B CA 1
ATOM 2830 C C . GLY B 1 161 ? -6.152 11.117 -2.107 1 98.69 161 GLY B C 1
ATOM 2831 O O . GLY B 1 161 ? -4.988 10.734 -2.244 1 98.69 161 GLY B O 1
ATOM 2832 N N . SER B 1 162 ? -7.18 10.328 -2.113 1 98.38 162 SER B N 1
ATOM 2833 C CA . SER B 1 162 ? -7.066 8.875 -2.041 1 98.38 162 SER B CA 1
ATOM 2834 C C . SER B 1 162 ? -6.277 8.328 -3.223 1 98.38 162 SER B C 1
ATOM 2836 O O . SER B 1 162 ? -5.699 7.242 -3.135 1 98.38 162 SER B O 1
ATOM 2838 N N . THR B 1 163 ? -6.191 9.008 -4.363 1 98.44 163 THR B N 1
ATOM 2839 C CA . THR B 1 163 ? -5.504 8.531 -5.562 1 98.44 163 THR B CA 1
ATOM 2840 C C . THR B 1 163 ? -4.141 9.203 -5.703 1 98.44 163 THR B C 1
ATOM 2842 O O . THR B 1 163 ? -3.453 9.016 -6.711 1 98.44 163 THR B O 1
ATOM 2845 N N . GLY B 1 164 ? -3.764 10.016 -4.758 1 98.75 164 GLY B N 1
ATOM 2846 C CA . GLY B 1 164 ? -2.566 10.828 -4.902 1 98.75 164 GLY B CA 1
ATOM 2847 C C . GLY B 1 164 ? -1.363 10.25 -4.18 1 98.75 164 GLY B C 1
ATOM 2848 O O . GLY B 1 164 ? -0.365 10.945 -3.977 1 98.75 164 GLY B O 1
ATOM 2849 N N . GLY B 1 165 ? -1.417 8.984 -3.74 1 98.81 165 GLY B N 1
ATOM 2850 C CA . GLY B 1 165 ? -0.418 8.383 -2.871 1 98.81 165 GLY B CA 1
ATOM 2851 C C . GLY B 1 165 ? 0.986 8.445 -3.439 1 98.81 165 GLY B C 1
ATOM 2852 O O . GLY B 1 165 ? 1.95 8.664 -2.705 1 98.81 165 GLY B O 1
ATOM 2853 N N . LEU B 1 166 ? 1.154 8.227 -4.77 1 98.88 166 LEU B N 1
ATOM 2854 C CA . LEU B 1 166 ? 2.477 8.227 -5.387 1 98.88 166 LEU B CA 1
ATOM 2855 C C . LEU B 1 166 ? 3.068 9.633 -5.406 1 98.88 166 LEU B C 1
ATOM 2857 O O . LEU B 1 166 ? 4.219 9.836 -5.012 1 98.88 166 LEU B O 1
ATOM 2861 N N . LEU B 1 167 ? 2.307 10.609 -5.875 1 98.88 167 LEU B N 1
ATOM 2862 C CA . LEU B 1 167 ? 2.781 11.992 -5.867 1 98.88 167 LEU B CA 1
ATOM 2863 C C . LEU B 1 167 ? 3.012 12.477 -4.438 1 98.88 167 LEU B C 1
ATOM 2865 O O . LEU B 1 167 ? 3.961 13.219 -4.176 1 98.88 167 LEU B O 1
ATOM 2869 N N . TRP B 1 168 ? 2.111 12.094 -3.523 1 98.94 168 TRP B N 1
ATOM 2870 C CA . TRP B 1 168 ? 2.246 12.414 -2.105 1 98.94 168 TRP B CA 1
ATOM 2871 C C . TRP B 1 168 ? 3.588 11.922 -1.564 1 98.94 168 TRP B C 1
ATOM 2873 O O . TRP B 1 168 ? 4.309 12.68 -0.906 1 98.94 168 TRP B O 1
ATOM 2883 N N . ALA B 1 169 ? 3.953 10.672 -1.899 1 98.94 169 ALA B N 1
ATOM 2884 C CA . ALA B 1 169 ? 5.238 10.102 -1.504 1 98.94 169 ALA B CA 1
ATOM 2885 C C . ALA B 1 169 ? 6.398 10.914 -2.074 1 98.94 169 ALA B C 1
ATOM 2887 O O . ALA B 1 169 ? 7.355 11.227 -1.363 1 98.94 169 ALA B O 1
ATOM 2888 N N . LYS B 1 170 ? 6.301 11.25 -3.33 1 98.94 170 LYS B N 1
ATOM 2889 C CA . LYS B 1 170 ? 7.348 12.047 -3.973 1 98.94 170 LYS B CA 1
ATOM 2890 C C . LYS B 1 170 ? 7.57 13.359 -3.234 1 98.94 170 LYS B C 1
ATOM 2892 O O . LYS B 1 170 ? 8.711 13.727 -2.943 1 98.94 170 LYS B O 1
ATOM 2897 N N . GLN B 1 171 ? 6.492 14.031 -2.908 1 98.94 171 GLN B N 1
ATOM 2898 C CA . GLN B 1 171 ? 6.582 15.344 -2.291 1 98.94 171 GLN B CA 1
ATOM 2899 C C . GLN B 1 171 ? 7.137 15.258 -0.872 1 98.94 171 GLN B C 1
ATOM 2901 O O . GLN B 1 171 ? 7.895 16.125 -0.439 1 98.94 171 GLN B O 1
ATOM 2906 N N . ILE B 1 172 ? 6.746 14.219 -0.143 1 98.94 172 ILE B N 1
ATOM 2907 C CA . ILE B 1 172 ? 7.258 14.023 1.21 1 98.94 172 ILE B CA 1
ATOM 2908 C C . ILE B 1 172 ? 8.758 13.75 1.159 1 98.94 172 ILE B C 1
ATOM 2910 O O . ILE B 1 172 ? 9.531 14.352 1.907 1 98.94 172 ILE B O 1
ATOM 2914 N N . ILE B 1 173 ? 9.18 12.859 0.252 1 98.88 173 ILE B N 1
ATOM 2915 C CA . ILE B 1 173 ? 10.594 12.508 0.106 1 98.88 173 ILE B CA 1
ATOM 2916 C C . ILE B 1 173 ? 11.391 13.734 -0.321 1 98.88 173 ILE B C 1
ATOM 2918 O O . ILE B 1 173 ? 12.484 13.977 0.183 1 98.88 173 ILE B O 1
ATOM 2922 N N . GLU B 1 174 ? 10.82 14.492 -1.242 1 98.75 174 GLU B N 1
ATOM 2923 C CA . GLU B 1 174 ? 11.445 15.734 -1.678 1 98.75 174 GLU B CA 1
ATOM 2924 C C . GLU B 1 174 ? 11.617 16.703 -0.513 1 98.75 174 GLU B C 1
ATOM 2926 O O . GLU B 1 174 ? 12.68 17.297 -0.34 1 98.75 174 GLU B O 1
ATOM 2931 N N . HIS B 1 175 ? 10.578 16.875 0.261 1 98.69 175 HIS B N 1
ATOM 2932 C CA . HIS B 1 175 ? 10.586 17.766 1.413 1 98.69 175 HIS B CA 1
ATOM 2933 C C . HIS B 1 175 ? 11.695 17.391 2.393 1 98.69 175 HIS B C 1
ATOM 2935 O O . HIS B 1 175 ? 12.359 18.266 2.951 1 98.69 175 HIS B O 1
ATOM 2941 N N . LEU B 1 176 ? 11.93 16.109 2.586 1 98.56 176 LEU B N 1
ATOM 2942 C CA . LEU B 1 176 ? 12.922 15.633 3.539 1 98.56 176 LEU B CA 1
ATOM 2943 C C . LEU B 1 176 ? 14.328 15.703 2.941 1 98.56 176 LEU B C 1
ATOM 2945 O O . LEU B 1 176 ? 15.32 15.633 3.67 1 98.56 176 LEU B O 1
ATOM 2949 N N . GLY B 1 177 ? 14.391 15.75 1.606 1 98.38 177 GLY B N 1
ATOM 2950 C CA . GLY B 1 177 ? 15.672 15.938 0.937 1 98.38 177 GLY B CA 1
ATOM 2951 C C . GLY B 1 177 ? 16.578 14.727 1.052 1 98.38 177 GLY B C 1
ATOM 2952 O O . GLY B 1 177 ? 17.797 14.875 1.11 1 98.38 177 GLY B O 1
ATOM 2953 N N . VAL B 1 178 ? 16 13.555 1.041 1 98.56 178 VAL B N 1
ATOM 2954 C CA . VAL B 1 178 ? 16.828 12.383 1.312 1 98.56 178 VAL B CA 1
ATOM 2955 C C . VAL B 1 178 ? 17.203 11.703 -0 1 98.56 178 VAL B C 1
ATOM 2957 O O . VAL B 1 178 ? 18.047 10.812 -0.021 1 98.56 178 VAL B O 1
ATOM 2960 N N . PHE B 1 179 ? 16.578 12.039 -1.12 1 98.69 179 PHE B N 1
ATOM 2961 C CA . PHE B 1 179 ? 16.953 11.578 -2.453 1 98.69 179 PHE B CA 1
ATOM 2962 C C . PHE B 1 179 ? 17.734 12.648 -3.195 1 98.69 179 PHE B C 1
ATOM 2964 O O . PHE B 1 179 ? 17.547 13.844 -2.961 1 98.69 179 PHE B O 1
ATOM 2971 N N . GLU B 1 180 ? 18.609 12.203 -4.125 1 98.31 180 GLU B N 1
ATOM 2972 C CA . GLU B 1 180 ? 19.031 13.133 -5.168 1 98.31 180 GLU B CA 1
ATOM 2973 C C . GLU B 1 180 ? 17.875 13.516 -6.078 1 98.31 180 GLU B C 1
ATOM 2975 O O . GLU B 1 180 ? 16.938 12.734 -6.277 1 98.31 180 GLU B O 1
ATOM 2980 N N . SER B 1 181 ? 17.969 14.758 -6.617 1 98.19 181 SER B N 1
ATOM 2981 C CA . SER B 1 181 ? 16.875 15.258 -7.453 1 98.19 181 SER B CA 1
ATOM 2982 C C . SER B 1 181 ? 16.625 14.328 -8.641 1 98.19 181 SER B C 1
ATOM 2984 O O . SER B 1 181 ? 15.469 14 -8.938 1 98.19 181 SER B O 1
ATOM 2986 N N . ASN B 1 182 ? 17.688 13.883 -9.297 1 98.38 182 ASN B N 1
ATOM 2987 C CA . ASN B 1 182 ? 17.516 13.016 -10.461 1 98.38 182 ASN B CA 1
ATOM 2988 C C . ASN B 1 182 ? 17.016 11.633 -10.055 1 98.38 182 ASN B C 1
ATOM 2990 O O . ASN B 1 182 ? 16.281 10.984 -10.805 1 98.38 182 ASN B O 1
ATOM 2994 N N . THR B 1 183 ? 17.406 11.109 -8.828 1 98.75 183 THR B N 1
ATOM 2995 C CA . THR B 1 183 ? 16.906 9.852 -8.297 1 98.75 183 THR B CA 1
ATOM 2996 C C . THR B 1 183 ? 15.398 9.938 -8.055 1 98.75 183 THR B C 1
ATOM 2998 O O . THR B 1 183 ? 14.648 9.047 -8.461 1 98.75 183 THR B O 1
ATOM 3001 N N . LEU B 1 184 ? 15.016 11.031 -7.449 1 98.88 184 LEU B N 1
ATOM 3002 C CA . LEU B 1 184 ? 13.602 11.219 -7.141 1 98.88 184 LEU B CA 1
ATOM 3003 C C . LEU B 1 184 ? 12.766 11.281 -8.414 1 98.88 184 LEU B C 1
ATOM 3005 O O . LEU B 1 184 ? 11.695 10.68 -8.492 1 98.88 184 LEU B O 1
ATOM 3009 N N . GLU B 1 185 ? 13.227 12.008 -9.398 1 98.81 185 GLU B N 1
ATOM 3010 C CA . GLU B 1 185 ? 12.508 12.125 -10.664 1 98.81 185 GLU B CA 1
ATOM 3011 C C . GLU B 1 185 ? 12.406 10.781 -11.375 1 98.81 185 GLU B C 1
ATOM 3013 O O . GLU B 1 185 ? 11.328 10.406 -11.852 1 98.81 185 GLU B O 1
ATOM 3018 N N . ALA B 1 186 ? 13.484 10.031 -11.445 1 98.81 186 ALA B N 1
ATOM 3019 C CA . ALA B 1 186 ? 13.484 8.719 -12.086 1 98.81 186 ALA B CA 1
ATOM 3020 C C . ALA B 1 186 ? 12.578 7.742 -11.328 1 98.81 186 ALA B C 1
ATOM 3022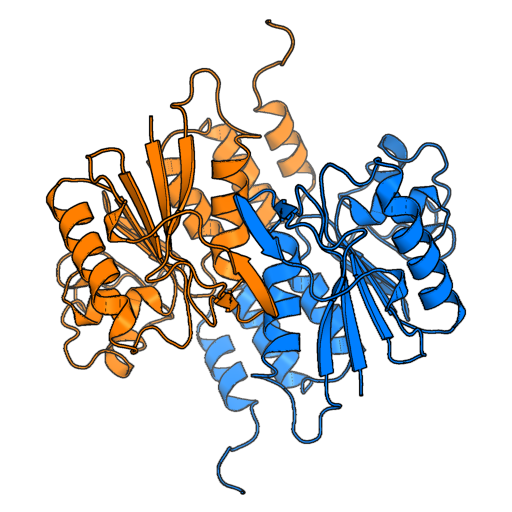 O O . ALA B 1 186 ? 11.867 6.945 -11.945 1 98.81 186 ALA B O 1
ATOM 3023 N N . TRP B 1 187 ? 12.656 7.836 -9.984 1 98.88 187 TRP B N 1
ATOM 3024 C CA . TRP B 1 187 ? 11.812 7.004 -9.133 1 98.88 187 TRP B CA 1
ATOM 3025 C C . TRP B 1 187 ? 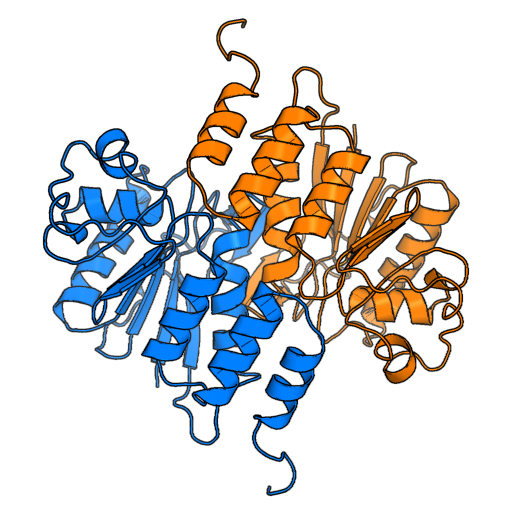10.336 7.246 -9.438 1 98.88 187 TRP B C 1
ATOM 3027 O O . TRP B 1 187 ? 9.578 6.297 -9.664 1 98.88 187 TRP B O 1
ATOM 3037 N N . TYR B 1 188 ? 9.938 8.523 -9.477 1 98.94 188 TYR B N 1
ATOM 3038 C CA . TYR B 1 188 ? 8.547 8.867 -9.734 1 98.94 188 TYR B CA 1
ATOM 3039 C C . TYR B 1 188 ? 8.125 8.43 -11.133 1 98.94 188 TYR B C 1
ATOM 3041 O O . TYR B 1 188 ? 7.035 7.887 -11.32 1 98.94 188 TYR B O 1
ATOM 3049 N N . ASP B 1 189 ? 8.984 8.664 -12.125 1 98.75 189 ASP B N 1
ATOM 3050 C CA . ASP B 1 189 ? 8.688 8.266 -13.5 1 98.75 189 ASP B CA 1
ATOM 3051 C C . ASP B 1 189 ? 8.547 6.754 -13.617 1 98.75 189 ASP B C 1
ATOM 3053 O O . ASP B 1 189 ? 7.652 6.262 -14.312 1 98.75 189 ASP B O 1
ATOM 3057 N N . TYR B 1 190 ? 9.391 6.031 -12.93 1 98.56 190 TYR B N 1
ATOM 3058 C CA . TYR B 1 190 ? 9.328 4.578 -12.984 1 98.56 190 TYR B CA 1
ATOM 3059 C C . TYR B 1 190 ? 8.016 4.066 -12.398 1 98.56 190 TYR B C 1
ATOM 3061 O O . TYR B 1 190 ? 7.273 3.338 -13.07 1 98.56 190 TYR B O 1
ATOM 3069 N N . PHE B 1 191 ? 7.605 4.559 -11.258 1 98.62 191 PHE B N 1
ATOM 3070 C CA . PHE B 1 191 ? 6.438 4.012 -10.578 1 98.62 191 PHE B CA 1
ATOM 3071 C C . PHE B 1 191 ? 5.152 4.551 -11.188 1 98.62 191 PHE B C 1
ATOM 3073 O O . PHE B 1 191 ? 4.094 3.928 -11.07 1 98.62 191 PHE B O 1
ATOM 3080 N N . SER B 1 192 ? 5.203 5.703 -11.891 1 98.06 192 SER B N 1
ATOM 3081 C CA . SER B 1 192 ? 3.996 6.25 -12.508 1 98.06 192 SER B CA 1
ATOM 3082 C C . SER B 1 192 ? 3.762 5.652 -13.891 1 98.06 192 SER B C 1
ATOM 3084 O O . SER B 1 192 ? 2.623 5.566 -14.352 1 98.06 192 SER B O 1
ATOM 3086 N N . THR B 1 193 ? 4.906 5.145 -14.555 1 97.19 193 THR B N 1
ATOM 3087 C CA . THR B 1 193 ? 4.746 4.734 -15.945 1 97.19 193 THR B CA 1
ATOM 3088 C C . THR B 1 193 ? 5.008 3.238 -16.109 1 97.19 193 THR B C 1
ATOM 3090 O O . THR B 1 193 ? 4.5 2.607 -17.031 1 97.19 193 THR B O 1
ATOM 3093 N N . GLY B 1 194 ? 5.945 2.746 -15.266 1 96.94 194 GLY B N 1
ATOM 3094 C CA . GLY B 1 194 ? 6.371 1.359 -15.375 1 96.94 194 GLY B CA 1
ATOM 3095 C C . GLY B 1 194 ? 7.359 1.125 -16.5 1 96.94 194 GLY B C 1
ATOM 3096 O O . GLY B 1 194 ? 7.691 -0.021 -16.812 1 96.94 194 GLY B O 1
ATOM 3097 N N . LYS B 1 195 ? 7.848 2.184 -17.125 1 96.38 195 LYS B N 1
ATOM 3098 C CA . LYS B 1 195 ? 8.734 2.039 -18.266 1 96.38 195 LYS B CA 1
ATOM 3099 C C . LYS B 1 195 ? 10.164 1.717 -17.828 1 96.38 195 LYS B C 1
ATOM 3101 O O . LYS B 1 195 ? 10.703 2.379 -16.938 1 96.38 195 LYS B O 1
ATOM 3106 N N . PRO B 1 196 ? 10.812 0.763 -18.438 1 94.94 196 PRO B N 1
ATOM 3107 C CA . PRO B 1 196 ? 12.125 0.281 -18 1 94.94 196 PRO B CA 1
ATOM 3108 C C . PRO B 1 196 ? 13.203 1.359 -18.062 1 94.94 196 PRO B C 1
ATOM 3110 O O . PRO B 1 196 ? 14.141 1.353 -17.266 1 94.94 196 PRO B O 1
ATOM 3113 N N . GLU B 1 197 ? 13.078 2.307 -19.031 1 96.62 197 GLU B N 1
ATOM 3114 C CA . GLU B 1 197 ? 14.094 3.348 -19.172 1 96.62 197 GLU B CA 1
ATOM 3115 C C . GLU B 1 197 ? 14.227 4.152 -17.875 1 96.62 197 GLU B C 1
ATOM 3117 O O . GLU B 1 197 ? 15.32 4.598 -17.531 1 96.62 197 GLU B O 1
ATOM 3122 N N . TYR B 1 198 ? 13.117 4.328 -17.203 1 97.75 198 TYR B N 1
ATOM 3123 C CA . TYR B 1 198 ? 13.164 5.094 -15.961 1 97.75 198 TYR B CA 1
ATOM 3124 C C . TYR B 1 198 ? 13.742 4.262 -14.828 1 97.75 198 TYR B C 1
ATOM 3126 O O . TYR B 1 198 ? 14.344 4.801 -13.891 1 97.75 198 TYR B O 1
ATOM 3134 N N . PHE B 1 199 ? 13.594 2.947 -14.875 1 96.19 199 PHE B N 1
ATOM 3135 C CA . PHE B 1 199 ? 14.273 2.092 -13.906 1 96.19 199 PHE B CA 1
ATOM 3136 C C . PHE B 1 199 ? 15.781 2.188 -14.07 1 96.19 199 PHE B C 1
ATOM 3138 O O . PHE B 1 199 ? 16.516 2.311 -13.078 1 96.19 199 PHE B O 1
ATOM 3145 N N . PHE B 1 200 ? 16.203 2.121 -15.305 1 96.06 200 PHE B N 1
ATOM 3146 C CA . PHE B 1 200 ? 17.625 2.232 -15.578 1 96.06 200 PHE B CA 1
ATOM 3147 C C . PHE B 1 200 ? 18.172 3.582 -15.117 1 96.06 200 PHE B C 1
ATOM 3149 O O . PHE B 1 200 ? 19.25 3.656 -14.516 1 96.06 200 PHE B O 1
ATOM 3156 N N . ALA B 1 201 ? 17.406 4.613 -15.367 1 97.75 201 ALA B N 1
ATOM 3157 C CA . ALA B 1 201 ? 17.797 5.945 -14.906 1 97.75 201 ALA B CA 1
ATOM 3158 C C . ALA B 1 201 ? 17.891 5.992 -13.383 1 97.75 201 ALA B C 1
ATOM 3160 O O . ALA B 1 201 ? 18.812 6.602 -12.836 1 97.75 201 ALA B O 1
ATOM 3161 N N . LEU B 1 202 ? 16.969 5.336 -12.727 1 97.94 202 LEU B N 1
ATOM 3162 C CA . LEU B 1 202 ? 16.953 5.266 -11.273 1 97.94 202 LEU B CA 1
ATOM 3163 C C . LEU B 1 202 ? 18.203 4.57 -10.75 1 97.94 202 LEU B C 1
ATOM 3165 O O . LEU B 1 202 ? 18.906 5.105 -9.883 1 97.94 202 LEU B O 1
ATOM 3169 N N . MET B 1 203 ? 18.562 3.467 -11.328 1 95.88 203 MET B N 1
ATOM 3170 C CA . MET B 1 203 ? 19.734 2.707 -10.898 1 95.88 203 MET B CA 1
ATOM 3171 C C . MET B 1 203 ? 21.016 3.492 -11.148 1 95.88 203 MET B C 1
ATOM 3173 O O . MET B 1 203 ? 21.922 3.484 -10.32 1 95.88 203 MET B O 1
ATOM 3177 N N . GLN B 1 204 ? 21.016 4.16 -12.219 1 96.25 204 GLN B N 1
ATOM 3178 C CA . GLN B 1 204 ? 22.203 4.922 -12.594 1 96.25 204 GLN B CA 1
ATOM 3179 C C . GLN B 1 204 ? 22.391 6.129 -11.68 1 96.25 204 GLN B C 1
ATOM 3181 O O . GLN B 1 204 ? 23.516 6.633 -11.531 1 96.25 204 GLN B O 1
ATOM 3186 N N . SER B 1 205 ? 21.328 6.578 -11.117 1 96.69 205 SER B N 1
ATOM 3187 C CA . SER B 1 205 ? 21.375 7.789 -10.305 1 96.69 205 SER B CA 1
ATOM 3188 C C . SER B 1 205 ? 21.922 7.5 -8.914 1 96.69 205 SER B C 1
ATOM 3190 O O . SER B 1 205 ? 22.25 8.422 -8.164 1 96.69 205 SER B O 1
ATOM 3192 N N . LEU B 1 206 ? 22.031 6.223 -8.531 1 94.44 206 LEU B N 1
ATOM 3193 C CA . LEU B 1 206 ? 22.391 5.848 -7.168 1 94.44 206 LEU B CA 1
ATOM 3194 C C . LEU B 1 206 ? 23.906 5.914 -6.973 1 94.44 206 LEU B C 1
ATOM 3196 O O . LEU B 1 206 ? 24.672 5.746 -7.926 1 94.44 206 LEU B O 1
ATOM 3200 N N . PRO B 1 207 ? 24.344 6.293 -5.707 1 85 207 PRO B N 1
ATOM 3201 C CA . PRO B 1 207 ? 25.781 6.352 -5.445 1 85 207 PRO B CA 1
ATOM 3202 C C . PRO B 1 207 ? 26.484 5.023 -5.703 1 85 207 PRO B C 1
ATOM 3204 O O . PRO B 1 207 ? 25.891 3.957 -5.484 1 85 207 PRO B O 1
ATOM 3207 N N . SER B 1 208 ? 27.656 5.008 -6.414 1 72 208 SER B N 1
ATOM 3208 C CA . SER B 1 208 ? 28.438 3.818 -6.715 1 72 208 SER B CA 1
ATOM 3209 C C . SER B 1 208 ? 28.859 3.09 -5.438 1 72 208 SER B C 1
ATOM 3211 O O . SER B 1 208 ? 29.219 3.723 -4.445 1 72 208 SER B O 1
ATOM 3213 N N . GLY B 1 209 ? 28.219 2.076 -4.949 1 56.41 209 GLY B N 1
ATOM 3214 C CA . GLY B 1 209 ? 28.609 1.259 -3.814 1 56.41 209 GLY B CA 1
ATOM 3215 C C . GLY B 1 209 ? 30.109 1.151 -3.658 1 56.41 209 GLY B C 1
ATOM 3216 O O . GLY B 1 209 ? 30.609 0.467 -2.756 1 56.41 209 GLY B O 1
ATOM 3217 N N . LYS B 1 210 ? 31.047 1.196 -4.562 1 39.34 210 LYS B N 1
ATOM 3218 C CA . LYS B 1 210 ? 32.469 0.865 -4.395 1 39.34 210 LYS B CA 1
ATOM 3219 C C . LYS B 1 210 ? 33.125 1.74 -3.328 1 39.34 210 LYS B C 1
ATOM 3221 O O . LYS B 1 210 ? 34.312 1.587 -3.027 1 39.34 210 LYS B O 1
ATOM 3226 N N . GLU B 1 211 ? 32.688 2.957 -3.074 1 34.84 211 GLU B N 1
ATOM 3227 C CA . GLU B 1 211 ? 33.719 3.73 -2.369 1 34.84 211 GLU B CA 1
ATOM 3228 C C . GLU B 1 211 ? 33.844 3.27 -0.921 1 34.84 211 GLU B C 1
ATOM 3230 O O . GLU B 1 211 ? 34.625 3.834 -0.157 1 34.84 211 GLU B O 1
ATOM 3235 N N . ASN B 1 212 ? 32.938 2.393 -0.252 1 30.03 212 ASN B N 1
ATOM 3236 C CA . ASN B 1 212 ? 33.656 2.066 0.971 1 30.03 212 ASN B CA 1
ATOM 3237 C C . ASN B 1 212 ? 34.688 0.966 0.734 1 30.03 212 ASN B C 1
ATOM 3239 O O . ASN B 1 212 ? 34.438 0.012 -0.001 1 30.03 212 ASN B O 1
#